Protein AF-A0A1G0EHW1-F1 (afdb_monomer_lite)

Secondary structure (DSSP, 8-state):
-HHHHHHHHHHHHHHHHHHHHHHHHHHHHTGGG----SSS-SHHHHHHHHHHHHHHHHHHHHHHH-SS-HHHHHHHHHHHHHHHHHHHHHHHHHHHHHS-HHHHHHHHHHHHHHHHHHHHHHHHHHT-HHHHHTHHHHHHHHHHHHHHHHHHHSSS--TTHHHHHHHHHHHHHHHHHHH-SGGG-TTHHHHHHHHHHHHHHHHHHHHHHHHHHHSTT-THHHHHHHHHHHHHHHHHHHHHHHTT-TTTT-TTS-IIIIIHHHHHHHHHHHHHHHHHH--STTSSS---TTTSHHHHHHHHHHHHHHHHHTSPPPTTS--TTHHHHHHHHHHHHHHHHHHHHHHHHHHHH---SSHHHHHH-HHHHHHHHHHHHHHHHHHHHHHHHTT-HHHHHHHHHHHHHHHHHHHHHHHTTS-HHHHHHHHHHHHHHHHHHHHHSPPPPPGGGTTT--

Structure (mmCIF, N/CA/C/O backbone):
data_AF-A0A1G0EHW1-F1
#
_entry.id   AF-A0A1G0EHW1-F1
#
loop_
_atom_site.group_PDB
_atom_site.id
_atom_site.type_symbol
_atom_site.label_atom_id
_atom_site.label_alt_id
_atom_site.label_comp_id
_atom_site.label_asym_id
_atom_site.label_entity_id
_atom_site.label_seq_id
_atom_site.pdbx_PDB_ins_code
_atom_site.Cartn_x
_atom_site.Cartn_y
_atom_site.Cartn_z
_atom_site.occupancy
_atom_site.B_iso_or_equiv
_atom_site.auth_seq_id
_atom_site.auth_comp_id
_atom_site.auth_asym_id
_atom_site.auth_atom_id
_atom_site.pdbx_PDB_model_num
ATOM 1 N N . MET A 1 1 ? -26.885 11.629 57.787 1.00 47.06 1 MET A N 1
ATOM 2 C CA . MET A 1 1 ? -27.349 10.299 57.324 1.00 47.06 1 MET A CA 1
ATOM 3 C C . MET A 1 1 ? -27.077 10.064 55.834 1.00 47.06 1 MET A C 1
ATOM 5 O O . MET A 1 1 ? -26.427 9.080 55.517 1.00 47.06 1 MET A O 1
ATOM 9 N N . LEU A 1 2 ? -27.464 10.979 54.929 1.00 36.19 2 LEU A N 1
ATOM 10 C CA . LEU A 1 2 ? -27.214 10.857 53.477 1.00 36.19 2 LEU A CA 1
ATOM 11 C C . LEU A 1 2 ? -25.715 10.752 53.107 1.00 36.19 2 LEU A C 1
ATOM 13 O O . LEU A 1 2 ? -25.329 9.887 52.329 1.00 36.19 2 LEU A O 1
ATOM 17 N N . ILE A 1 3 ? -24.864 11.580 53.727 1.00 45.72 3 ILE A N 1
ATOM 18 C CA . ILE A 1 3 ? -23.399 11.570 53.525 1.00 45.72 3 ILE A CA 1
ATOM 19 C C . ILE A 1 3 ? -22.784 10.235 53.970 1.00 45.72 3 ILE A C 1
ATOM 21 O O . ILE A 1 3 ? -21.956 9.665 53.268 1.00 45.72 3 ILE A O 1
ATOM 25 N N . LEU A 1 4 ? -23.251 9.698 55.098 1.00 39.09 4 LEU A N 1
ATOM 26 C CA . LEU A 1 4 ? -22.780 8.431 55.663 1.00 39.09 4 LEU A CA 1
ATOM 27 C C . LEU A 1 4 ? -23.199 7.234 54.790 1.00 39.09 4 LEU A C 1
ATOM 29 O O . LEU A 1 4 ? -22.422 6.309 54.577 1.00 39.09 4 LEU A O 1
ATOM 33 N N . PHE A 1 5 ? -24.400 7.289 54.207 1.00 43.50 5 PHE A N 1
ATOM 34 C CA . PHE A 1 5 ? -24.902 6.274 53.279 1.00 43.50 5 PHE A CA 1
ATOM 35 C C . PHE A 1 5 ? -24.165 6.298 51.927 1.00 43.50 5 PHE A C 1
ATOM 37 O O . PHE A 1 5 ? -23.870 5.248 51.355 1.00 43.50 5 PHE A O 1
ATOM 44 N N . LEU A 1 6 ? -23.806 7.489 51.434 1.00 51.69 6 LEU A N 1
ATOM 45 C CA . LEU A 1 6 ? -22.952 7.658 50.253 1.00 51.69 6 LEU A CA 1
ATOM 46 C C . LEU A 1 6 ? -21.514 7.169 50.514 1.00 51.69 6 LEU A C 1
ATOM 48 O O . LEU A 1 6 ? -20.944 6.494 49.655 1.00 51.69 6 LEU A O 1
ATOM 52 N N . GLN A 1 7 ? -20.961 7.435 51.704 1.00 53.88 7 GLN A N 1
ATOM 53 C CA . GLN A 1 7 ? -19.640 6.955 52.135 1.00 53.88 7 GLN A CA 1
ATOM 54 C C . GLN A 1 7 ? -19.579 5.429 52.296 1.00 53.88 7 GLN A C 1
ATOM 56 O O . GLN A 1 7 ? -18.644 4.808 51.796 1.00 53.88 7 GLN A O 1
ATOM 61 N N . LEU A 1 8 ? -20.586 4.800 52.910 1.00 56.12 8 LEU A N 1
ATOM 62 C CA . LEU A 1 8 ? -20.668 3.337 53.044 1.00 56.12 8 LEU A CA 1
ATOM 63 C C . LEU A 1 8 ? -20.716 2.643 51.677 1.00 56.12 8 LEU A C 1
ATOM 65 O O . LEU A 1 8 ? -20.016 1.660 51.442 1.00 56.12 8 LEU A O 1
ATOM 69 N N . ARG A 1 9 ? -21.480 3.202 50.731 1.00 70.38 9 ARG A N 1
ATOM 70 C CA . ARG A 1 9 ? -21.521 2.709 49.347 1.00 70.38 9 ARG A CA 1
ATOM 71 C C . ARG A 1 9 ? -20.205 2.931 48.604 1.00 70.38 9 ARG A C 1
ATOM 73 O O . ARG A 1 9 ? -19.918 2.190 47.673 1.00 70.38 9 ARG A O 1
ATOM 80 N N . TYR A 1 10 ? -19.425 3.957 48.944 1.00 74.50 10 TYR A N 1
ATOM 81 C CA . TYR A 1 10 ? -18.106 4.201 48.349 1.00 74.50 10 TYR A CA 1
ATOM 82 C C . TYR A 1 10 ? -17.062 3.186 48.838 1.00 74.50 10 TYR A C 1
ATOM 84 O O . TYR A 1 10 ? -16.386 2.572 48.015 1.00 74.50 10 TYR A O 1
ATOM 92 N N . LEU A 1 11 ? -17.005 2.928 50.148 1.00 75.06 11 LEU A N 1
ATOM 93 C CA . LEU A 1 11 ? -16.128 1.906 50.732 1.00 75.06 11 LEU A CA 1
ATOM 94 C C . LEU A 1 11 ? -16.422 0.508 50.180 1.00 75.06 11 LEU A C 1
ATOM 96 O O . LEU A 1 11 ? -15.496 -0.172 49.756 1.00 75.06 11 LEU A O 1
ATOM 100 N N . ALA A 1 12 ? -17.700 0.122 50.094 1.00 77.38 12 ALA A N 1
ATOM 101 C CA . ALA A 1 12 ? -18.103 -1.167 49.528 1.00 77.38 12 ALA A CA 1
ATOM 102 C C . ALA A 1 12 ? -17.685 -1.345 48.053 1.00 77.38 12 ALA A C 1
ATOM 104 O O . ALA A 1 12 ? -17.401 -2.453 47.606 1.00 77.38 12 ALA A O 1
ATOM 105 N N . ARG A 1 13 ? -17.629 -0.251 47.280 1.00 79.56 13 ARG A N 1
ATOM 106 C CA . ARG A 1 13 ? -17.165 -0.281 45.885 1.00 79.56 13 ARG A CA 1
ATOM 107 C C . ARG A 1 13 ? -15.655 -0.448 45.792 1.00 79.56 13 ARG A C 1
ATOM 109 O O . ARG A 1 13 ? -15.190 -1.258 44.999 1.00 79.56 13 ARG A O 1
ATOM 116 N N . LEU A 1 14 ? -14.900 0.285 46.611 1.00 82.31 14 LEU A N 1
ATOM 117 C CA . LEU A 1 14 ? -13.445 0.145 46.666 1.00 82.31 14 LEU A CA 1
ATOM 118 C C . LEU A 1 14 ? -13.030 -1.259 47.105 1.00 82.31 14 LEU A C 1
ATOM 120 O O . LEU A 1 14 ? -12.142 -1.841 46.489 1.00 82.31 14 LEU A O 1
ATOM 124 N N . THR A 1 15 ? -13.691 -1.828 48.116 1.00 83.12 15 THR A N 1
ATOM 125 C CA . THR A 1 15 ? -13.406 -3.198 48.558 1.00 83.12 15 THR A CA 1
ATOM 126 C C . THR A 1 15 ? -13.775 -4.229 47.496 1.00 83.12 15 THR A C 1
ATOM 128 O O . THR A 1 15 ? -13.007 -5.162 47.295 1.00 83.12 15 THR A O 1
ATOM 131 N N . GLY A 1 16 ? -14.879 -4.046 46.762 1.00 82.25 16 GLY A N 1
ATOM 132 C CA . GLY A 1 16 ? -15.244 -4.911 45.633 1.00 82.25 16 GLY A CA 1
ATOM 133 C C . GLY A 1 16 ? -14.214 -4.892 44.497 1.00 82.25 16 GLY A C 1
ATOM 134 O O . GLY A 1 16 ? -13.794 -5.948 44.030 1.00 82.25 16 GLY A O 1
ATOM 135 N N . ILE A 1 17 ? -13.744 -3.704 44.101 1.00 84.88 17 ILE A N 1
ATOM 136 C CA . ILE A 1 17 ? -12.690 -3.550 43.082 1.00 84.88 17 ILE A CA 1
ATOM 137 C C . ILE A 1 17 ? -11.369 -4.165 43.569 1.00 84.88 17 ILE A C 1
ATOM 139 O O . ILE A 1 17 ? -10.714 -4.891 42.823 1.00 84.88 17 ILE A O 1
ATOM 143 N N . ALA A 1 18 ? -10.989 -3.912 44.824 1.00 85.06 18 ALA A N 1
ATOM 144 C CA . ALA A 1 18 ? -9.776 -4.470 45.416 1.00 85.06 18 ALA A CA 1
ATOM 145 C C . ALA A 1 18 ? -9.829 -6.002 45.491 1.00 85.06 18 ALA A C 1
ATOM 147 O O . ALA A 1 18 ? -8.858 -6.663 45.133 1.00 85.06 18 ALA A O 1
ATOM 148 N N . LEU A 1 19 ? -10.971 -6.570 45.893 1.00 86.31 19 LEU A N 1
ATOM 149 C CA . LEU A 1 19 ? -11.185 -8.015 45.926 1.00 86.31 19 LEU A CA 1
ATOM 150 C C . LEU A 1 19 ? -11.047 -8.625 44.531 1.00 86.31 19 LEU A C 1
ATOM 152 O O . LEU A 1 19 ? -10.432 -9.675 44.385 1.00 86.31 19 LEU A O 1
ATOM 156 N N . GLN A 1 20 ? -11.570 -7.959 43.504 1.00 88.25 20 GLN A N 1
ATOM 157 C CA . GLN A 1 20 ? -11.459 -8.441 42.135 1.00 88.25 20 GLN A CA 1
ATOM 158 C C . GLN A 1 20 ? -10.014 -8.421 41.614 1.00 88.25 20 GLN A C 1
ATOM 160 O O . GLN A 1 20 ? -9.581 -9.374 40.964 1.00 88.25 20 GLN A O 1
ATOM 165 N N . ALA A 1 21 ? -9.262 -7.359 41.909 1.00 85.69 21 ALA A N 1
ATOM 166 C CA . ALA A 1 21 ? -7.844 -7.292 41.571 1.00 85.69 21 ALA A CA 1
ATOM 167 C C . ALA A 1 21 ? -7.058 -8.400 42.293 1.00 85.69 21 ALA A C 1
ATOM 169 O O . ALA A 1 21 ? -6.303 -9.134 41.658 1.00 85.69 21 ALA A O 1
ATOM 170 N N . LEU A 1 22 ? -7.294 -8.573 43.598 1.00 85.56 22 LEU A N 1
ATOM 171 C CA . LEU A 1 22 ? -6.683 -9.631 44.406 1.00 85.56 22 LEU A CA 1
ATOM 172 C C . LEU A 1 22 ? -7.030 -11.027 43.889 1.00 85.56 22 LEU A C 1
ATOM 174 O O . LEU A 1 22 ? -6.140 -11.865 43.805 1.00 85.56 22 LEU A O 1
ATOM 178 N N . ALA A 1 23 ? -8.283 -11.272 43.498 1.00 83.25 23 ALA A N 1
ATOM 179 C CA . ALA A 1 23 ? -8.703 -12.545 42.921 1.00 83.25 23 ALA A CA 1
ATOM 180 C C . ALA A 1 23 ? -7.932 -12.862 41.632 1.00 83.25 23 ALA A C 1
ATOM 182 O O . ALA A 1 23 ? -7.472 -13.987 41.462 1.00 83.25 23 ALA A O 1
ATOM 183 N N . GLY A 1 24 ? -7.720 -11.871 40.758 1.00 84.19 24 GLY A N 1
ATOM 184 C CA . GLY A 1 24 ? -6.902 -12.062 39.560 1.00 84.19 24 GLY A CA 1
ATOM 185 C C . GLY A 1 24 ? -5.431 -12.337 39.873 1.00 84.19 24 GLY A C 1
ATOM 186 O O . GLY A 1 24 ? -4.856 -13.268 39.316 1.00 84.19 24 GLY A O 1
ATOM 187 N N . PHE A 1 25 ? -4.816 -11.592 40.796 1.00 87.50 25 PHE A N 1
ATOM 188 C CA . PHE A 1 25 ? -3.431 -11.864 41.207 1.00 87.50 25 PHE A CA 1
ATOM 189 C C . PHE A 1 25 ? -3.276 -13.230 41.882 1.00 87.50 25 PHE A C 1
ATOM 191 O O . PHE A 1 25 ? -2.311 -13.939 41.611 1.00 87.50 25 PHE A O 1
ATOM 198 N N . TYR A 1 26 ? -4.235 -13.619 42.720 1.00 86.69 26 TYR A N 1
ATOM 199 C CA . TYR A 1 26 ? -4.262 -14.933 43.353 1.00 86.69 26 TYR A CA 1
ATOM 200 C C . TYR A 1 26 ? -4.373 -16.051 42.312 1.00 86.69 26 TYR A C 1
ATOM 202 O O . TYR A 1 26 ? -3.629 -17.028 42.380 1.00 86.69 26 TYR A O 1
ATOM 210 N N . PHE A 1 27 ? -5.241 -15.879 41.312 1.00 85.94 27 PHE A N 1
ATOM 211 C CA . PHE A 1 27 ? -5.394 -16.830 40.215 1.00 85.94 27 PHE A CA 1
ATOM 212 C C . PHE A 1 27 ? -4.115 -16.960 39.376 1.00 85.94 27 PHE A C 1
ATOM 214 O O . PHE A 1 27 ? -3.713 -18.075 39.055 1.00 85.94 27 PHE A O 1
ATOM 221 N N . LEU A 1 28 ? -3.424 -15.848 39.079 1.00 85.94 28 LEU A N 1
ATOM 222 C CA . LEU A 1 28 ? -2.110 -15.882 38.418 1.00 85.94 28 LEU A CA 1
ATOM 223 C C . LEU A 1 28 ? -1.065 -16.636 39.250 1.00 85.94 28 LEU A C 1
ATOM 225 O O . LEU A 1 28 ? -0.276 -17.394 38.693 1.00 85.94 28 LEU A O 1
ATOM 229 N N . ALA A 1 29 ? -1.057 -16.447 40.572 1.00 83.69 29 ALA A N 1
ATOM 230 C CA . ALA A 1 29 ? -0.092 -17.096 41.457 1.00 83.69 29 ALA A CA 1
ATOM 231 C C . ALA A 1 29 ? -0.266 -18.624 41.525 1.00 83.69 29 ALA A C 1
ATOM 233 O O . ALA A 1 29 ? 0.721 -19.333 41.683 1.00 83.69 29 ALA A O 1
ATOM 234 N N . HIS A 1 30 ? -1.492 -19.127 41.357 1.00 84.56 30 HIS A N 1
ATOM 235 C CA . HIS A 1 30 ? -1.806 -20.563 41.410 1.00 84.56 30 HIS A CA 1
ATOM 236 C C . HIS A 1 30 ? -2.050 -21.157 40.017 1.00 84.56 30 HIS A C 1
ATOM 238 O O . HIS A 1 30 ? -2.552 -22.269 39.878 1.00 84.56 30 HIS A O 1
ATOM 244 N N . PHE A 1 31 ? -1.672 -20.443 38.955 1.00 81.06 31 PHE A N 1
ATOM 245 C CA . PHE A 1 31 ? -1.984 -20.833 37.580 1.00 81.06 31 PHE A CA 1
ATOM 246 C C . PHE A 1 31 ? -1.406 -22.204 37.188 1.00 81.06 31 PHE A C 1
ATOM 248 O O . PHE A 1 31 ? -1.984 -22.907 36.364 1.00 81.06 31 PHE A O 1
ATOM 255 N N . HIS A 1 32 ? -0.290 -22.608 37.805 1.00 79.25 32 HIS A N 1
ATOM 256 C CA . HIS A 1 32 ? 0.351 -23.909 37.592 1.00 79.25 32 HIS A CA 1
ATOM 257 C C . HIS A 1 32 ? -0.395 -25.104 38.215 1.00 79.25 32 HIS A C 1
ATOM 259 O O . HIS A 1 32 ? -0.103 -26.242 37.867 1.00 79.25 32 HIS A O 1
ATOM 265 N N . GLU A 1 33 ? -1.329 -24.860 39.142 1.00 82.44 33 GLU A N 1
ATOM 266 C CA . GLU A 1 33 ? -2.091 -25.911 39.838 1.00 82.44 33 GLU A CA 1
ATOM 267 C C . GLU A 1 33 ? -3.362 -26.298 39.072 1.00 82.44 33 GLU A C 1
ATOM 269 O O . GLU A 1 33 ? -4.002 -27.298 39.385 1.00 82.44 33 GLU A O 1
ATOM 274 N N . LEU A 1 34 ? -3.740 -25.500 38.072 1.00 81.19 34 LEU A N 1
ATOM 275 C CA . LEU A 1 34 ? -5.001 -25.631 37.356 1.00 81.19 34 LEU A CA 1
ATOM 276 C C . LEU A 1 34 ? -4.907 -26.680 36.246 1.00 81.19 34 LEU A C 1
ATOM 278 O O . LEU A 1 34 ? -3.926 -26.733 35.498 1.00 81.19 34 LEU A O 1
ATOM 282 N N . SER A 1 35 ? -5.960 -27.488 36.091 1.00 78.75 35 SER A N 1
ATOM 283 C CA . SER A 1 35 ? -6.016 -28.504 35.043 1.00 78.75 35 SER A CA 1
ATOM 284 C C . SER A 1 35 ? -6.606 -27.946 33.746 1.00 78.75 35 SER A C 1
ATOM 286 O O . SER A 1 35 ? -7.524 -27.123 33.744 1.00 78.75 35 SER A O 1
ATOM 288 N N . ARG A 1 36 ? -6.081 -28.418 32.612 1.00 78.50 36 ARG A N 1
ATOM 289 C CA . ARG A 1 36 ? -6.542 -28.065 31.260 1.00 78.50 36 ARG A CA 1
ATOM 290 C C . ARG A 1 36 ? -7.105 -29.297 30.557 1.00 78.50 36 ARG A C 1
ATOM 292 O O . ARG A 1 36 ? -6.539 -29.795 29.591 1.00 78.50 36 ARG A O 1
ATOM 299 N N . SER A 1 37 ? -8.167 -29.846 31.136 1.00 79.81 37 SER A N 1
ATOM 300 C CA . SER A 1 37 ? -8.684 -31.182 30.820 1.00 79.81 37 SER A CA 1
ATOM 301 C C . SER A 1 37 ? -9.595 -31.231 29.591 1.00 79.81 37 SER A C 1
ATOM 303 O O . SER A 1 37 ? -9.533 -32.198 28.833 1.00 79.81 37 SER A O 1
ATOM 305 N N . ALA A 1 38 ? -10.420 -30.203 29.375 1.00 85.56 38 ALA A N 1
ATOM 306 C CA . ALA A 1 38 ? -11.373 -30.138 28.270 1.00 85.56 38 ALA A CA 1
ATOM 307 C C . ALA A 1 38 ? -11.415 -28.742 27.621 1.00 85.56 38 ALA A C 1
ATOM 309 O O . ALA A 1 38 ? -11.245 -27.741 28.329 1.00 85.56 38 ALA A O 1
ATOM 310 N N . PRO A 1 39 ? -11.701 -28.654 26.305 1.00 85.94 39 PRO A N 1
ATOM 311 C CA . PRO A 1 39 ? -11.919 -27.376 25.644 1.00 85.94 39 PRO A CA 1
ATOM 312 C C . PRO A 1 39 ? -13.066 -26.601 26.302 1.00 85.94 39 PRO A C 1
ATOM 314 O O . PRO A 1 39 ? -14.155 -27.146 26.497 1.00 85.94 39 PRO A O 1
ATOM 317 N N . VAL A 1 40 ? -12.830 -25.331 26.624 1.00 86.12 40 VAL A N 1
ATOM 318 C CA . VAL A 1 40 ? -13.732 -24.318 27.200 1.00 86.12 40 VAL A CA 1
ATOM 319 C C . VAL A 1 40 ? -14.229 -24.639 28.619 1.00 86.12 40 VAL A C 1
ATOM 321 O O . VAL A 1 40 ? -14.515 -23.731 29.397 1.00 86.12 40 VAL A O 1
ATOM 324 N N . PHE A 1 41 ? -14.272 -25.913 29.006 1.00 87.00 41 PHE A N 1
ATOM 325 C CA . PHE A 1 41 ? -14.695 -26.407 30.318 1.00 87.00 41 PHE A CA 1
ATOM 326 C C . PHE A 1 41 ? -13.509 -26.859 31.174 1.00 87.00 41 PHE A C 1
ATOM 328 O O . PHE A 1 41 ? -13.545 -27.920 31.794 1.00 87.00 41 PHE A O 1
ATOM 335 N N . ASN A 1 42 ? -12.446 -26.060 31.194 1.00 88.50 42 ASN A N 1
ATOM 336 C CA . ASN A 1 42 ? -11.299 -26.275 32.067 1.00 88.50 42 ASN A CA 1
ATOM 337 C C . ASN A 1 42 ? -11.177 -25.176 33.129 1.00 88.50 42 ASN A C 1
ATOM 339 O O . ASN A 1 42 ? -11.718 -24.076 32.980 1.00 88.50 42 ASN A O 1
ATOM 343 N N . ASP A 1 43 ? -10.441 -25.485 34.196 1.00 88.06 43 ASP A N 1
ATOM 344 C CA . ASP A 1 43 ? -10.328 -24.629 35.379 1.00 88.06 43 ASP A CA 1
ATOM 345 C C . ASP A 1 43 ? -9.729 -23.258 35.022 1.00 88.06 43 ASP A C 1
ATOM 347 O O . ASP A 1 43 ? -10.175 -22.219 35.519 1.00 88.06 43 ASP A O 1
ATOM 351 N N . VAL A 1 44 ? -8.756 -23.252 34.101 1.00 87.31 44 VAL A N 1
ATOM 352 C CA . VAL A 1 44 ? -8.073 -22.044 33.622 1.00 87.31 44 VAL A CA 1
ATOM 353 C C . VAL A 1 44 ? -9.039 -21.122 32.882 1.00 87.31 44 VAL A C 1
ATOM 355 O O . VAL A 1 44 ? -9.135 -19.935 33.214 1.00 87.31 44 VAL A O 1
ATOM 358 N N . TYR A 1 45 ? -9.760 -21.651 31.892 1.00 89.62 45 TYR A N 1
ATOM 359 C CA . TYR A 1 45 ? -10.673 -20.873 31.063 1.00 89.62 45 TYR A CA 1
ATOM 360 C C . TYR A 1 45 ? -11.850 -20.352 31.882 1.00 89.62 45 TYR A C 1
ATOM 362 O O . TYR A 1 45 ? -12.122 -19.153 31.863 1.00 89.62 45 TYR A O 1
ATOM 370 N N . VAL A 1 46 ? -12.512 -21.220 32.655 1.00 91.12 46 VAL A N 1
ATOM 371 C CA . VAL A 1 46 ? -13.684 -20.846 33.460 1.00 91.12 46 VAL A CA 1
ATOM 372 C C . VAL A 1 46 ? -13.311 -19.805 34.514 1.00 91.12 46 VAL A C 1
ATOM 374 O O . VAL A 1 46 ? -13.999 -18.789 34.634 1.00 91.12 46 VAL A O 1
ATOM 377 N N . GLY A 1 47 ? -12.204 -19.998 35.238 1.00 90.44 47 GLY A N 1
ATOM 378 C CA . GLY A 1 47 ? -11.734 -19.034 36.235 1.00 90.44 47 GLY A CA 1
ATOM 379 C C . GLY A 1 47 ? -11.410 -17.669 35.621 1.00 90.44 47 GLY A C 1
ATOM 380 O O . GLY A 1 47 ? -11.911 -16.639 36.081 1.00 90.44 47 GLY A O 1
ATOM 381 N N . SER A 1 48 ? -10.657 -17.660 34.519 1.00 92.25 48 SER A N 1
ATOM 382 C CA . SER A 1 48 ? -10.320 -16.431 33.789 1.00 92.25 48 SER A CA 1
ATOM 383 C C . SER A 1 48 ? -11.562 -15.736 33.222 1.00 92.25 48 SER A C 1
ATOM 385 O O . SER A 1 48 ? -11.680 -14.512 33.291 1.00 92.25 48 SER A O 1
ATOM 387 N N . PHE A 1 49 ? -12.522 -16.506 32.704 1.00 92.19 49 PHE A N 1
ATOM 388 C CA . PHE A 1 49 ? -13.779 -15.996 32.165 1.00 92.19 49 PHE A CA 1
ATOM 389 C C . PHE A 1 49 ? -14.650 -15.355 33.251 1.00 92.19 49 PHE A C 1
ATOM 391 O O . PHE A 1 49 ? -15.216 -14.285 33.028 1.00 92.19 49 PHE A O 1
ATOM 398 N N . ILE A 1 50 ? -14.716 -15.940 34.452 1.00 92.88 50 ILE A N 1
ATOM 399 C CA . ILE A 1 50 ? -15.430 -15.345 35.592 1.00 92.88 50 ILE A CA 1
ATOM 400 C C . ILE A 1 50 ? -14.800 -14.002 35.979 1.00 92.88 50 ILE A C 1
ATOM 402 O O . ILE A 1 50 ? -15.523 -13.016 36.136 1.00 92.88 50 ILE A O 1
ATOM 406 N N . ILE A 1 51 ? -13.466 -13.928 36.080 1.00 93.31 51 ILE A N 1
ATOM 407 C CA . ILE A 1 51 ? -12.752 -12.673 36.378 1.00 93.31 51 ILE A CA 1
ATOM 408 C C . ILE A 1 51 ? -13.033 -11.629 35.290 1.00 93.31 51 ILE A C 1
ATOM 410 O O . ILE A 1 51 ? -13.310 -10.464 35.602 1.00 93.31 51 ILE A O 1
ATOM 414 N N . ALA A 1 52 ? -13.012 -12.054 34.024 1.00 94.75 52 ALA A N 1
ATOM 415 C CA . ALA A 1 52 ? -13.294 -11.202 32.881 1.00 94.75 52 ALA A CA 1
ATOM 416 C C . ALA A 1 52 ? -14.708 -10.609 32.937 1.00 94.75 52 ALA A C 1
ATOM 418 O O . ALA A 1 52 ? -14.880 -9.386 32.901 1.00 94.75 52 ALA A O 1
ATOM 419 N N . MET A 1 53 ? -15.718 -11.466 33.101 1.00 94.44 53 MET A N 1
ATOM 420 C CA . MET A 1 53 ? -17.124 -11.072 33.169 1.00 94.44 53 MET A CA 1
ATOM 421 C C . MET A 1 53 ? -17.417 -10.200 34.386 1.00 94.44 53 MET A C 1
ATOM 423 O O . MET A 1 53 ? -18.155 -9.220 34.263 1.00 94.44 53 MET A O 1
ATOM 427 N N . ALA A 1 54 ? -16.808 -10.489 35.539 1.00 92.75 54 ALA A N 1
ATOM 428 C CA . ALA A 1 54 ? -16.919 -9.643 36.722 1.00 92.75 54 ALA A CA 1
ATOM 429 C C . ALA A 1 54 ? -16.385 -8.226 36.450 1.00 92.75 54 ALA A C 1
ATOM 431 O O . ALA A 1 54 ? -16.988 -7.246 36.888 1.00 92.75 54 ALA A O 1
ATOM 432 N N . GLY A 1 55 ? -15.293 -8.099 35.686 1.00 93.19 55 GLY A N 1
ATOM 433 C CA . GLY A 1 55 ? -14.651 -6.812 35.379 1.00 93.19 55 GLY A CA 1
ATOM 434 C C . GLY A 1 55 ? -15.481 -5.992 34.422 1.00 93.19 55 GLY A C 1
ATOM 435 O O . GLY A 1 55 ? -15.836 -4.854 34.723 1.00 93.19 55 GLY A O 1
ATOM 436 N N . MET A 1 56 ? -15.884 -6.612 33.316 1.00 94.06 56 MET A N 1
ATOM 437 C CA . MET A 1 56 ? -16.739 -5.966 32.327 1.00 94.06 56 MET A CA 1
ATOM 438 C C . MET A 1 56 ? -18.094 -5.568 32.923 1.00 94.06 56 MET A C 1
ATOM 440 O O . MET A 1 56 ? -18.554 -4.455 32.683 1.00 94.06 56 MET A O 1
ATOM 444 N N . SER A 1 57 ? -18.706 -6.425 33.749 1.00 93.69 57 SER A N 1
ATOM 445 C CA . SER A 1 57 ? -19.993 -6.127 34.394 1.00 93.69 57 SER A CA 1
ATOM 446 C C . SER A 1 57 ? -19.866 -4.998 35.415 1.00 93.69 57 SER A C 1
ATOM 448 O O . SER A 1 57 ? -20.661 -4.061 35.392 1.00 93.69 57 SER A O 1
ATOM 450 N N . SER A 1 58 ? -18.838 -5.031 36.270 1.00 93.19 58 SER A N 1
ATOM 451 C CA . SER A 1 58 ? -18.582 -3.962 37.247 1.00 93.19 58 SER A CA 1
ATOM 452 C C . SER A 1 58 ? -18.287 -2.629 36.557 1.00 93.19 58 SER A C 1
ATOM 454 O O . SER A 1 58 ? -18.827 -1.592 36.949 1.00 93.19 58 SER A O 1
ATOM 456 N N . GLY A 1 59 ? -17.490 -2.658 35.485 1.00 93.94 59 GLY A N 1
ATOM 457 C CA . GLY A 1 59 ? -17.226 -1.499 34.640 1.00 93.94 59 GLY A CA 1
ATOM 458 C C . GLY A 1 59 ? -18.502 -0.955 33.999 1.00 93.94 59 GLY A C 1
ATOM 459 O O . GLY A 1 59 ? -18.763 0.242 34.090 1.00 93.94 59 GLY A O 1
ATOM 460 N N . LEU A 1 60 ? -19.345 -1.825 33.433 1.00 94.62 60 LEU A N 1
ATOM 461 C CA . LEU A 1 60 ? -20.619 -1.436 32.828 1.00 94.62 60 LEU A CA 1
ATOM 462 C C . LEU A 1 60 ? -21.560 -0.793 33.851 1.00 94.62 60 LEU A C 1
ATOM 464 O O . LEU A 1 60 ? -22.143 0.255 33.578 1.00 94.62 60 LEU A O 1
ATOM 468 N N . MET A 1 61 ? -21.690 -1.378 35.044 1.00 93.25 61 MET A N 1
ATOM 469 C CA . MET A 1 61 ? -22.528 -0.818 36.106 1.00 93.25 61 MET A CA 1
ATOM 470 C C . MET A 1 61 ? -22.044 0.572 36.532 1.00 93.25 61 MET A C 1
ATOM 472 O O . MET A 1 61 ? -22.862 1.480 36.673 1.00 93.25 61 MET A O 1
ATOM 476 N N . LEU A 1 62 ? -20.730 0.771 36.687 1.00 92.25 62 LEU A N 1
ATOM 477 C CA . LEU A 1 62 ? -20.157 2.087 36.995 1.00 92.25 62 LEU A CA 1
ATOM 478 C C . LEU A 1 62 ? -20.352 3.084 35.849 1.00 92.25 62 LEU A C 1
ATOM 480 O O . LEU A 1 62 ? -20.717 4.233 36.104 1.00 92.25 62 LEU A O 1
ATOM 484 N N . HIS A 1 63 ? -20.171 2.641 34.602 1.00 93.56 63 HIS A N 1
ATOM 485 C CA . HIS A 1 63 ? -20.394 3.462 33.418 1.00 93.56 63 HIS A CA 1
ATOM 486 C C . HIS A 1 63 ? -21.842 3.964 33.351 1.00 93.56 63 HIS A C 1
ATOM 488 O O . HIS A 1 63 ? -22.069 5.154 33.132 1.00 93.56 63 HIS A O 1
ATOM 494 N N . LEU A 1 64 ? -22.816 3.072 33.562 1.00 92.69 64 LEU A N 1
ATOM 495 C CA . LEU A 1 64 ? -24.243 3.395 33.523 1.00 92.69 64 LEU A CA 1
ATOM 496 C C . LEU A 1 64 ? -24.695 4.238 34.720 1.00 92.69 64 LEU A C 1
ATOM 498 O O . LEU A 1 64 ? -25.615 5.040 34.572 1.00 92.69 64 LEU A O 1
ATOM 502 N N . TRP A 1 65 ? -24.057 4.075 35.882 1.00 90.81 65 TRP A N 1
ATOM 503 C CA . TRP A 1 65 ? -24.407 4.802 37.101 1.00 90.81 65 TRP A CA 1
ATOM 504 C C . TRP A 1 65 ? -24.042 6.290 37.038 1.00 90.81 65 TRP A C 1
ATOM 506 O O . TRP A 1 65 ? -24.864 7.126 37.409 1.00 90.81 65 TRP A O 1
ATOM 516 N N . ASP A 1 66 ? -22.839 6.634 36.566 1.00 89.06 66 ASP A N 1
ATOM 517 C CA . ASP A 1 66 ? -22.349 8.019 36.586 1.00 89.06 66 ASP A CA 1
ATOM 518 C C . ASP A 1 66 ? -21.582 8.384 35.305 1.00 89.06 66 ASP A C 1
ATOM 520 O O . ASP A 1 66 ? -20.350 8.449 35.263 1.00 89.06 66 ASP A O 1
ATOM 524 N N . LYS A 1 67 ? -22.343 8.635 34.231 1.00 88.31 67 LYS A N 1
ATOM 525 C CA . LYS A 1 67 ? -21.827 8.962 32.887 1.00 88.31 67 LYS A CA 1
ATOM 526 C C . LYS A 1 67 ? -21.032 10.266 32.803 1.00 88.31 67 LYS A C 1
ATOM 528 O O . LYS A 1 67 ? -20.239 10.423 31.881 1.00 88.31 67 LYS A O 1
ATOM 533 N N . LYS A 1 68 ? -21.268 11.214 33.716 1.00 89.00 68 LYS A N 1
ATOM 534 C CA . LYS A 1 68 ? -20.695 12.571 33.640 1.00 89.00 68 LYS A CA 1
ATOM 535 C C . LYS A 1 68 ? -19.386 12.713 34.411 1.00 89.00 68 LYS A C 1
ATOM 537 O O . LYS A 1 68 ? -18.597 13.599 34.103 1.00 89.00 68 LYS A O 1
ATOM 542 N N . ASN A 1 69 ? -19.160 11.872 35.414 1.00 92.56 69 ASN A N 1
ATOM 543 C CA . ASN A 1 69 ? -17.988 11.965 36.270 1.00 92.56 69 ASN A CA 1
ATOM 544 C C . ASN A 1 69 ? -16.779 11.258 35.657 1.00 92.56 69 ASN A C 1
ATOM 546 O O . ASN A 1 69 ? -16.729 10.029 35.577 1.00 92.56 69 ASN A O 1
ATOM 550 N N . THR A 1 70 ? -15.772 12.045 35.290 1.00 91.38 70 THR A N 1
ATOM 551 C CA . THR A 1 70 ? -14.540 11.560 34.665 1.00 91.38 70 THR A CA 1
ATOM 552 C C . THR A 1 70 ? -13.838 10.484 35.491 1.00 91.38 70 THR A C 1
ATOM 554 O O . THR A 1 70 ? -13.424 9.477 34.928 1.00 91.38 70 THR A O 1
ATOM 557 N N . ASN A 1 71 ? -13.749 10.627 36.818 1.00 91.44 71 ASN A N 1
ATOM 558 C CA . ASN A 1 71 ? -13.052 9.648 37.662 1.00 91.44 71 ASN A CA 1
ATOM 559 C C . ASN A 1 71 ? -13.771 8.295 37.664 1.00 91.44 71 ASN A C 1
ATOM 561 O O . ASN A 1 71 ? -13.134 7.249 37.535 1.00 91.44 71 ASN A O 1
ATOM 565 N N . THR A 1 72 ? -15.104 8.314 37.752 1.00 91.06 72 THR A N 1
ATOM 566 C CA . THR A 1 72 ? -15.920 7.096 37.678 1.00 91.06 72 THR A CA 1
ATOM 567 C C . THR A 1 72 ? -15.785 6.424 36.312 1.00 91.06 72 THR A C 1
ATOM 569 O O . THR A 1 72 ? -15.638 5.204 36.246 1.00 91.06 72 THR A O 1
ATOM 572 N N . GLN A 1 73 ? -15.767 7.205 35.227 1.00 92.88 73 GLN A N 1
ATOM 573 C CA . GLN A 1 73 ? -15.566 6.689 33.870 1.00 92.88 73 GLN A CA 1
ATOM 574 C C . GLN A 1 73 ? -14.168 6.095 33.672 1.00 92.88 73 GLN A C 1
ATOM 576 O O . GLN A 1 73 ? -14.040 5.041 33.057 1.00 92.88 73 GLN A O 1
ATOM 581 N N . THR A 1 74 ? -13.126 6.703 34.240 1.00 93.88 74 THR A N 1
ATOM 582 C CA . THR A 1 74 ? -11.769 6.142 34.209 1.00 93.88 74 THR A CA 1
ATOM 583 C C . THR A 1 74 ? -11.723 4.777 34.891 1.00 93.88 74 THR A C 1
ATOM 585 O O . THR A 1 74 ? -11.198 3.829 34.315 1.00 93.88 74 THR A O 1
ATOM 588 N N . ILE A 1 75 ? -12.329 4.638 36.074 1.00 93.44 75 ILE A N 1
ATOM 589 C CA . ILE A 1 75 ? -12.393 3.352 36.787 1.00 93.44 75 ILE A CA 1
ATOM 590 C C . ILE A 1 75 ? -13.211 2.326 35.991 1.00 93.44 75 ILE A C 1
ATOM 592 O O . ILE A 1 75 ? -12.787 1.180 35.857 1.00 93.44 75 ILE A O 1
ATOM 596 N N . ALA A 1 76 ? -14.347 2.733 35.418 1.00 94.25 76 ALA A N 1
ATOM 597 C CA . ALA A 1 76 ? -15.155 1.868 34.564 1.00 94.25 76 ALA A CA 1
ATOM 598 C C . ALA A 1 76 ? -14.352 1.342 33.362 1.00 94.25 76 ALA A C 1
ATOM 600 O O . ALA A 1 76 ? -14.387 0.147 33.070 1.00 94.25 76 ALA A O 1
ATOM 601 N N . ASN A 1 77 ? -13.586 2.216 32.701 1.00 94.94 77 ASN A N 1
ATOM 602 C CA . ASN A 1 77 ? -12.731 1.856 31.569 1.00 94.94 77 ASN A CA 1
ATOM 603 C C . ASN A 1 77 ? -11.593 0.915 31.988 1.00 94.94 77 ASN A C 1
ATOM 605 O O . ASN A 1 77 ? -11.312 -0.048 31.283 1.00 94.94 77 ASN A O 1
ATOM 609 N N . LEU A 1 78 ? -10.964 1.146 33.145 1.00 95.38 78 LEU A N 1
ATOM 610 C CA . LEU A 1 78 ? -9.928 0.253 33.674 1.00 95.38 78 LEU A CA 1
ATOM 611 C C . LEU A 1 78 ? -10.478 -1.149 33.960 1.00 95.38 78 LEU A C 1
ATOM 613 O O . LEU A 1 78 ? -9.827 -2.132 33.621 1.00 95.38 78 LEU A O 1
ATOM 617 N N . LEU A 1 79 ? -11.687 -1.256 34.517 1.00 94.38 79 LEU A N 1
ATOM 618 C CA . LEU A 1 79 ? -12.346 -2.543 34.761 1.00 94.38 79 LEU A CA 1
ATOM 619 C C . LEU A 1 79 ? -12.747 -3.257 33.465 1.00 94.38 79 LEU A C 1
ATOM 621 O O . LEU A 1 79 ? -12.629 -4.479 33.379 1.00 94.38 79 LEU A O 1
ATOM 625 N N . LEU A 1 80 ? -13.171 -2.504 32.446 1.00 95.62 80 LEU A N 1
ATOM 626 C CA . LEU A 1 80 ? -13.392 -3.035 31.102 1.00 95.62 80 LEU A CA 1
ATOM 627 C C . LEU A 1 80 ? -12.095 -3.622 30.530 1.00 95.62 80 LEU A C 1
ATOM 629 O O . LEU A 1 80 ? -12.091 -4.771 30.098 1.00 95.62 80 LEU A O 1
ATOM 633 N N . TYR A 1 81 ? -10.993 -2.867 30.551 1.00 95.06 81 TYR A N 1
ATOM 634 C CA . TYR A 1 81 ? -9.706 -3.326 30.020 1.00 95.06 81 TYR A CA 1
ATOM 635 C C . TYR A 1 81 ? -9.119 -4.486 30.823 1.00 95.06 81 TYR A C 1
ATOM 637 O O . TYR A 1 81 ? -8.573 -5.414 30.235 1.00 95.06 81 TYR A O 1
ATOM 645 N N . TRP A 1 82 ? -9.297 -4.487 32.144 1.00 94.00 82 TRP A N 1
ATOM 646 C CA . TRP A 1 82 ? -8.969 -5.625 32.998 1.00 94.00 82 TRP A CA 1
ATOM 647 C C . TRP A 1 82 ? -9.747 -6.873 32.585 1.00 94.00 82 TRP A C 1
ATOM 649 O O . TRP A 1 82 ? -9.162 -7.937 32.397 1.00 94.00 82 TRP A O 1
ATOM 659 N N . GLY A 1 83 ? -11.059 -6.738 32.380 1.00 94.94 83 GLY A N 1
ATOM 660 C CA . GLY A 1 83 ? -11.881 -7.853 31.936 1.00 94.94 83 GLY A CA 1
ATOM 661 C C . GLY A 1 83 ? -11.461 -8.375 30.559 1.00 94.94 83 GLY A C 1
ATOM 662 O O . GLY A 1 83 ? -11.353 -9.582 30.357 1.00 94.94 83 GLY A O 1
ATOM 663 N N . LEU A 1 84 ? -11.163 -7.469 29.625 1.00 94.56 84 LEU A N 1
ATOM 664 C CA . LEU A 1 84 ? -10.690 -7.809 28.281 1.00 94.56 84 LEU A CA 1
ATOM 665 C C . LEU A 1 84 ? -9.337 -8.515 28.299 1.00 94.56 84 LEU A C 1
ATOM 667 O O . LEU A 1 84 ? -9.151 -9.455 27.536 1.00 94.56 84 LEU A O 1
ATOM 671 N N . PHE A 1 85 ? -8.420 -8.094 29.171 1.00 94.31 85 PHE A N 1
ATOM 672 C CA . PHE A 1 85 ? -7.117 -8.731 29.342 1.00 94.31 85 PHE A CA 1
ATOM 673 C C . PHE A 1 85 ? -7.265 -10.205 29.736 1.00 94.31 85 PHE A C 1
ATOM 675 O O . PHE A 1 85 ? -6.696 -11.078 29.082 1.00 94.31 85 PHE A O 1
ATOM 682 N N . TRP A 1 86 ? -8.094 -10.489 30.744 1.00 94.19 86 TRP A N 1
ATOM 683 C CA . TRP A 1 86 ? -8.363 -11.858 31.187 1.00 94.19 86 TRP A CA 1
ATOM 684 C C . TRP A 1 86 ? -9.067 -12.699 30.124 1.00 94.19 86 TRP A C 1
ATOM 686 O O . TRP A 1 86 ? -8.673 -13.839 29.882 1.00 94.19 86 TRP A O 1
ATOM 696 N N . TRP A 1 87 ? -10.073 -12.135 29.451 1.00 94.94 87 TRP A N 1
ATOM 697 C CA . TRP A 1 87 ? -10.778 -12.834 28.377 1.00 94.94 87 TRP A CA 1
ATOM 698 C C . TRP A 1 87 ? -9.860 -13.142 27.185 1.00 94.94 87 TRP A C 1
ATOM 700 O O . TRP A 1 87 ? -9.892 -14.257 26.661 1.00 94.94 87 TRP A O 1
ATOM 710 N N . ALA A 1 88 ? -9.024 -12.185 26.773 1.00 93.56 88 ALA A N 1
ATOM 711 C CA . ALA A 1 88 ? -8.088 -12.361 25.668 1.00 93.56 88 ALA A CA 1
ATOM 712 C C . ALA A 1 88 ? -7.017 -13.404 26.006 1.00 93.56 88 ALA A C 1
ATOM 714 O O . ALA A 1 88 ? -6.800 -14.314 25.213 1.00 93.56 88 ALA A O 1
ATOM 715 N N . GLY A 1 89 ? -6.403 -13.323 27.192 1.00 91.50 89 GLY A N 1
ATOM 716 C CA . GLY A 1 89 ? -5.403 -14.296 27.639 1.00 91.50 89 GLY A CA 1
ATOM 717 C C . GLY A 1 89 ? -5.959 -15.720 27.712 1.00 91.50 89 GLY A C 1
ATOM 718 O O . GLY A 1 89 ? -5.334 -16.648 27.201 1.00 91.50 89 GLY A O 1
ATOM 719 N N . ALA A 1 90 ? -7.166 -15.883 28.263 1.00 91.75 90 ALA A N 1
ATOM 720 C CA . ALA A 1 90 ? -7.850 -17.173 28.297 1.00 91.75 90 ALA A CA 1
ATOM 721 C C . ALA A 1 90 ? -8.148 -17.699 26.889 1.00 91.75 90 ALA A C 1
ATOM 723 O O . ALA A 1 90 ? -7.852 -18.848 26.591 1.00 91.75 90 ALA A O 1
ATOM 724 N N . SER A 1 91 ? -8.688 -16.851 26.010 1.00 93.06 91 SER A N 1
ATOM 725 C CA . SER A 1 91 ? -9.058 -17.243 24.646 1.00 93.06 91 SER A CA 1
ATOM 726 C C . SER A 1 91 ? -7.847 -17.609 23.788 1.00 93.06 91 SER A C 1
ATOM 728 O O . SER A 1 91 ? -7.922 -18.561 23.020 1.00 93.06 91 SER A O 1
ATOM 730 N N . ILE A 1 92 ? -6.731 -16.885 23.928 1.00 92.50 92 ILE A N 1
ATOM 731 C CA . ILE A 1 92 ? -5.471 -17.217 23.251 1.00 92.50 92 ILE A CA 1
ATOM 732 C C . ILE A 1 92 ? -4.969 -18.567 23.762 1.00 92.50 92 ILE A C 1
ATOM 734 O O . ILE A 1 92 ? -4.844 -19.492 22.972 1.00 92.50 92 ILE A O 1
ATOM 738 N N . SER A 1 93 ? -4.810 -18.726 25.082 1.00 91.06 93 SER A N 1
ATOM 739 C CA . SER A 1 93 ? -4.341 -19.989 25.672 1.00 91.06 93 SER A CA 1
ATOM 740 C C . SER A 1 93 ? -5.216 -21.190 25.296 1.00 91.06 93 SER A C 1
ATOM 742 O O . SER A 1 93 ? -4.706 -22.304 25.199 1.00 91.06 93 SER A O 1
ATOM 744 N N . GLU A 1 94 ? -6.520 -20.984 25.124 1.00 93.00 94 GLU A N 1
ATOM 745 C CA . GLU A 1 94 ? -7.460 -22.025 24.715 1.00 93.00 94 GLU A CA 1
ATOM 746 C C . GLU A 1 94 ? -7.224 -22.464 23.263 1.00 93.00 94 GLU A C 1
ATOM 748 O O . GLU A 1 94 ? -7.174 -23.660 22.969 1.00 93.00 94 GLU A O 1
ATOM 753 N N . VAL A 1 95 ? -7.025 -21.503 22.354 1.00 94.44 95 VAL A N 1
ATOM 754 C CA . VAL A 1 95 ? -6.695 -21.787 20.950 1.00 94.44 95 VAL A CA 1
ATOM 755 C C . VAL A 1 95 ? -5.346 -22.494 20.851 1.00 94.44 95 VAL A C 1
ATOM 757 O O . VAL A 1 95 ? -5.251 -23.510 20.166 1.00 94.44 95 VAL A O 1
ATOM 760 N N . ASP A 1 96 ? -4.333 -22.016 21.569 1.00 92.56 96 ASP A N 1
ATOM 761 C CA . ASP A 1 96 ? -2.977 -22.572 21.531 1.00 92.56 96 ASP A CA 1
ATOM 762 C C . ASP A 1 96 ? -2.954 -24.045 21.955 1.00 92.56 96 ASP A C 1
ATOM 764 O O . ASP A 1 96 ? -2.172 -24.838 21.432 1.00 92.56 96 ASP A O 1
ATOM 768 N N . MET A 1 97 ? -3.819 -24.411 22.907 1.00 91.19 97 MET A N 1
ATOM 769 C CA . MET A 1 97 ? -3.847 -25.746 23.493 1.00 91.19 97 MET A CA 1
ATOM 770 C C . MET A 1 97 ? -4.726 -26.739 22.730 1.00 91.19 97 MET A C 1
ATOM 772 O O . MET A 1 97 ? -4.354 -27.906 22.613 1.00 91.19 97 MET A O 1
ATOM 776 N N . PHE A 1 98 ? -5.891 -26.311 22.237 1.00 93.12 98 PHE A N 1
ATOM 777 C CA . PHE A 1 98 ? -6.895 -27.234 21.693 1.00 93.12 98 PHE A CA 1
ATOM 778 C C . PHE A 1 98 ? -7.084 -27.141 20.177 1.00 93.12 98 PHE A C 1
ATOM 780 O O . PHE A 1 98 ? -7.625 -28.071 19.576 1.00 93.12 98 PHE A O 1
ATOM 787 N N . VAL A 1 99 ? -6.646 -26.057 19.532 1.00 94.12 99 VAL A N 1
ATOM 788 C CA . VAL A 1 99 ? -6.746 -25.902 18.077 1.00 94.12 99 VAL A CA 1
ATOM 789 C C . VAL A 1 99 ? -5.448 -26.361 17.420 1.00 94.12 99 VAL A C 1
ATOM 791 O O . VAL A 1 99 ? -4.354 -25.966 17.818 1.00 94.12 99 VAL A O 1
ATOM 794 N N . SER A 1 100 ? -5.577 -27.179 16.370 1.00 92.94 100 SER A N 1
ATOM 795 C CA . SER A 1 100 ? -4.437 -27.598 15.548 1.00 92.94 100 SER A CA 1
ATOM 796 C C . SER A 1 100 ? -3.686 -26.388 14.992 1.00 92.94 100 SER A C 1
ATOM 798 O O . SER A 1 100 ? -4.306 -25.435 14.517 1.00 92.94 100 SER A O 1
ATOM 800 N N . TYR A 1 101 ? -2.354 -26.469 14.992 1.00 88.94 101 TYR A N 1
ATOM 801 C CA . TYR A 1 101 ? -1.438 -25.404 14.578 1.00 88.94 101 TYR A CA 1
ATOM 802 C C . TYR A 1 101 ? -1.824 -24.733 13.248 1.00 88.94 101 TYR A C 1
ATOM 804 O O . TYR A 1 101 ? -1.843 -23.507 13.153 1.00 88.94 101 TYR A O 1
ATOM 812 N N . THR A 1 102 ? -2.262 -25.515 12.254 1.00 89.62 102 THR A N 1
ATOM 813 C CA . THR A 1 102 ? -2.712 -25.023 10.936 1.00 89.62 102 THR A CA 1
ATOM 814 C C . THR A 1 102 ? -3.857 -24.001 11.013 1.00 89.62 102 THR A C 1
ATOM 816 O O . THR A 1 102 ? -3.986 -23.150 10.136 1.00 89.62 102 THR A O 1
ATOM 819 N N . TYR A 1 103 ? -4.697 -24.062 12.051 1.00 93.75 103 TYR A N 1
ATOM 820 C CA . TYR A 1 103 ? -5.883 -23.214 12.211 1.00 93.75 103 TYR A CA 1
ATOM 821 C C . TYR A 1 103 ? -5.755 -22.173 13.331 1.00 93.75 103 TYR A C 1
ATOM 823 O O . TYR A 1 103 ? -6.693 -21.398 13.531 1.00 93.75 103 TYR A O 1
ATOM 831 N N . GLN A 1 104 ? -4.631 -22.114 14.052 1.00 94.31 104 GLN A N 1
ATOM 832 C CA . GLN A 1 104 ? -4.466 -21.217 15.205 1.00 94.31 104 GLN A CA 1
ATOM 833 C C . GLN A 1 104 ? -4.557 -19.738 14.806 1.00 94.31 104 GLN A C 1
ATOM 835 O O . GLN A 1 104 ? -5.410 -19.020 15.325 1.00 94.31 104 GLN A O 1
ATOM 840 N N . HIS A 1 105 ? -3.788 -19.308 13.799 1.00 95.00 105 HIS A N 1
ATOM 841 C CA . HIS A 1 105 ? -3.826 -17.932 13.279 1.00 95.00 105 HIS A CA 1
ATOM 842 C C . HIS A 1 105 ? -5.234 -17.502 12.843 1.00 95.00 105 HIS A C 1
ATOM 844 O O . HIS A 1 105 ? -5.710 -16.424 13.207 1.00 95.00 105 HIS A O 1
ATOM 850 N N . ALA A 1 106 ? -5.930 -18.365 12.098 1.00 96.56 106 ALA A N 1
ATOM 851 C CA . ALA A 1 106 ? -7.299 -18.108 11.664 1.00 96.56 106 ALA A CA 1
ATOM 852 C C . ALA A 1 106 ? -8.273 -18.042 12.853 1.00 96.56 106 ALA A C 1
ATOM 854 O O . ALA A 1 106 ? -9.170 -17.202 12.869 1.00 96.56 106 ALA A O 1
ATOM 855 N N . SER A 1 107 ? -8.076 -18.874 13.876 1.00 96.50 107 SER A N 1
ATOM 856 C CA . SER A 1 107 ? -8.921 -18.894 15.074 1.00 96.50 107 SER A CA 1
ATOM 857 C C . SER A 1 107 ? -8.733 -17.641 15.928 1.00 96.50 107 SER A C 1
ATOM 859 O O . SER A 1 107 ? -9.725 -17.010 16.294 1.00 96.50 107 SER A O 1
ATOM 861 N N . TRP A 1 108 ? -7.491 -17.207 16.178 1.00 96.50 108 TRP A N 1
ATOM 862 C CA . TRP A 1 108 ? -7.223 -15.948 16.885 1.00 96.50 108 TRP A CA 1
ATOM 863 C C . TRP A 1 108 ? -7.816 -14.749 16.135 1.00 96.50 108 TRP A C 1
ATOM 865 O O . TRP A 1 108 ? -8.468 -13.895 16.744 1.00 96.50 108 TRP A O 1
ATOM 875 N N . LEU A 1 109 ? -7.654 -14.694 14.806 1.00 97.94 109 LEU A N 1
ATOM 876 C CA . LEU A 1 109 ? -8.197 -13.601 14.000 1.00 97.94 109 LEU A CA 1
ATOM 877 C C . LEU A 1 109 ? -9.729 -13.603 14.014 1.00 97.94 109 LEU A C 1
ATOM 879 O O . LEU A 1 109 ? -10.337 -12.551 14.225 1.00 97.94 109 LEU A O 1
ATOM 883 N N . GLY A 1 110 ? -10.348 -14.774 13.850 1.00 97.81 110 GLY A N 1
ATOM 884 C CA . GLY A 1 110 ? -11.798 -14.952 13.890 1.00 97.81 110 GLY A CA 1
ATOM 885 C C . GLY A 1 110 ? -12.400 -14.547 15.236 1.00 97.81 110 GLY A C 1
ATOM 886 O O . GLY A 1 110 ? -13.378 -13.797 15.267 1.00 97.81 110 GLY A O 1
ATOM 887 N N . LEU A 1 111 ? -11.775 -14.949 16.347 1.00 96.56 111 LEU A N 1
ATOM 888 C CA . LEU A 1 111 ? -12.163 -14.518 17.693 1.00 96.56 111 LEU A CA 1
ATOM 889 C C . LEU A 1 111 ? -12.049 -13.001 17.853 1.00 96.56 111 LEU A C 1
ATOM 891 O O . LEU A 1 111 ? -12.972 -12.369 18.369 1.00 96.56 111 LEU A O 1
ATOM 895 N N . SER A 1 112 ? -10.961 -12.397 17.363 1.00 97.62 112 SER A N 1
ATOM 896 C CA . SER A 1 112 ? -10.795 -10.941 17.411 1.00 97.62 112 SER A CA 1
ATOM 897 C C . SER A 1 112 ? -11.882 -10.210 16.612 1.00 97.62 112 SER A C 1
ATOM 899 O O . SER A 1 112 ? -12.400 -9.199 17.079 1.00 97.62 112 SER A O 1
ATOM 901 N N . ALA A 1 113 ? -12.268 -10.734 15.442 1.00 98.12 113 ALA A N 1
ATOM 902 C CA . ALA A 1 113 ? -13.298 -10.151 14.587 1.00 98.12 113 ALA A CA 1
ATOM 903 C C . ALA A 1 113 ? -14.682 -10.244 15.244 1.00 98.12 113 ALA A C 1
ATOM 905 O O . ALA A 1 113 ? -15.407 -9.250 15.311 1.00 98.12 113 ALA A O 1
ATOM 906 N N . ALA A 1 114 ? -15.025 -11.412 15.794 1.00 97.81 114 ALA A N 1
ATOM 907 C CA . ALA A 1 114 ? -16.276 -11.623 16.518 1.00 97.81 114 ALA A CA 1
ATOM 908 C C . ALA A 1 114 ? -16.385 -10.703 17.745 1.00 97.81 114 ALA A C 1
ATOM 910 O O . ALA A 1 114 ? -17.413 -10.052 17.949 1.00 97.81 114 ALA A O 1
ATOM 911 N N . ALA A 1 115 ? -15.306 -10.586 18.522 1.00 97.00 115 ALA A N 1
ATOM 912 C CA . ALA A 1 115 ? -15.246 -9.690 19.669 1.00 97.00 115 ALA A CA 1
ATOM 913 C C . ALA A 1 115 ? -15.356 -8.217 19.262 1.00 97.00 115 ALA A C 1
ATOM 915 O O . ALA A 1 115 ? -16.087 -7.463 19.900 1.00 97.00 115 ALA A O 1
ATOM 916 N N . ALA A 1 116 ? -14.703 -7.808 18.171 1.00 97.19 116 ALA A N 1
ATOM 917 C CA . ALA A 1 116 ? -14.795 -6.445 17.658 1.00 97.19 116 ALA A CA 1
ATOM 918 C C . ALA A 1 116 ? -16.233 -6.073 17.273 1.00 97.19 116 ALA A C 1
ATOM 920 O O . ALA A 1 116 ? -16.702 -4.993 17.629 1.00 97.19 116 ALA A O 1
ATOM 921 N N . VAL A 1 117 ? -16.959 -6.977 16.604 1.00 98.06 117 VAL A N 1
ATOM 922 C CA . VAL A 1 117 ? -18.383 -6.780 16.288 1.00 98.06 117 VAL A CA 1
ATOM 923 C C . VAL A 1 117 ? -19.210 -6.673 17.567 1.00 98.06 117 VAL A C 1
ATOM 925 O O . VAL A 1 117 ? -20.000 -5.737 17.708 1.00 98.06 117 VAL A O 1
ATOM 928 N N . LEU A 1 118 ? -19.019 -7.597 18.511 1.00 97.12 118 LEU A N 1
ATOM 929 C CA . LEU A 1 118 ? -19.765 -7.624 19.768 1.00 97.12 118 LEU A CA 1
ATOM 930 C C . LEU A 1 118 ? -19.551 -6.339 20.576 1.00 97.12 118 LEU A C 1
ATOM 932 O O . LEU A 1 118 ? -20.524 -5.712 20.999 1.00 97.12 118 LEU A O 1
ATOM 936 N N . PHE A 1 119 ? -18.302 -5.910 20.749 1.00 95.62 119 PHE A N 1
ATOM 937 C CA . PHE A 1 119 ? -17.968 -4.709 21.509 1.00 95.62 119 PHE A CA 1
ATOM 938 C C . PHE A 1 119 ? -18.372 -3.421 20.795 1.00 95.62 119 PHE A C 1
ATOM 940 O O . PHE A 1 119 ? -18.803 -2.479 21.460 1.00 95.62 119 PHE A O 1
ATOM 947 N N . GLU A 1 120 ? -18.337 -3.380 19.463 1.00 95.75 120 GLU A N 1
ATOM 948 C CA . GLU A 1 120 ? -18.850 -2.236 18.708 1.00 95.75 120 GLU A CA 1
ATOM 949 C C . GLU A 1 120 ? -20.375 -2.103 18.846 1.00 95.75 120 GLU A C 1
ATOM 951 O O . GLU A 1 120 ? -20.893 -1.008 19.083 1.00 95.75 120 GLU A O 1
ATOM 956 N N . VAL A 1 121 ? -21.125 -3.206 18.740 1.00 96.50 121 VAL A N 1
ATOM 957 C CA . VAL A 1 121 ? -22.590 -3.193 18.902 1.00 96.50 121 VAL A CA 1
ATOM 958 C C . VAL A 1 121 ? -22.981 -2.846 20.338 1.00 96.50 121 VAL A C 1
ATOM 960 O O . VAL A 1 121 ? -23.800 -1.950 20.554 1.00 96.50 121 VAL A O 1
ATOM 963 N N . ALA A 1 122 ? -22.380 -3.510 21.324 1.00 95.81 122 ALA A N 1
ATOM 964 C CA . ALA A 1 122 ? -22.672 -3.281 22.734 1.00 95.81 122 ALA A CA 1
ATOM 965 C C . ALA A 1 122 ? -22.245 -1.875 23.189 1.00 95.81 122 ALA A C 1
ATOM 967 O O . ALA A 1 122 ? -23.027 -1.154 23.813 1.00 95.81 122 ALA A O 1
ATOM 968 N N . GLY A 1 123 ? -21.048 -1.433 22.795 1.00 94.06 123 GLY A N 1
ATOM 969 C CA . GLY A 1 123 ? -20.537 -0.098 23.093 1.00 94.06 123 GLY A CA 1
ATOM 970 C C . GLY A 1 123 ? -21.396 1.007 22.481 1.00 94.06 123 GLY A C 1
ATOM 971 O O . GLY A 1 123 ? -21.632 2.029 23.128 1.00 94.06 123 GLY A O 1
ATOM 972 N N . LYS A 1 124 ? -21.941 0.799 21.274 1.00 93.06 124 LYS A N 1
ATOM 973 C CA . LYS A 1 124 ? -22.935 1.709 20.688 1.00 93.06 124 LYS A CA 1
ATOM 974 C C . LYS A 1 124 ? -24.224 1.737 21.511 1.00 93.06 124 LYS A C 1
ATOM 976 O O . LYS A 1 124 ? -24.695 2.821 21.833 1.00 93.06 124 LYS A O 1
ATOM 981 N N . ASN A 1 125 ? -24.771 0.580 21.881 1.00 94.00 125 ASN A N 1
ATOM 982 C CA . ASN A 1 125 ? -26.033 0.499 22.626 1.00 94.00 125 ASN A CA 1
ATOM 983 C C . ASN A 1 125 ? -25.950 1.158 24.011 1.00 94.00 125 ASN A C 1
ATOM 985 O O . ASN A 1 125 ? -26.917 1.767 24.465 1.00 94.00 125 ASN A O 1
ATOM 989 N N . TRP A 1 126 ? -24.796 1.080 24.675 1.00 93.00 126 TRP A N 1
ATOM 990 C CA . TRP A 1 126 ? -24.593 1.697 25.988 1.00 93.00 126 TRP A CA 1
ATOM 991 C C . TRP A 1 126 ? -24.038 3.127 25.940 1.00 93.00 126 TRP A C 1
ATOM 993 O O . TRP A 1 126 ? -23.987 3.787 26.982 1.00 93.00 126 TRP A O 1
ATOM 1003 N N . ASN A 1 127 ? -23.715 3.649 24.750 1.00 91.44 127 ASN A N 1
ATOM 1004 C CA . ASN A 1 127 ? -22.987 4.907 24.543 1.00 91.44 127 ASN A CA 1
ATOM 1005 C C . ASN A 1 127 ? -21.631 4.932 25.274 1.00 91.44 127 ASN A C 1
ATOM 1007 O O . ASN A 1 127 ? -21.259 5.936 25.882 1.00 91.44 127 ASN A O 1
ATOM 1011 N N . TRP A 1 128 ? -20.894 3.821 25.216 1.00 92.69 128 TRP A N 1
ATOM 1012 C CA . TRP A 1 128 ? -19.611 3.652 25.891 1.00 92.69 128 TRP A CA 1
ATOM 1013 C C . TRP A 1 128 ? -18.452 3.671 24.888 1.00 92.69 128 TRP A C 1
ATOM 1015 O O . TRP A 1 128 ? -18.126 2.673 24.246 1.00 92.69 128 TRP A O 1
ATOM 1025 N N . THR A 1 129 ? -17.813 4.833 24.747 1.00 91.31 129 THR A N 1
ATOM 1026 C CA . THR A 1 129 ? -16.741 5.065 23.762 1.00 91.31 129 THR A CA 1
ATOM 1027 C C . THR A 1 129 ? -15.510 4.189 23.986 1.00 91.31 129 THR A C 1
ATOM 1029 O O . THR A 1 129 ? -14.941 3.706 23.013 1.00 91.31 129 THR A O 1
ATOM 1032 N N . ALA A 1 130 ? -15.128 3.922 25.239 1.00 92.38 130 ALA A N 1
ATOM 1033 C CA . ALA A 1 130 ? -13.997 3.046 25.559 1.00 92.38 130 ALA A CA 1
ATOM 1034 C C . ALA A 1 130 ? -14.208 1.608 25.056 1.00 92.38 130 ALA A C 1
ATOM 1036 O O . ALA A 1 130 ? -13.285 0.993 24.532 1.00 92.38 130 ALA A O 1
ATOM 1037 N N . MET A 1 131 ? -15.442 1.102 25.132 1.00 93.94 131 MET A N 1
ATOM 1038 C CA . MET A 1 131 ? -15.795 -0.216 24.603 1.00 93.94 131 MET A CA 1
ATOM 1039 C C . MET A 1 131 ? -15.686 -0.268 23.080 1.00 93.94 131 MET A C 1
ATOM 1041 O O . MET A 1 131 ? -15.149 -1.228 22.538 1.00 93.94 131 MET A O 1
ATOM 1045 N N . ARG A 1 132 ? -16.088 0.798 22.385 1.00 93.12 132 ARG A N 1
ATOM 1046 C CA . ARG A 1 132 ? -15.918 0.920 20.927 1.00 93.12 132 ARG A CA 1
ATOM 1047 C C . ARG A 1 132 ? -14.452 1.105 20.517 1.00 93.12 132 ARG A C 1
ATOM 1049 O O . ARG A 1 132 ? -14.026 0.613 19.476 1.00 93.12 132 ARG A O 1
ATOM 1056 N N . ALA A 1 133 ? -13.642 1.758 21.354 1.00 91.38 133 ALA A N 1
ATOM 1057 C CA . ALA A 1 133 ? -12.209 1.951 21.115 1.00 91.38 133 ALA A CA 1
ATOM 1058 C C . ALA A 1 133 ? -11.415 0.630 21.073 1.00 91.38 133 ALA A C 1
ATOM 1060 O O . ALA A 1 133 ? -10.339 0.584 20.473 1.00 91.38 133 ALA A O 1
ATOM 1061 N N . THR A 1 134 ? -11.965 -0.462 21.620 1.00 92.38 134 THR A N 1
ATOM 1062 C CA . THR A 1 134 ? -11.372 -1.810 21.535 1.00 92.38 134 THR A CA 1
ATOM 1063 C C . THR A 1 134 ? -11.201 -2.311 20.098 1.00 92.38 134 THR A C 1
ATOM 1065 O O . THR A 1 134 ? -10.373 -3.185 19.856 1.00 92.38 134 THR A O 1
ATOM 1068 N N . ALA A 1 135 ? -11.874 -1.703 19.115 1.00 92.25 135 ALA A N 1
ATOM 1069 C CA . ALA A 1 135 ? -11.652 -1.963 17.693 1.00 92.25 135 ALA A CA 1
ATOM 1070 C C . ALA A 1 135 ? -10.188 -1.774 17.239 1.00 92.25 135 ALA A C 1
ATOM 1072 O O . ALA A 1 135 ? -9.775 -2.356 16.234 1.00 92.25 135 ALA A O 1
ATOM 1073 N N . LEU A 1 136 ? -9.383 -0.993 17.973 1.00 93.19 136 LEU A N 1
ATOM 1074 C CA . LEU A 1 136 ? -7.939 -0.882 17.734 1.00 93.19 136 LEU A CA 1
ATOM 1075 C C . LEU A 1 136 ? -7.196 -2.202 17.963 1.00 93.19 136 LEU A C 1
ATOM 1077 O O . LEU A 1 136 ? -6.242 -2.494 17.247 1.00 93.19 136 LEU A O 1
ATOM 1081 N N . VAL A 1 137 ? -7.652 -3.019 18.914 1.00 94.50 137 VAL A N 1
ATOM 1082 C CA . VAL A 1 137 ? -7.078 -4.346 19.172 1.00 94.50 137 VAL A CA 1
ATOM 1083 C C . VAL A 1 137 ? -7.298 -5.250 17.964 1.00 94.50 137 VAL A C 1
ATOM 1085 O O . VAL A 1 137 ? -6.388 -5.957 17.555 1.00 94.50 137 VAL A O 1
ATOM 1088 N N . HIS A 1 138 ? -8.473 -5.175 17.335 1.00 96.38 138 HIS A N 1
ATOM 1089 C CA . HIS A 1 138 ? -8.754 -5.937 16.122 1.00 96.38 138 HIS A CA 1
ATOM 1090 C C . HIS A 1 138 ? -7.889 -5.493 14.937 1.00 96.38 138 HIS A C 1
ATOM 1092 O O . HIS A 1 138 ? -7.367 -6.331 14.209 1.00 96.38 138 HIS A O 1
ATOM 1098 N N . PHE A 1 139 ? -7.672 -4.184 14.774 1.00 95.69 139 PHE A N 1
ATOM 1099 C CA . PHE A 1 139 ? -6.716 -3.680 13.786 1.00 95.69 139 PHE A CA 1
ATOM 1100 C C . PHE A 1 139 ? -5.303 -4.242 14.013 1.00 95.69 139 PHE A C 1
ATOM 1102 O O . PHE A 1 139 ? -4.688 -4.745 13.075 1.00 95.69 139 PHE A O 1
ATOM 1109 N N . ALA A 1 140 ? -4.817 -4.212 15.259 1.00 96.38 140 ALA A N 1
ATOM 1110 C CA . ALA A 1 140 ? -3.523 -4.790 15.613 1.00 96.38 140 ALA A CA 1
ATOM 1111 C C . ALA A 1 140 ? -3.482 -6.308 15.366 1.00 96.38 140 ALA A C 1
ATOM 1113 O O . ALA A 1 140 ? -2.484 -6.809 14.858 1.00 96.38 140 ALA A O 1
ATOM 1114 N N . ALA A 1 141 ? -4.569 -7.030 15.654 1.00 97.19 141 ALA A N 1
ATOM 1115 C CA . ALA A 1 141 ? -4.672 -8.464 15.400 1.00 97.19 141 ALA A CA 1
ATOM 1116 C C . ALA A 1 141 ? -4.546 -8.800 13.906 1.00 97.19 141 ALA A C 1
ATOM 1118 O O . ALA A 1 141 ? -3.810 -9.720 13.568 1.00 97.19 141 ALA A O 1
ATOM 1119 N N . ILE A 1 142 ? -5.189 -8.033 13.011 1.00 98.19 142 ILE A N 1
ATOM 1120 C CA . ILE A 1 142 ? -5.024 -8.208 11.555 1.00 98.19 142 ILE A CA 1
ATOM 1121 C C . ILE A 1 142 ? -3.544 -8.072 11.174 1.00 98.19 142 ILE A C 1
ATOM 1123 O O . ILE A 1 142 ? -3.007 -8.950 10.505 1.00 98.19 142 ILE A O 1
ATOM 1127 N N . ALA A 1 143 ? -2.878 -7.004 11.625 1.00 97.25 143 ALA A N 1
ATOM 1128 C CA . ALA A 1 143 ? -1.483 -6.738 11.277 1.00 97.25 143 ALA A CA 1
ATOM 1129 C C . ALA A 1 143 ? -0.522 -7.812 11.813 1.00 97.25 143 ALA A C 1
ATOM 1131 O O . ALA A 1 143 ? 0.317 -8.317 11.070 1.00 97.25 143 ALA A O 1
ATOM 1132 N N . LEU A 1 144 ? -0.663 -8.188 13.088 1.00 97.25 144 LEU A N 1
ATOM 1133 C CA . LEU A 1 144 ? 0.194 -9.186 13.731 1.00 97.25 144 LEU A CA 1
ATOM 1134 C C . LEU A 1 144 ? 0.014 -10.574 13.116 1.00 97.25 144 LEU A C 1
ATOM 1136 O O . LEU A 1 144 ? 1.001 -11.262 12.878 1.00 97.25 144 LEU A O 1
ATOM 1140 N N . ILE A 1 145 ? -1.224 -10.976 12.824 1.00 97.19 145 ILE A N 1
ATOM 1141 C CA . ILE A 1 145 ? -1.508 -12.295 12.250 1.00 97.19 145 ILE A CA 1
ATOM 1142 C C . ILE A 1 145 ? -1.065 -12.360 10.787 1.00 97.19 145 ILE A C 1
ATOM 1144 O O . ILE A 1 145 ? -0.485 -13.363 10.378 1.00 97.19 145 ILE A O 1
ATOM 1148 N N . ALA A 1 146 ? -1.260 -11.287 10.015 1.00 96.69 146 ALA A N 1
ATOM 1149 C CA . ALA A 1 146 ? -0.741 -11.208 8.654 1.00 96.69 146 ALA A CA 1
ATOM 1150 C C . ALA A 1 146 ? 0.796 -11.291 8.630 1.00 96.69 146 ALA A C 1
ATOM 1152 O O . ALA A 1 146 ? 1.353 -12.063 7.853 1.00 96.69 146 ALA A O 1
ATOM 1153 N N . ALA A 1 147 ? 1.482 -10.565 9.520 1.00 96.38 147 ALA A N 1
ATOM 1154 C CA . ALA A 1 147 ? 2.937 -10.638 9.653 1.00 96.38 147 ALA A CA 1
ATOM 1155 C C . ALA A 1 147 ? 3.414 -12.032 10.091 1.00 96.38 147 ALA A C 1
ATOM 1157 O O . ALA A 1 147 ? 4.364 -12.562 9.520 1.00 96.38 147 ALA A O 1
ATOM 1158 N N . ALA A 1 148 ? 2.736 -12.654 11.060 1.00 95.06 148 ALA A N 1
ATOM 1159 C CA . ALA A 1 148 ? 3.054 -14.007 11.507 1.00 95.06 148 ALA A CA 1
ATOM 1160 C C . ALA A 1 148 ? 2.906 -15.035 10.374 1.00 95.06 148 ALA A C 1
ATOM 1162 O O . ALA A 1 148 ? 3.791 -15.873 10.212 1.00 95.06 148 ALA A O 1
ATOM 1163 N N . SER A 1 149 ? 1.847 -14.932 9.560 1.00 94.94 149 SER A N 1
ATOM 1164 C CA . SER A 1 149 ? 1.659 -15.795 8.386 1.00 94.94 149 SER A CA 1
ATOM 1165 C C . SER A 1 149 ? 2.782 -15.612 7.368 1.00 94.94 149 SER A C 1
ATOM 1167 O O . SER A 1 149 ? 3.374 -16.598 6.944 1.00 94.94 149 SER A O 1
ATOM 1169 N N . LEU A 1 150 ? 3.143 -14.365 7.042 1.00 94.56 150 LEU A N 1
ATOM 1170 C CA . LEU A 1 150 ? 4.252 -14.070 6.127 1.00 94.56 150 LEU A CA 1
ATOM 1171 C C . LEU A 1 150 ? 5.576 -14.670 6.602 1.00 94.56 150 LEU A C 1
ATOM 1173 O O . LEU A 1 150 ? 6.309 -15.252 5.811 1.00 94.56 150 LEU A O 1
ATOM 1177 N N . MET A 1 151 ? 5.886 -14.542 7.893 1.00 94.50 151 MET A N 1
ATOM 1178 C CA . MET A 1 151 ? 7.137 -15.056 8.457 1.00 94.50 151 MET A CA 1
ATOM 1179 C C . MET A 1 151 ? 7.201 -16.587 8.482 1.00 94.50 151 MET A C 1
ATOM 1181 O O . MET A 1 151 ? 8.295 -17.141 8.453 1.00 94.50 151 MET A O 1
ATOM 1185 N N . GLN A 1 152 ? 6.056 -17.266 8.576 1.00 93.88 152 GLN A N 1
ATOM 1186 C CA . GLN A 1 152 ? 5.992 -18.725 8.717 1.00 93.88 152 GLN A CA 1
ATOM 1187 C C . GLN A 1 152 ? 5.758 -19.456 7.394 1.00 93.88 152 GLN A C 1
ATOM 1189 O O . GLN A 1 152 ? 6.206 -20.590 7.238 1.00 93.88 152 GLN A O 1
ATOM 1194 N N . HIS A 1 153 ? 5.035 -18.834 6.465 1.00 92.12 153 HIS A N 1
ATOM 1195 C CA . HIS A 1 153 ? 4.550 -19.472 5.242 1.00 92.12 153 HIS A CA 1
ATOM 1196 C C . HIS A 1 153 ? 4.944 -18.718 3.967 1.00 92.12 153 HIS A C 1
ATOM 1198 O O . HIS A 1 153 ? 4.565 -19.157 2.891 1.00 92.12 153 HIS A O 1
ATOM 1204 N N . GLU A 1 154 ? 5.666 -17.595 4.067 1.00 91.00 154 GLU A N 1
ATOM 1205 C CA . GLU A 1 154 ? 6.073 -16.708 2.954 1.00 91.00 154 GLU A CA 1
ATOM 1206 C C . GLU A 1 154 ? 4.920 -15.951 2.260 1.00 91.00 154 GLU A C 1
ATOM 1208 O O . GLU A 1 154 ? 5.165 -14.965 1.557 1.00 91.00 154 GLU A O 1
ATOM 1213 N N . HIS A 1 155 ? 3.671 -16.349 2.523 1.00 93.88 155 HIS A N 1
ATOM 1214 C CA . HIS A 1 155 ? 2.444 -15.714 2.042 1.00 93.88 155 HIS A CA 1
ATOM 1215 C C . HIS A 1 155 ? 1.388 -15.561 3.156 1.00 93.88 155 HIS A C 1
ATOM 1217 O O . HIS A 1 155 ? 1.517 -16.087 4.270 1.00 93.88 155 HIS A O 1
ATOM 1223 N N . VAL A 1 156 ? 0.343 -14.777 2.890 1.00 93.50 156 VAL A N 1
ATOM 1224 C CA . VAL A 1 156 ? -0.604 -14.302 3.912 1.00 93.50 156 VAL A CA 1
ATOM 1225 C C . VAL A 1 156 ? -1.842 -15.190 3.992 1.00 93.50 156 VAL A C 1
ATOM 1227 O O . VAL A 1 156 ? -2.352 -15.459 5.081 1.00 93.50 156 VAL A O 1
ATOM 1230 N N . LEU A 1 157 ? -2.370 -15.629 2.848 1.00 94.75 157 LEU A N 1
ATOM 1231 C CA . LEU A 1 157 ? -3.620 -16.386 2.775 1.00 94.75 157 LEU A CA 1
ATOM 1232 C C . LEU A 1 157 ? -3.392 -17.891 2.960 1.00 94.75 157 LEU A C 1
ATOM 1234 O O . LEU A 1 157 ? -3.858 -18.711 2.173 1.00 94.75 157 LEU A O 1
ATOM 1238 N N . TYR A 1 158 ? -2.701 -18.278 4.031 1.00 93.25 158 TYR A N 1
ATOM 1239 C CA . TYR A 1 158 ? -2.466 -19.685 4.343 1.00 93.25 158 TYR A CA 1
ATOM 1240 C C . TYR A 1 158 ? -3.705 -20.360 4.961 1.00 93.25 158 TYR A C 1
ATOM 1242 O O . TYR A 1 158 ? -4.296 -19.883 5.937 1.00 93.25 158 TYR A O 1
ATOM 1250 N N . GLY A 1 159 ? -4.106 -21.508 4.408 1.00 92.94 159 GLY A N 1
ATOM 1251 C CA . GLY A 1 159 ? -5.186 -22.339 4.949 1.00 92.94 159 GLY A CA 1
ATOM 1252 C C . GLY A 1 159 ? -6.506 -21.578 5.124 1.00 92.94 159 GLY A C 1
ATOM 1253 O O . GLY A 1 159 ? -7.044 -21.003 4.178 1.00 92.94 159 GLY A O 1
ATOM 1254 N N . ALA A 1 160 ? -7.046 -21.564 6.346 1.00 95.44 160 ALA A N 1
ATOM 1255 C CA . ALA A 1 160 ? -8.316 -20.896 6.651 1.00 95.44 160 ALA A CA 1
ATOM 1256 C C . ALA A 1 160 ? -8.238 -19.353 6.633 1.00 95.44 160 ALA A C 1
ATOM 1258 O O . ALA A 1 160 ? -9.281 -18.692 6.591 1.00 95.44 160 ALA A O 1
ATOM 1259 N N . LEU A 1 161 ? -7.037 -18.755 6.621 1.00 96.31 161 LEU A N 1
ATOM 1260 C CA . LEU A 1 161 ? -6.883 -17.299 6.501 1.00 96.31 161 LEU A CA 1
ATOM 1261 C C . LEU A 1 161 ? -7.391 -16.766 5.156 1.00 96.31 161 LEU A C 1
ATOM 1263 O O . LEU A 1 161 ? -7.828 -15.619 5.110 1.00 96.31 161 LEU A O 1
ATOM 1267 N N . THR A 1 162 ? -7.446 -17.607 4.114 1.00 95.69 162 THR A N 1
ATOM 1268 C CA . THR A 1 162 ? -8.108 -17.308 2.827 1.00 95.69 162 THR A CA 1
ATOM 1269 C C . THR A 1 162 ? -9.514 -16.727 2.994 1.00 95.69 162 THR A C 1
ATOM 1271 O O . THR A 1 162 ? -9.902 -15.830 2.250 1.00 95.69 162 THR A O 1
ATOM 1274 N N . LEU A 1 163 ? -10.270 -17.204 3.988 1.00 96.62 163 LEU A N 1
ATOM 1275 C CA . LEU A 1 163 ? -11.629 -16.746 4.282 1.00 96.62 163 LEU A CA 1
ATOM 1276 C C . LEU A 1 163 ? -11.666 -15.774 5.462 1.00 96.62 163 LEU A C 1
ATOM 1278 O O . LEU A 1 163 ? -12.384 -14.772 5.426 1.00 96.62 163 LEU A O 1
ATOM 1282 N N . VAL A 1 164 ? -10.895 -16.055 6.516 1.00 97.69 164 VAL A N 1
ATOM 1283 C CA . VAL A 1 164 ? -10.967 -15.282 7.762 1.00 97.69 164 VAL A CA 1
ATOM 1284 C C . VAL A 1 164 ? -10.342 -13.895 7.617 1.00 97.69 164 VAL A C 1
ATOM 1286 O O . VAL A 1 164 ? -10.886 -12.938 8.167 1.00 97.69 164 VAL A O 1
ATOM 1289 N N . LEU A 1 165 ? -9.247 -13.743 6.866 1.00 97.75 165 LEU A N 1
ATOM 1290 C CA . LEU A 1 165 ? -8.593 -12.443 6.707 1.00 97.75 165 LEU A CA 1
ATOM 1291 C C . LEU A 1 165 ? -9.477 -11.440 5.944 1.00 97.75 165 LEU A C 1
ATOM 1293 O O . LEU A 1 165 ? -9.700 -10.354 6.485 1.00 97.75 165 LEU A O 1
ATOM 1297 N N . PRO A 1 166 ? -10.064 -11.766 4.770 1.00 97.88 166 PRO A N 1
ATOM 1298 C CA . PRO A 1 166 ? -11.009 -10.861 4.113 1.00 97.88 166 PRO A CA 1
ATOM 1299 C C . PRO A 1 166 ? -12.215 -10.513 4.993 1.00 97.88 166 PRO A C 1
ATOM 1301 O O . PRO A 1 166 ? -12.637 -9.357 5.028 1.00 97.88 166 PRO A O 1
ATOM 1304 N N . ALA A 1 167 ? -12.744 -11.481 5.751 1.00 98.25 167 ALA A N 1
ATOM 1305 C CA . ALA A 1 167 ? -13.844 -11.237 6.682 1.00 98.25 167 ALA A CA 1
ATOM 1306 C C . ALA A 1 167 ? -13.444 -10.272 7.814 1.00 98.25 167 ALA A C 1
ATOM 1308 O O . ALA A 1 167 ? -14.191 -9.344 8.123 1.00 98.25 167 ALA A O 1
ATOM 1309 N N . ALA A 1 168 ? -12.254 -10.435 8.396 1.00 98.38 168 ALA A N 1
ATOM 1310 C CA . ALA A 1 168 ? -11.716 -9.532 9.412 1.00 98.38 168 ALA A CA 1
ATOM 1311 C C . ALA A 1 168 ? -11.497 -8.114 8.861 1.00 98.38 168 ALA A C 1
ATOM 1313 O O . ALA A 1 168 ? -11.878 -7.129 9.490 1.00 98.38 168 ALA A O 1
ATOM 1314 N N . VAL A 1 169 ? -10.962 -7.990 7.647 1.00 98.25 169 VAL A N 1
ATOM 1315 C CA . VAL A 1 169 ? -10.811 -6.698 6.963 1.00 98.25 169 VAL A CA 1
ATOM 1316 C C . VAL A 1 169 ? -12.176 -6.042 6.718 1.00 98.25 169 VAL A C 1
ATOM 1318 O O . VAL A 1 169 ? -12.338 -4.847 6.973 1.00 98.25 169 VAL A O 1
ATOM 1321 N N . ALA A 1 170 ? -13.186 -6.812 6.303 1.00 98.25 170 ALA A N 1
ATOM 1322 C CA . ALA A 1 170 ? -14.551 -6.316 6.137 1.00 98.25 170 ALA A CA 1
ATOM 1323 C C . ALA A 1 170 ? -15.153 -5.826 7.465 1.00 98.25 170 ALA A C 1
ATOM 1325 O O . ALA A 1 170 ? -15.750 -4.748 7.505 1.00 98.25 170 ALA A O 1
ATOM 1326 N N . VAL A 1 171 ? -14.945 -6.561 8.565 1.00 98.31 171 VAL A N 1
ATOM 1327 C CA . VAL A 1 171 ? -15.326 -6.125 9.919 1.00 98.31 171 VAL A CA 1
ATOM 1328 C C . VAL A 1 171 ? -14.615 -4.824 10.282 1.00 98.31 171 VAL A C 1
ATOM 1330 O O . VAL A 1 171 ? -15.270 -3.882 10.728 1.00 98.31 171 VAL A O 1
ATOM 1333 N N . HIS A 1 172 ? -13.305 -4.721 10.046 1.00 97.31 172 HIS A N 1
ATOM 1334 C CA . HIS A 1 172 ? -12.555 -3.500 10.320 1.00 97.31 172 HIS A CA 1
ATOM 1335 C C . HIS A 1 172 ? -13.140 -2.292 9.583 1.00 97.31 172 HIS A C 1
ATOM 1337 O O . HIS A 1 172 ? -13.378 -1.262 10.215 1.00 97.31 172 HIS A O 1
ATOM 1343 N N . TYR A 1 173 ? -13.407 -2.409 8.280 1.00 96.75 173 TYR A N 1
ATOM 1344 C CA . TYR A 1 173 ? -14.003 -1.329 7.492 1.00 96.75 173 TYR A CA 1
ATOM 1345 C C . TYR A 1 173 ? -15.444 -1.016 7.921 1.00 96.75 173 TYR A C 1
ATOM 1347 O O . TYR A 1 173 ? -15.811 0.153 8.022 1.00 96.75 173 TYR A O 1
ATOM 1355 N N . TRP A 1 174 ? -16.250 -2.018 8.274 1.00 96.38 174 TRP A N 1
ATOM 1356 C CA . TRP A 1 174 ? -17.586 -1.787 8.829 1.00 96.38 174 TRP A CA 1
ATOM 1357 C C . TRP A 1 174 ? -17.543 -0.970 10.131 1.00 96.38 174 TRP A C 1
ATOM 1359 O O . TRP A 1 174 ? -18.331 -0.036 10.306 1.00 96.38 174 TRP A O 1
ATOM 1369 N N . ILE A 1 175 ? -16.596 -1.266 11.029 1.00 95.00 175 ILE A N 1
ATOM 1370 C CA . ILE A 1 175 ? -16.371 -0.465 12.241 1.00 95.00 175 ILE A CA 1
ATOM 1371 C C . ILE A 1 175 ? -15.855 0.929 11.871 1.00 95.00 175 ILE A C 1
ATOM 1373 O O . ILE A 1 175 ? -16.300 1.925 12.437 1.00 95.00 175 ILE A O 1
ATOM 1377 N N . LEU A 1 176 ? -14.925 1.016 10.920 1.00 94.56 176 LEU A N 1
ATOM 1378 C CA . LEU A 1 176 ? -14.315 2.272 10.494 1.00 94.56 176 LEU A CA 1
ATOM 1379 C C . LEU A 1 176 ? -15.371 3.261 9.979 1.00 94.56 176 LEU A C 1
ATOM 1381 O O . LEU A 1 176 ? -15.428 4.384 10.472 1.00 94.56 176 LEU A O 1
ATOM 1385 N N . ALA A 1 177 ? -16.291 2.808 9.122 1.00 93.31 177 ALA A N 1
ATOM 1386 C CA . ALA A 1 177 ? -17.419 3.606 8.634 1.00 93.31 177 ALA A CA 1
ATOM 1387 C C . ALA A 1 177 ? -18.315 4.134 9.773 1.00 93.31 177 ALA A C 1
ATOM 1389 O O . ALA A 1 177 ? -18.848 5.238 9.712 1.00 93.31 177 ALA A O 1
ATOM 1390 N N . ARG A 1 178 ? -18.473 3.364 10.857 1.00 91.56 178 ARG A N 1
ATOM 1391 C CA . ARG A 1 178 ? -19.241 3.775 12.047 1.00 91.56 178 ARG A CA 1
ATOM 1392 C C . ARG A 1 178 ? -18.490 4.743 12.961 1.00 91.56 178 ARG A C 1
ATOM 1394 O O . ARG A 1 178 ? -19.120 5.383 13.809 1.00 91.56 178 ARG A O 1
ATOM 1401 N N . HIS A 1 179 ? -17.168 4.806 12.841 1.00 91.69 179 HIS A N 1
ATOM 1402 C CA . HIS A 1 179 ? -16.288 5.646 13.651 1.00 91.69 179 HIS A CA 1
ATOM 1403 C C . HIS A 1 179 ? -16.024 7.018 13.023 1.00 91.69 179 HIS A C 1
ATOM 1405 O O . HIS A 1 179 ? -15.529 7.895 13.720 1.00 91.69 179 HIS A O 1
ATOM 1411 N N . GLU A 1 180 ? -16.443 7.259 11.777 1.00 88.81 180 GLU A N 1
ATOM 1412 C CA . GLU A 1 180 ? -16.401 8.589 11.141 1.00 88.81 180 GLU A CA 1
ATOM 1413 C C . GLU A 1 180 ? -17.339 9.630 11.792 1.00 88.81 180 GLU A C 1
ATOM 1415 O O . GLU A 1 180 ? -17.460 10.763 11.334 1.00 88.81 180 GLU A O 1
ATOM 1420 N N . GLN A 1 181 ? -17.995 9.280 12.901 1.00 79.31 181 GLN A N 1
ATOM 1421 C CA . GLN A 1 181 ? -18.763 10.214 13.718 1.00 79.31 181 GLN A CA 1
ATOM 1422 C C . GLN A 1 181 ? -17.825 11.059 14.602 1.00 79.31 181 GLN A C 1
ATOM 1424 O O . GLN A 1 181 ? -16.881 10.506 15.172 1.00 79.31 181 GLN A O 1
ATOM 1429 N N . PRO A 1 182 ? -18.115 12.357 14.840 1.00 66.06 182 PRO A N 1
ATOM 1430 C CA . PRO A 1 182 ? -17.213 13.278 15.551 1.00 66.06 182 PRO A CA 1
ATOM 1431 C C . PRO A 1 182 ? -16.721 12.792 16.924 1.00 66.06 182 PRO A C 1
ATOM 1433 O O . PRO A 1 182 ? -15.641 13.163 17.371 1.00 66.06 182 PRO A O 1
ATOM 1436 N N . ALA A 1 183 ? -17.502 11.946 17.600 1.00 65.19 183 ALA A N 1
ATOM 1437 C CA . ALA A 1 183 ? -17.192 11.437 18.932 1.00 65.19 183 ALA A CA 1
ATOM 1438 C C . ALA A 1 183 ? -16.184 10.263 18.966 1.00 65.19 183 ALA A C 1
ATOM 1440 O O . ALA A 1 183 ? -15.762 9.881 20.056 1.00 65.19 183 ALA A O 1
ATOM 1441 N N . LEU A 1 184 ? -15.823 9.653 17.824 1.00 70.81 184 LEU A N 1
ATOM 1442 C CA . LEU A 1 184 ? -15.072 8.379 17.761 1.00 70.81 184 LEU A CA 1
ATOM 1443 C C . LEU A 1 184 ? -13.834 8.422 16.852 1.00 70.81 184 LEU A C 1
ATOM 1445 O O . LEU A 1 184 ? -13.469 7.430 16.222 1.00 70.81 184 LEU A O 1
ATOM 1449 N N . GLY A 1 185 ? -13.140 9.559 16.846 1.00 71.25 185 GLY A N 1
ATOM 1450 C CA . GLY A 1 185 ? -12.003 9.825 15.961 1.00 71.25 185 GLY A CA 1
ATOM 1451 C C . GLY A 1 185 ? -10.642 9.245 16.372 1.00 71.25 185 GLY A C 1
ATOM 1452 O O . GLY A 1 185 ? -9.633 9.687 15.826 1.00 71.25 185 GLY A O 1
ATOM 1453 N N . LEU A 1 186 ? -10.554 8.308 17.330 1.00 83.56 186 LEU A N 1
ATOM 1454 C CA . LEU A 1 186 ? -9.249 7.824 17.810 1.00 83.56 186 LEU A CA 1
ATOM 1455 C C . LEU A 1 186 ? -8.460 7.154 16.674 1.00 83.56 186 LEU A C 1
ATOM 1457 O O . LEU A 1 186 ? -8.825 6.074 16.205 1.00 83.56 186 LEU A O 1
ATOM 1461 N N . LEU A 1 187 ? -7.374 7.816 16.264 1.00 89.00 187 LEU A N 1
ATOM 1462 C CA . LEU A 1 187 ? -6.491 7.411 15.168 1.00 89.00 187 LEU A CA 1
ATOM 1463 C C . LEU A 1 187 ? -7.237 7.109 13.854 1.00 89.00 187 LEU A C 1
ATOM 1465 O O . LEU A 1 187 ? -6.838 6.225 13.098 1.00 89.00 187 LEU A O 1
ATOM 1469 N N . LEU A 1 188 ? -8.355 7.796 13.595 1.00 90.88 188 LEU A N 1
ATOM 1470 C CA . LEU A 1 188 ? -9.251 7.466 12.484 1.00 90.88 188 LEU A CA 1
ATOM 1471 C C . LEU A 1 188 ? -8.530 7.542 11.130 1.00 90.88 188 LEU A C 1
ATOM 1473 O O . LEU A 1 188 ? -8.489 6.546 10.408 1.00 90.88 188 LEU A O 1
ATOM 1477 N N . ALA A 1 189 ? -7.884 8.675 10.836 1.00 92.31 189 ALA A N 1
ATOM 1478 C CA . ALA A 1 189 ? -7.111 8.864 9.610 1.00 92.31 189 ALA A CA 1
ATOM 1479 C C . ALA A 1 189 ? -6.004 7.806 9.462 1.00 92.31 189 ALA A C 1
ATOM 1481 O O . ALA A 1 189 ? -5.839 7.200 8.407 1.00 92.31 189 ALA A O 1
ATOM 1482 N N . GLN A 1 190 ? -5.277 7.526 10.547 1.00 94.38 190 GLN A N 1
ATOM 1483 C CA . GLN A 1 190 ? -4.195 6.546 10.559 1.00 94.38 190 GLN A CA 1
ATOM 1484 C C . GLN A 1 190 ? -4.714 5.140 10.258 1.00 94.38 190 GLN A C 1
ATOM 1486 O O . GLN A 1 190 ? -4.083 4.420 9.498 1.00 94.38 190 GLN A O 1
ATOM 1491 N N . ARG A 1 191 ? -5.874 4.745 10.792 1.00 93.81 191 ARG A N 1
ATOM 1492 C CA . ARG A 1 191 ? -6.475 3.433 10.503 1.00 93.81 191 ARG A CA 1
ATOM 1493 C C . ARG A 1 191 ? -6.855 3.286 9.031 1.00 93.81 191 ARG A C 1
ATOM 1495 O O . ARG A 1 191 ? -6.581 2.242 8.451 1.00 93.81 191 ARG A O 1
ATOM 1502 N N . HIS A 1 192 ? -7.427 4.328 8.421 1.00 95.19 192 HIS A N 1
ATOM 1503 C CA . HIS A 1 192 ? -7.730 4.353 6.985 1.00 95.19 192 HIS A CA 1
ATOM 1504 C C . HIS A 1 192 ? -6.477 4.118 6.130 1.00 95.19 192 HIS A C 1
ATOM 1506 O O . HIS A 1 192 ? -6.480 3.266 5.238 1.00 95.19 192 HIS A O 1
ATOM 1512 N N . LEU A 1 193 ? -5.411 4.869 6.420 1.00 96.50 193 LEU A N 1
ATOM 1513 C CA . LEU A 1 193 ? -4.185 4.877 5.624 1.00 96.50 193 LEU A CA 1
ATOM 1514 C C . LEU A 1 193 ? -3.314 3.642 5.878 1.00 96.50 193 LEU A C 1
ATOM 1516 O O . LEU A 1 193 ? -2.861 3.009 4.929 1.00 96.50 193 LEU A O 1
ATOM 1520 N N . LEU A 1 194 ? -3.142 3.236 7.138 1.00 97.12 194 LEU A N 1
ATOM 1521 C CA . LEU A 1 194 ? -2.393 2.026 7.477 1.00 97.12 194 LEU A CA 1
ATOM 1522 C C . LEU A 1 194 ? -3.069 0.777 6.906 1.00 97.12 194 LEU A C 1
ATOM 1524 O O . LEU A 1 194 ? -2.373 -0.109 6.422 1.00 97.12 194 LEU A O 1
ATOM 1528 N N . MET A 1 195 ? -4.407 0.711 6.910 1.00 97.19 195 MET A N 1
ATOM 1529 C CA . MET A 1 195 ? -5.123 -0.400 6.279 1.00 97.19 195 MET A CA 1
ATOM 1530 C C . MET A 1 195 ? -4.921 -0.404 4.758 1.00 97.19 195 MET A C 1
ATOM 1532 O O . MET A 1 195 ? -4.664 -1.463 4.195 1.00 97.19 195 MET A O 1
ATOM 1536 N N . LEU A 1 196 ? -4.957 0.758 4.090 1.00 97.81 196 LEU A N 1
ATOM 1537 C CA . LEU A 1 196 ? -4.653 0.858 2.655 1.00 97.81 196 LEU A CA 1
ATOM 1538 C C . LEU A 1 196 ? -3.253 0.318 2.331 1.00 97.81 196 LEU A C 1
ATOM 1540 O O . LEU A 1 196 ? -3.104 -0.517 1.437 1.00 97.81 196 LEU A O 1
ATOM 1544 N N . TRP A 1 197 ? -2.229 0.791 3.044 1.00 98.25 197 TRP A N 1
ATOM 1545 C CA . TRP A 1 197 ? -0.846 0.387 2.787 1.00 98.25 197 TRP A CA 1
ATOM 1546 C C . TRP A 1 197 ? -0.621 -1.088 3.105 1.00 98.25 197 TRP A C 1
ATOM 1548 O O . TRP A 1 197 ? -0.010 -1.795 2.307 1.00 98.25 197 TRP A O 1
ATOM 1558 N N . MET A 1 198 ? -1.168 -1.567 4.226 1.00 97.69 198 MET A N 1
ATOM 1559 C CA . MET A 1 198 ? -1.092 -2.974 4.604 1.00 97.69 198 MET A CA 1
ATOM 1560 C C . MET A 1 198 ? -1.743 -3.853 3.537 1.00 97.69 198 MET A C 1
ATOM 1562 O O . MET A 1 198 ? -1.087 -4.748 3.025 1.00 97.69 198 MET A O 1
ATOM 1566 N N . LEU A 1 199 ? -2.984 -3.574 3.127 1.00 98.06 199 LEU A N 1
ATOM 1567 C CA . LEU A 1 199 ? -3.664 -4.377 2.106 1.00 98.06 199 LEU A CA 1
ATOM 1568 C C . LEU A 1 199 ? -2.947 -4.348 0.757 1.00 98.06 199 LEU A C 1
ATOM 1570 O O . LEU A 1 199 ? -2.886 -5.378 0.095 1.00 98.06 199 LEU A O 1
ATOM 1574 N N . THR A 1 200 ? -2.366 -3.210 0.373 1.00 98.50 200 THR A N 1
ATOM 1575 C CA . THR A 1 200 ? -1.563 -3.112 -0.855 1.00 98.50 200 THR A CA 1
A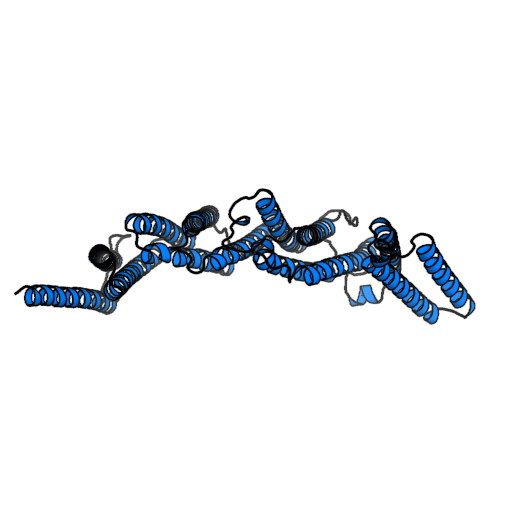TOM 1576 C C . THR A 1 200 ? -0.336 -4.025 -0.781 1.00 98.50 200 THR A C 1
ATOM 1578 O O . THR A 1 200 ? -0.077 -4.776 -1.717 1.00 98.50 200 THR A O 1
ATOM 1581 N N . GLY A 1 201 ? 0.392 -4.008 0.342 1.00 97.88 201 GLY A N 1
ATOM 1582 C CA . GLY A 1 201 ? 1.561 -4.865 0.552 1.00 97.88 201 GLY A CA 1
ATOM 1583 C C . GLY A 1 201 ? 1.214 -6.353 0.646 1.00 97.88 201 GLY A C 1
ATOM 1584 O O . GLY A 1 201 ? 1.878 -7.171 0.016 1.00 97.88 201 GLY A O 1
ATOM 1585 N N . LEU A 1 202 ? 0.152 -6.702 1.382 1.00 97.44 202 LEU A N 1
ATOM 1586 C CA . LEU A 1 202 ? -0.323 -8.083 1.512 1.00 97.44 202 LEU A CA 1
ATOM 1587 C C . LEU A 1 202 ? -0.798 -8.635 0.164 1.00 97.44 202 LEU A C 1
ATOM 1589 O O . LEU A 1 202 ? -0.430 -9.747 -0.195 1.00 97.44 202 LEU A O 1
ATOM 1593 N N . ALA A 1 203 ? -1.560 -7.852 -0.607 1.00 98.19 203 ALA A N 1
ATOM 1594 C CA . ALA A 1 203 ? -1.990 -8.252 -1.943 1.00 98.19 203 ALA A CA 1
ATOM 1595 C C . ALA A 1 203 ? -0.796 -8.439 -2.887 1.00 98.19 203 ALA A C 1
ATOM 1597 O O . ALA A 1 203 ? -0.757 -9.412 -3.632 1.00 98.19 203 ALA A O 1
ATOM 1598 N N . ALA A 1 204 ? 0.191 -7.542 -2.840 1.00 97.88 204 ALA A N 1
ATOM 1599 C CA . ALA A 1 204 ? 1.355 -7.633 -3.710 1.00 97.88 204 ALA A CA 1
ATOM 1600 C C . ALA A 1 204 ? 2.221 -8.859 -3.385 1.00 97.88 204 ALA A C 1
ATOM 1602 O O . ALA A 1 204 ? 2.634 -9.562 -4.305 1.00 97.88 204 ALA A O 1
ATOM 1603 N N . ASN A 1 205 ? 2.436 -9.159 -2.098 1.00 97.31 205 ASN A N 1
ATOM 1604 C CA . ASN A 1 205 ? 3.111 -10.385 -1.675 1.00 97.31 205 ASN A CA 1
ATOM 1605 C C . ASN A 1 205 ? 2.329 -11.637 -2.097 1.00 97.31 205 ASN A C 1
ATOM 1607 O O . ASN A 1 205 ? 2.921 -12.530 -2.693 1.00 97.31 205 ASN A O 1
ATOM 1611 N N . GLU A 1 206 ? 1.017 -11.687 -1.856 1.00 97.75 206 GLU A N 1
ATOM 1612 C CA . GLU A 1 206 ? 0.211 -12.865 -2.183 1.00 97.75 206 GLU A CA 1
ATOM 1613 C C . GLU A 1 206 ? 0.186 -13.126 -3.696 1.00 97.75 206 GLU A C 1
ATOM 1615 O O . GLU A 1 206 ? 0.399 -14.250 -4.138 1.00 97.75 206 GLU A O 1
ATOM 1620 N N . ILE A 1 207 ? -0.011 -12.087 -4.516 1.00 97.94 207 ILE A N 1
ATOM 1621 C CA . ILE A 1 207 ? -0.005 -12.226 -5.980 1.00 97.94 207 ILE A CA 1
ATOM 1622 C C . ILE A 1 207 ? 1.395 -12.621 -6.470 1.00 97.94 207 ILE A C 1
ATOM 1624 O O . ILE A 1 207 ? 1.506 -13.431 -7.388 1.00 97.94 207 ILE A O 1
ATOM 1628 N N . ALA A 1 208 ? 2.464 -12.102 -5.857 1.00 97.56 208 ALA A N 1
ATOM 1629 C CA . ALA A 1 208 ? 3.832 -12.499 -6.185 1.00 97.56 208 ALA A CA 1
ATOM 1630 C C . ALA A 1 208 ? 4.120 -13.963 -5.817 1.00 97.56 208 ALA A C 1
ATOM 1632 O O . ALA A 1 208 ? 4.751 -14.666 -6.603 1.00 97.56 208 ALA A O 1
ATOM 1633 N N . TRP A 1 209 ? 3.615 -14.440 -4.680 1.00 97.06 209 TRP A N 1
ATOM 1634 C CA . TRP A 1 209 ? 3.711 -15.843 -4.279 1.00 97.06 209 TRP A CA 1
ATOM 1635 C C . TRP A 1 209 ? 2.917 -16.764 -5.216 1.00 97.06 209 TRP A C 1
ATOM 1637 O O . TRP A 1 209 ? 3.427 -17.796 -5.655 1.00 97.06 209 TRP A O 1
ATOM 1647 N N . VAL A 1 210 ? 1.697 -16.370 -5.605 1.00 97.19 210 VAL A N 1
ATOM 1648 C CA . VAL A 1 210 ? 0.911 -17.098 -6.616 1.00 97.19 210 VAL A CA 1
ATOM 1649 C C . VAL A 1 210 ? 1.673 -17.153 -7.940 1.00 97.19 210 VAL A C 1
ATOM 1651 O O . VAL A 1 210 ? 1.737 -18.204 -8.574 1.00 97.19 210 VAL A O 1
ATOM 1654 N N . ALA A 1 211 ? 2.275 -16.038 -8.354 1.00 96.69 211 ALA A N 1
ATOM 1655 C CA . ALA A 1 211 ? 3.064 -15.959 -9.574 1.00 96.69 211 ALA A CA 1
ATOM 1656 C C . ALA A 1 211 ? 4.286 -16.895 -9.544 1.00 96.69 211 ALA A C 1
ATOM 1658 O O . ALA A 1 211 ? 4.540 -17.582 -10.534 1.00 96.69 211 ALA A O 1
ATOM 1659 N N . ASP A 1 212 ? 4.995 -16.968 -8.415 1.00 95.88 212 ASP A N 1
ATOM 1660 C CA . ASP A 1 212 ? 6.122 -17.889 -8.225 1.00 95.88 212 ASP A CA 1
ATOM 1661 C C . ASP A 1 212 ? 5.665 -19.356 -8.231 1.00 95.88 212 ASP A C 1
ATOM 1663 O O . ASP A 1 212 ? 6.259 -20.202 -8.892 1.00 95.88 212 ASP A O 1
ATOM 1667 N N . THR A 1 213 ? 4.532 -19.649 -7.589 1.00 95.94 213 THR A N 1
ATOM 1668 C CA . THR A 1 213 ? 3.954 -21.002 -7.546 1.00 95.94 213 THR A CA 1
ATOM 1669 C C . THR A 1 213 ? 3.539 -21.496 -8.935 1.00 95.94 213 THR A C 1
ATOM 1671 O O . THR A 1 213 ? 3.710 -22.671 -9.260 1.00 95.94 213 THR A O 1
ATOM 1674 N N . LEU A 1 214 ? 2.988 -20.610 -9.771 1.00 96.19 214 LEU A N 1
ATOM 1675 C CA . LEU A 1 214 ? 2.564 -20.940 -11.136 1.00 96.19 214 LEU A CA 1
ATOM 1676 C C . LEU A 1 214 ? 3.737 -21.057 -12.118 1.00 96.19 214 LEU A C 1
ATOM 1678 O O . LEU A 1 214 ? 3.631 -21.793 -13.100 1.00 96.19 214 LEU A O 1
ATOM 1682 N N . ALA A 1 215 ? 4.843 -20.354 -11.869 1.00 95.06 215 ALA A N 1
ATOM 1683 C CA . ALA A 1 215 ? 6.047 -20.402 -12.693 1.00 95.06 215 ALA A CA 1
ATOM 1684 C C . ALA A 1 215 ? 7.319 -20.534 -11.828 1.00 95.06 215 ALA A C 1
ATOM 1686 O O . ALA A 1 215 ? 8.105 -19.584 -11.751 1.00 95.06 215 ALA A O 1
ATOM 1687 N N . PRO A 1 216 ? 7.560 -21.713 -11.218 1.00 94.88 216 PRO A N 1
ATOM 1688 C CA . PRO A 1 216 ? 8.658 -21.889 -10.272 1.00 94.88 216 PRO A CA 1
ATOM 1689 C C . PRO A 1 216 ? 10.027 -21.610 -10.895 1.00 94.88 216 PRO A C 1
ATOM 1691 O O . PRO A 1 216 ? 10.337 -22.083 -11.991 1.00 94.88 216 PRO A O 1
ATOM 1694 N N . GLY A 1 217 ? 10.865 -20.857 -10.179 1.00 92.12 217 GLY A N 1
ATOM 1695 C CA . GLY A 1 217 ? 12.222 -20.509 -10.616 1.00 92.12 217 GLY A CA 1
ATOM 1696 C C . GLY A 1 217 ? 12.286 -19.387 -11.657 1.00 92.12 217 GLY A C 1
ATOM 1697 O O . GLY A 1 217 ? 13.364 -19.102 -12.180 1.00 92.12 217 GLY A O 1
ATOM 1698 N N . ASN A 1 218 ? 11.160 -18.736 -11.957 1.00 95.25 218 ASN A N 1
ATOM 1699 C CA . ASN A 1 218 ? 11.093 -17.621 -12.887 1.00 95.25 218 ASN A CA 1
ATOM 1700 C C . ASN A 1 218 ? 10.853 -16.294 -12.147 1.00 95.25 218 ASN A C 1
ATOM 1702 O O . ASN A 1 218 ? 9.704 -15.940 -11.870 1.00 95.25 218 ASN A O 1
ATOM 1706 N N . PRO A 1 219 ? 11.910 -15.506 -11.882 1.00 94.50 219 PRO A N 1
ATOM 1707 C CA . PRO A 1 219 ? 11.802 -14.317 -11.043 1.00 94.50 219 PRO A CA 1
ATOM 1708 C C . PRO A 1 219 ? 11.044 -13.165 -11.718 1.00 94.50 219 PRO A C 1
ATOM 1710 O O . PRO A 1 219 ? 10.716 -12.188 -11.047 1.00 94.50 219 PRO A O 1
ATOM 1713 N N . LEU A 1 220 ? 10.743 -13.256 -13.024 1.00 96.31 220 LEU A N 1
ATOM 1714 C CA . LEU A 1 220 ? 9.994 -12.227 -13.745 1.00 96.31 220 LEU A CA 1
ATOM 1715 C C . LEU A 1 220 ? 8.578 -12.070 -13.177 1.00 96.31 220 LEU A C 1
ATOM 1717 O O . LEU A 1 220 ? 8.146 -10.959 -12.890 1.00 96.31 220 LEU A O 1
ATOM 1721 N N . TRP A 1 221 ? 7.829 -13.158 -13.014 1.00 96.94 221 TRP A N 1
ATOM 1722 C CA . TRP A 1 221 ? 6.410 -13.049 -12.669 1.00 96.94 221 TRP A CA 1
ATOM 1723 C C . TRP A 1 221 ? 6.163 -12.463 -11.271 1.00 96.94 221 TRP A C 1
ATOM 1725 O O . TRP A 1 221 ? 5.323 -11.563 -11.169 1.00 96.94 221 TRP A O 1
ATOM 1735 N N . PRO A 1 222 ? 6.919 -12.847 -10.223 1.00 97.31 222 PRO A N 1
ATOM 1736 C CA . PRO A 1 222 ? 6.808 -12.212 -8.913 1.00 97.31 222 PRO A CA 1
ATOM 1737 C C . PRO A 1 222 ? 7.124 -10.712 -8.943 1.00 97.31 222 PRO A C 1
ATOM 1739 O O . PRO A 1 222 ? 6.375 -9.922 -8.367 1.00 97.31 222 PRO A O 1
ATOM 1742 N N . ILE A 1 223 ? 8.177 -10.272 -9.651 1.00 97.88 223 ILE A N 1
ATOM 1743 C CA . ILE A 1 223 ? 8.480 -8.832 -9.728 1.00 97.88 223 ILE A CA 1
ATOM 1744 C C . ILE A 1 223 ? 7.383 -8.071 -10.483 1.00 97.88 223 ILE A C 1
ATOM 1746 O O . ILE A 1 223 ? 7.010 -6.973 -10.070 1.00 97.88 223 ILE A O 1
ATOM 1750 N N . LEU A 1 224 ? 6.809 -8.650 -11.542 1.00 98.19 224 LEU A N 1
ATOM 1751 C CA . LEU A 1 224 ? 5.694 -8.038 -12.270 1.00 98.19 224 LEU A CA 1
ATOM 1752 C C . LEU A 1 224 ? 4.428 -7.948 -11.412 1.00 98.19 224 LEU A C 1
ATOM 1754 O O . LEU A 1 224 ? 3.738 -6.931 -11.470 1.00 98.19 224 LEU A O 1
ATOM 1758 N N . ALA A 1 225 ? 4.154 -8.954 -10.578 1.00 98.19 225 ALA A N 1
ATOM 1759 C CA . ALA A 1 225 ? 3.043 -8.936 -9.630 1.00 98.19 225 ALA A CA 1
ATOM 1760 C C . ALA A 1 225 ? 3.134 -7.753 -8.654 1.00 98.19 225 ALA A C 1
ATOM 1762 O O . ALA A 1 225 ? 2.135 -7.060 -8.440 1.00 98.19 225 ALA A O 1
ATOM 1763 N N . TRP A 1 226 ? 4.329 -7.459 -8.126 1.00 98.50 226 TRP A N 1
ATOM 1764 C CA . TRP A 1 226 ? 4.552 -6.281 -7.281 1.00 98.50 226 TRP A CA 1
ATOM 1765 C C . TRP A 1 226 ? 4.213 -4.978 -8.013 1.00 98.50 226 TRP A C 1
ATOM 1767 O O . TRP A 1 226 ? 3.405 -4.190 -7.520 1.00 98.50 226 TRP A O 1
ATOM 1777 N N . GLY A 1 227 ? 4.775 -4.768 -9.207 1.00 98.50 227 GLY A N 1
ATOM 1778 C CA . GLY A 1 227 ? 4.539 -3.550 -9.989 1.00 98.50 227 GLY A CA 1
ATOM 1779 C C . GLY A 1 227 ? 3.068 -3.370 -10.358 1.00 98.50 227 GLY A C 1
ATOM 1780 O O . GLY A 1 227 ? 2.490 -2.303 -10.140 1.00 98.50 227 GLY A O 1
ATOM 1781 N N . ALA A 1 228 ? 2.432 -4.437 -10.846 1.00 98.69 228 ALA A N 1
ATOM 1782 C CA . ALA A 1 228 ? 1.025 -4.427 -11.227 1.00 98.69 228 ALA A CA 1
ATOM 1783 C C . ALA A 1 228 ? 0.108 -4.120 -10.036 1.00 98.69 228 ALA A C 1
ATOM 1785 O O . ALA A 1 228 ? -0.833 -3.340 -10.175 1.00 98.69 228 ALA A O 1
ATOM 1786 N N . THR A 1 229 ? 0.397 -4.676 -8.857 1.00 98.75 229 THR A N 1
ATOM 1787 C CA . THR A 1 229 ? -0.432 -4.464 -7.663 1.00 98.75 229 THR A CA 1
ATOM 1788 C C . THR A 1 229 ? -0.320 -3.037 -7.134 1.00 98.75 229 THR A C 1
ATOM 1790 O O . THR A 1 229 ? -1.338 -2.422 -6.818 1.00 98.75 229 THR A O 1
ATOM 1793 N N . LEU A 1 230 ? 0.892 -2.473 -7.088 1.00 98.81 230 LEU A N 1
ATOM 1794 C CA . LEU A 1 230 ? 1.104 -1.082 -6.671 1.00 98.81 230 LEU A CA 1
ATOM 1795 C C . LEU A 1 230 ? 0.378 -0.101 -7.607 1.00 98.81 230 LEU A C 1
ATOM 1797 O O . LEU A 1 230 ? -0.337 0.792 -7.147 1.00 98.81 230 LEU A O 1
ATOM 1801 N N . ALA A 1 231 ? 0.497 -0.309 -8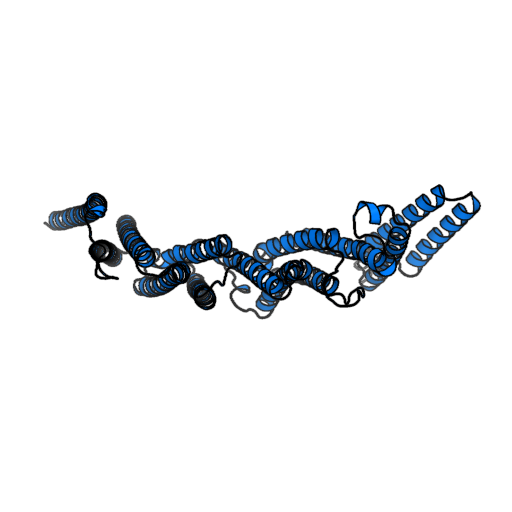.92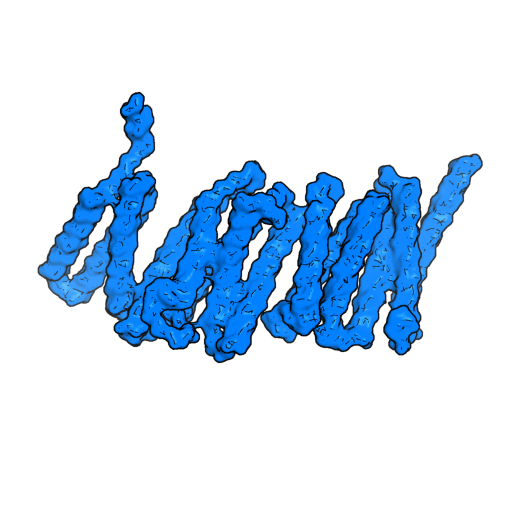1 1.00 98.62 231 ALA A N 1
ATOM 1802 C CA . ALA A 1 231 ? -0.207 0.484 -9.926 1.00 98.62 231 ALA A CA 1
ATOM 1803 C C . ALA A 1 231 ? -1.735 0.345 -9.807 1.00 98.62 231 ALA A C 1
ATOM 1805 O O . ALA A 1 231 ? -2.462 1.343 -9.829 1.00 98.62 231 ALA A O 1
ATOM 1806 N N . ALA A 1 232 ? -2.228 -0.883 -9.622 1.00 98.69 232 ALA A N 1
ATOM 1807 C CA . ALA A 1 232 ? -3.646 -1.155 -9.430 1.00 98.69 232 ALA A CA 1
ATOM 1808 C C . ALA A 1 232 ? -4.194 -0.460 -8.178 1.00 98.69 232 ALA A C 1
ATOM 1810 O O . ALA A 1 232 ? -5.279 0.110 -8.242 1.00 98.69 232 ALA A O 1
ATOM 1811 N N . ALA A 1 233 ? -3.450 -0.436 -7.068 1.00 98.56 233 ALA A N 1
ATOM 1812 C CA . ALA A 1 233 ? -3.873 0.243 -5.845 1.00 98.56 233 ALA A CA 1
ATOM 1813 C C . ALA A 1 233 ? -4.105 1.747 -6.072 1.00 98.56 233 ALA A C 1
ATOM 1815 O O . ALA A 1 233 ? -5.154 2.266 -5.686 1.00 98.56 233 ALA A O 1
ATOM 1816 N N . ILE A 1 234 ? -3.187 2.430 -6.767 1.00 98.19 234 ILE A N 1
ATOM 1817 C CA . ILE A 1 234 ? -3.349 3.849 -7.129 1.00 98.19 234 ILE A CA 1
ATOM 1818 C C . ILE A 1 234 ? -4.591 4.026 -8.011 1.00 98.19 234 ILE A C 1
ATOM 1820 O O . ILE A 1 234 ? -5.442 4.863 -7.716 1.00 98.19 234 ILE A O 1
ATOM 1824 N N . HIS A 1 235 ? -4.753 3.203 -9.051 1.00 97.88 235 HIS A N 1
ATOM 1825 C CA . HIS A 1 235 ? -5.915 3.278 -9.939 1.00 97.88 235 HIS A CA 1
ATOM 1826 C C . HIS A 1 235 ? -7.243 3.026 -9.224 1.00 97.88 235 HIS A C 1
ATOM 1828 O O . HIS A 1 235 ? -8.208 3.748 -9.477 1.00 97.88 235 HIS A O 1
ATOM 1834 N N . ILE A 1 236 ? -7.302 2.038 -8.331 1.00 97.62 236 ILE A N 1
ATOM 1835 C CA . ILE A 1 236 ? -8.491 1.717 -7.539 1.00 97.62 236 ILE A CA 1
ATOM 1836 C C . ILE A 1 236 ? -8.845 2.899 -6.640 1.00 97.62 236 ILE A C 1
ATOM 1838 O O . ILE A 1 236 ? -10.005 3.305 -6.618 1.00 97.62 236 ILE A O 1
ATOM 1842 N N . VAL A 1 237 ? -7.868 3.501 -5.954 1.00 96.62 237 VAL A N 1
ATOM 1843 C CA . VAL A 1 237 ? -8.101 4.689 -5.120 1.00 96.62 237 VAL A CA 1
ATOM 1844 C C . VAL A 1 237 ? -8.576 5.868 -5.972 1.00 96.62 237 VAL A C 1
ATOM 1846 O O . VAL A 1 237 ? -9.589 6.487 -5.646 1.00 96.62 237 VAL A O 1
ATOM 1849 N N . SER A 1 238 ? -7.913 6.158 -7.093 1.00 94.62 238 SER A N 1
ATOM 1850 C CA . SER A 1 238 ? -8.313 7.230 -8.013 1.00 94.62 238 SER A CA 1
ATOM 1851 C C . SER A 1 238 ? -9.720 7.017 -8.580 1.00 94.62 238 SER A C 1
ATOM 1853 O O . SER A 1 238 ? -10.511 7.960 -8.636 1.00 94.62 238 SER A O 1
ATOM 1855 N N . ALA A 1 239 ? -10.065 5.788 -8.972 1.00 95.44 239 ALA A N 1
ATOM 1856 C CA . ALA A 1 239 ? -11.388 5.439 -9.478 1.00 95.44 239 ALA A CA 1
ATOM 1857 C C . ALA A 1 239 ? -12.453 5.541 -8.378 1.00 95.44 239 ALA A C 1
ATOM 1859 O O . ALA A 1 239 ? -13.484 6.179 -8.584 1.00 95.44 239 ALA A O 1
ATOM 1860 N N . ALA A 1 240 ? -12.191 4.985 -7.194 1.00 95.19 240 ALA A N 1
ATOM 1861 C CA . ALA A 1 240 ? -13.093 5.066 -6.052 1.00 95.19 240 ALA A CA 1
ATOM 1862 C C . ALA A 1 240 ? -13.368 6.524 -5.660 1.00 95.19 240 ALA A C 1
ATOM 1864 O O . ALA A 1 240 ? -14.525 6.890 -5.469 1.00 95.19 240 ALA A O 1
ATOM 1865 N N . ARG A 1 241 ? -12.347 7.392 -5.656 1.00 92.38 241 ARG A N 1
ATOM 1866 C CA . ARG A 1 241 ? -12.517 8.842 -5.452 1.00 92.38 241 ARG A CA 1
ATOM 1867 C C . ARG A 1 241 ? -13.389 9.477 -6.531 1.00 92.38 241 ARG A C 1
ATOM 1869 O O . ARG A 1 241 ? -14.344 10.178 -6.202 1.00 92.38 241 ARG A O 1
ATOM 1876 N N . ARG A 1 242 ? -13.120 9.192 -7.811 1.00 91.69 242 ARG A N 1
ATOM 1877 C CA . ARG A 1 242 ? -13.911 9.710 -8.943 1.00 91.69 242 ARG A CA 1
ATOM 1878 C C . ARG A 1 242 ? -15.393 9.345 -8.827 1.00 91.69 242 ARG A C 1
ATOM 1880 O O . ARG A 1 242 ? -16.249 10.179 -9.104 1.00 91.69 242 ARG A O 1
ATOM 1887 N N . PHE A 1 243 ? -15.691 8.120 -8.400 1.00 94.38 243 PHE A N 1
ATOM 1888 C CA . PHE A 1 243 ? -17.058 7.632 -8.198 1.00 94.38 243 PHE A CA 1
ATOM 1889 C C . PHE A 1 243 ? -17.617 7.914 -6.795 1.00 94.38 243 PHE A C 1
ATOM 1891 O O . PHE A 1 243 ? -18.712 7.455 -6.477 1.00 94.38 243 PHE A O 1
ATOM 1898 N N . LYS A 1 244 ? -16.900 8.683 -5.962 1.00 92.62 244 LYS A N 1
ATOM 1899 C CA . LYS A 1 244 ? -17.277 9.023 -4.579 1.00 92.62 244 LYS A CA 1
ATOM 1900 C C . LYS A 1 244 ? -17.581 7.792 -3.711 1.00 92.62 244 LYS A C 1
ATOM 1902 O O . LYS A 1 244 ? -18.446 7.828 -2.839 1.00 92.62 244 LYS A O 1
ATOM 1907 N N . LEU A 1 245 ? -16.869 6.695 -3.956 1.00 95.38 245 LEU A N 1
ATOM 1908 C CA . LEU A 1 245 ? -17.007 5.446 -3.223 1.00 95.38 245 LEU A CA 1
ATOM 1909 C C . LEU A 1 245 ? -16.200 5.502 -1.924 1.00 95.38 245 LEU A C 1
ATOM 1911 O O . LEU A 1 245 ? -15.010 5.829 -1.904 1.00 95.38 245 LEU A O 1
ATOM 1915 N N . TRP A 1 246 ? -16.860 5.145 -0.827 1.00 94.06 246 TRP A N 1
ATOM 1916 C CA . TRP A 1 246 ? -16.205 4.902 0.452 1.00 94.06 246 TRP A CA 1
ATOM 1917 C C . TRP A 1 246 ? -15.328 3.632 0.354 1.00 94.06 246 TRP A C 1
ATOM 1919 O O . TRP A 1 246 ? -15.744 2.681 -0.312 1.00 94.06 246 TRP A O 1
ATOM 1929 N N . PRO A 1 247 ? -14.133 3.566 0.978 1.00 94.19 247 PRO A N 1
ATOM 1930 C CA . PRO A 1 247 ? -13.545 4.526 1.921 1.00 94.19 247 PRO A CA 1
ATOM 1931 C C . PRO A 1 247 ? -12.732 5.652 1.278 1.00 94.19 247 PRO A C 1
ATOM 1933 O O . PRO A 1 247 ? -12.420 6.624 1.957 1.00 94.19 247 PRO A O 1
ATOM 1936 N N . ALA A 1 248 ? -12.400 5.557 -0.012 1.00 92.50 248 ALA A N 1
ATOM 1937 C CA . ALA A 1 248 ? -11.475 6.487 -0.662 1.00 92.50 248 ALA A CA 1
ATOM 1938 C C . ALA A 1 248 ? -12.011 7.928 -0.757 1.00 92.50 248 ALA A C 1
ATOM 1940 O O . ALA A 1 248 ? -11.229 8.870 -0.818 1.00 92.50 248 ALA A O 1
ATOM 1941 N N . ALA A 1 249 ? -13.335 8.097 -0.768 1.00 89.31 249 ALA A N 1
ATOM 1942 C CA . ALA A 1 249 ? -14.003 9.399 -0.757 1.00 89.31 249 ALA A CA 1
ATOM 1943 C C . ALA A 1 249 ? -14.241 9.976 0.655 1.00 89.31 249 ALA A C 1
ATOM 1945 O O . ALA A 1 249 ? -14.902 11.007 0.784 1.00 89.31 249 ALA A O 1
ATOM 1946 N N . SER A 1 250 ? -13.765 9.308 1.711 1.00 88.25 250 SER A N 1
ATOM 1947 C CA . SER A 1 250 ? -13.927 9.785 3.084 1.00 88.25 250 SER A CA 1
ATOM 1948 C C . SER A 1 250 ? -13.142 11.073 3.327 1.00 88.25 250 SER A C 1
ATOM 1950 O O . SER A 1 250 ? -11.988 11.192 2.933 1.00 88.25 250 SER A O 1
ATOM 1952 N N . ILE A 1 251 ? -13.751 12.020 4.045 1.00 86.44 251 ILE A N 1
ATOM 1953 C CA . ILE A 1 251 ? -13.081 13.250 4.503 1.00 86.44 251 ILE A CA 1
ATOM 1954 C C . ILE A 1 251 ? -12.158 12.948 5.699 1.00 86.44 251 ILE A C 1
ATOM 1956 O O . ILE A 1 251 ? -11.276 13.736 6.029 1.00 86.44 251 ILE A O 1
ATOM 1960 N N . ALA A 1 252 ? -12.332 11.793 6.353 1.00 87.69 252 ALA A N 1
ATOM 1961 C CA . ALA A 1 252 ? -11.557 11.418 7.530 1.00 87.69 252 ALA A CA 1
ATOM 1962 C C . ALA A 1 252 ? -10.074 11.150 7.228 1.00 87.69 252 ALA A C 1
ATOM 1964 O O . ALA A 1 252 ? -9.257 11.193 8.148 1.00 87.69 252 ALA A O 1
ATOM 1965 N N . ALA A 1 253 ? -9.721 10.854 5.975 1.00 90.94 253 ALA A N 1
ATOM 1966 C CA . ALA A 1 253 ? -8.354 10.572 5.566 1.00 90.94 253 ALA A CA 1
ATOM 1967 C C . ALA A 1 253 ? -8.083 11.048 4.137 1.00 90.94 253 ALA A C 1
ATOM 1969 O O . ALA A 1 253 ? -8.881 10.832 3.230 1.00 90.94 253 ALA A O 1
ATOM 1970 N N . ASP A 1 254 ? -6.907 11.627 3.924 1.00 92.75 254 ASP A N 1
ATOM 1971 C CA . ASP A 1 254 ? -6.432 12.023 2.602 1.00 92.75 254 ASP A CA 1
ATOM 1972 C C . ASP A 1 254 ? -5.869 10.809 1.841 1.00 92.75 254 ASP A C 1
ATOM 1974 O O . ASP A 1 254 ? -4.686 10.468 1.931 1.00 92.75 254 ASP A O 1
ATOM 1978 N N . TYR A 1 255 ? -6.747 10.129 1.100 1.00 94.19 255 TYR A N 1
ATOM 1979 C CA . TYR A 1 255 ? -6.393 8.976 0.268 1.00 94.19 255 TYR A CA 1
ATOM 1980 C C . TYR A 1 255 ? -5.591 9.356 -0.982 1.00 94.19 255 TYR A C 1
ATOM 1982 O O . TYR A 1 255 ? -4.842 8.518 -1.490 1.00 94.19 255 TYR A O 1
ATOM 1990 N N . ARG A 1 256 ? -5.722 10.591 -1.489 1.00 93.31 256 ARG A N 1
ATOM 1991 C CA . ARG A 1 256 ? -4.988 11.038 -2.679 1.00 93.31 256 ARG A CA 1
ATOM 1992 C C . ARG A 1 256 ? -3.523 11.226 -2.352 1.00 93.31 256 ARG A C 1
ATOM 1994 O O . ARG A 1 256 ? -2.694 10.547 -2.946 1.00 93.31 256 ARG A O 1
ATOM 2001 N N . SER A 1 257 ? -3.196 12.144 -1.453 1.00 92.94 257 SER A N 1
ATOM 2002 C CA . SER A 1 257 ? -1.805 12.523 -1.240 1.00 92.94 257 SER A CA 1
ATOM 2003 C C . SER A 1 257 ? -1.194 11.610 -0.193 1.00 92.94 257 SER A C 1
ATOM 2005 O O . SER A 1 257 ? -0.409 10.732 -0.541 1.00 92.94 257 SER A O 1
ATOM 2007 N N . THR A 1 258 ? -1.613 11.719 1.065 1.00 94.06 258 THR A N 1
ATOM 2008 C CA . THR A 1 258 ? -1.037 10.904 2.148 1.00 94.06 258 THR A CA 1
ATOM 2009 C C . THR A 1 258 ? -1.188 9.400 1.878 1.00 94.06 258 THR A C 1
ATOM 2011 O O . THR A 1 258 ? -0.257 8.642 2.126 1.00 94.06 258 THR A O 1
ATOM 2014 N N . GLY A 1 259 ? -2.313 8.964 1.301 1.00 95.38 259 GLY A N 1
ATOM 2015 C CA . GLY A 1 259 ? -2.553 7.573 0.910 1.00 95.38 259 GLY A CA 1
ATOM 2016 C C . GLY A 1 259 ? -1.693 7.078 -0.256 1.00 95.38 259 GLY A C 1
ATOM 2017 O O . GLY A 1 259 ? -0.967 6.097 -0.086 1.00 95.38 259 GLY A O 1
ATOM 2018 N N . CYS A 1 260 ? -1.762 7.719 -1.431 1.00 96.50 260 CYS A N 1
ATOM 2019 C CA . CYS A 1 260 ? -1.089 7.202 -2.631 1.00 96.50 260 CYS A CA 1
ATOM 2020 C C . CYS A 1 260 ? 0.402 7.550 -2.714 1.00 96.50 260 CYS A C 1
ATOM 2022 O O . CYS A 1 260 ? 1.136 6.789 -3.335 1.00 96.50 260 CYS A O 1
ATOM 2024 N N . VAL A 1 261 ? 0.889 8.644 -2.113 1.00 96.19 261 VAL A N 1
ATOM 2025 C CA . VAL A 1 261 ? 2.303 9.057 -2.252 1.00 96.19 261 VAL A CA 1
ATOM 2026 C C . VAL A 1 261 ? 3.285 7.970 -1.787 1.00 96.19 261 VAL A C 1
ATOM 2028 O O . VAL A 1 261 ? 4.206 7.668 -2.544 1.00 96.19 261 VAL A O 1
ATOM 2031 N N . PRO A 1 262 ? 3.104 7.298 -0.633 1.00 97.94 262 PRO A N 1
ATOM 2032 C CA . PRO A 1 262 ? 3.950 6.161 -0.259 1.00 97.94 262 PRO A CA 1
ATOM 2033 C C . PRO A 1 262 ? 3.926 5.011 -1.278 1.00 97.94 262 PRO A C 1
ATOM 2035 O O . PRO A 1 262 ? 4.962 4.405 -1.547 1.00 97.94 262 PRO A O 1
ATOM 2038 N N . ILE A 1 263 ? 2.769 4.741 -1.893 1.00 98.56 263 ILE A N 1
ATOM 2039 C CA . ILE A 1 263 ? 2.624 3.717 -2.941 1.00 98.56 263 ILE A CA 1
ATOM 2040 C C . ILE A 1 263 ? 3.360 4.155 -4.216 1.00 98.56 263 ILE A C 1
ATOM 2042 O O . ILE A 1 263 ? 4.039 3.350 -4.839 1.00 98.56 263 ILE A O 1
ATOM 2046 N N . ILE A 1 264 ? 3.308 5.441 -4.569 1.00 98.25 264 ILE A N 1
ATOM 2047 C CA . ILE A 1 264 ? 4.055 6.026 -5.693 1.00 98.25 264 ILE A CA 1
ATOM 2048 C C . ILE A 1 264 ? 5.567 5.948 -5.451 1.00 98.25 264 ILE A C 1
ATOM 2050 O O . ILE A 1 264 ? 6.321 5.633 -6.370 1.00 98.25 264 ILE A O 1
ATOM 2054 N N . ILE A 1 265 ? 6.025 6.181 -4.220 1.00 98.38 265 ILE A N 1
ATOM 2055 C CA . ILE A 1 265 ? 7.435 5.998 -3.848 1.00 98.38 265 ILE A CA 1
ATOM 2056 C C . ILE A 1 265 ? 7.836 4.526 -4.020 1.00 98.38 265 ILE A C 1
ATOM 2058 O O . ILE A 1 265 ? 8.891 4.245 -4.589 1.00 98.38 265 ILE A O 1
ATOM 2062 N N . ALA A 1 266 ? 6.980 3.585 -3.609 1.00 98.56 266 ALA A N 1
ATOM 2063 C CA . ALA A 1 266 ? 7.202 2.162 -3.852 1.00 98.56 266 ALA A CA 1
ATOM 2064 C C . ALA A 1 266 ? 7.222 1.825 -5.356 1.00 98.56 266 ALA A C 1
ATOM 2066 O O . ALA A 1 266 ? 8.098 1.082 -5.788 1.00 98.56 266 ALA A O 1
ATOM 2067 N N . CYS A 1 267 ? 6.343 2.421 -6.173 1.00 98.69 267 CYS A N 1
ATOM 2068 C CA . CYS A 1 267 ? 6.377 2.315 -7.637 1.00 98.69 267 CYS A CA 1
ATOM 2069 C C . CYS A 1 267 ? 7.696 2.829 -8.227 1.00 98.69 267 CYS A C 1
ATOM 2071 O O . CYS A 1 267 ? 8.244 2.208 -9.134 1.00 98.69 267 CYS A O 1
ATOM 2073 N N . ALA A 1 268 ? 8.223 3.948 -7.724 1.00 98.38 268 ALA A N 1
ATOM 2074 C CA . ALA A 1 268 ? 9.502 4.492 -8.170 1.00 98.38 268 ALA A CA 1
ATOM 2075 C C . ALA A 1 268 ? 10.666 3.555 -7.809 1.00 98.38 268 ALA A C 1
ATOM 2077 O O . ALA A 1 268 ? 11.501 3.257 -8.663 1.00 98.38 268 ALA A O 1
ATOM 2078 N N . GLY A 1 269 ? 10.687 3.033 -6.578 1.00 98.38 269 GLY A N 1
ATOM 2079 C CA . GLY A 1 269 ? 11.658 2.019 -6.157 1.00 98.38 269 GLY A CA 1
ATOM 2080 C C . GLY A 1 269 ? 11.566 0.748 -7.002 1.00 98.38 269 GLY A C 1
ATOM 2081 O O . GLY A 1 269 ? 12.583 0.245 -7.479 1.00 98.38 269 GLY A O 1
ATOM 2082 N N . TRP A 1 270 ? 10.344 0.283 -7.268 1.00 98.50 270 TRP A N 1
ATOM 2083 C CA . TRP A 1 270 ? 10.082 -0.846 -8.152 1.00 98.50 270 TRP A CA 1
ATOM 2084 C C . TRP A 1 270 ? 10.603 -0.587 -9.566 1.00 98.50 270 TRP A C 1
ATOM 2086 O O . TRP A 1 270 ? 11.325 -1.426 -10.089 1.00 98.50 270 TRP A O 1
ATOM 2096 N N . LEU A 1 271 ? 10.320 0.577 -10.165 1.00 98.25 271 LEU A N 1
ATOM 2097 C CA . LEU A 1 271 ? 10.803 0.934 -11.504 1.00 98.25 271 LEU A CA 1
ATOM 2098 C C . LEU A 1 271 ? 12.329 0.900 -11.573 1.00 98.25 271 LEU A C 1
ATOM 2100 O O . LEU A 1 271 ? 12.872 0.364 -12.536 1.00 98.25 271 LEU A O 1
ATOM 2104 N N . VAL A 1 272 ? 13.018 1.432 -10.560 1.00 98.19 272 VAL A N 1
ATOM 2105 C CA . VAL A 1 272 ? 14.485 1.408 -10.494 1.00 98.19 272 VAL A CA 1
ATOM 2106 C C . VAL A 1 272 ? 15.005 -0.025 -10.462 1.00 98.19 272 VAL A C 1
ATOM 2108 O O . VAL A 1 272 ? 15.845 -0.383 -11.287 1.00 98.19 272 VAL A O 1
ATOM 2111 N N . ILE A 1 273 ? 14.488 -0.860 -9.560 1.00 98.00 273 ILE A N 1
ATOM 2112 C CA . ILE A 1 273 ? 14.914 -2.260 -9.419 1.00 98.00 273 ILE A CA 1
ATOM 2113 C C . ILE A 1 273 ? 14.599 -3.045 -10.698 1.00 98.00 273 ILE A C 1
ATOM 2115 O O . ILE A 1 273 ? 15.488 -3.647 -11.297 1.00 98.00 273 ILE A O 1
ATOM 2119 N N . ALA A 1 274 ? 13.348 -2.990 -11.153 1.00 97.25 274 ALA A N 1
ATOM 2120 C CA . ALA A 1 274 ? 12.857 -3.719 -12.312 1.00 97.25 274 ALA A CA 1
ATOM 2121 C C . ALA A 1 274 ? 13.643 -3.345 -13.577 1.00 97.25 274 ALA A C 1
ATOM 2123 O O . ALA A 1 274 ? 14.156 -4.222 -14.267 1.00 97.25 274 ALA A O 1
ATOM 2124 N N . CYS A 1 275 ? 13.801 -2.049 -13.865 1.00 96.44 275 CYS A N 1
ATOM 2125 C CA . CYS A 1 275 ? 14.452 -1.589 -15.094 1.00 96.44 275 CYS A CA 1
ATOM 2126 C C . CYS A 1 275 ? 15.955 -1.888 -15.138 1.00 96.44 275 CYS A C 1
ATOM 2128 O O . CYS A 1 275 ? 16.505 -2.029 -16.228 1.00 96.44 275 CYS A O 1
ATOM 2130 N N . THR A 1 276 ? 16.624 -1.960 -13.984 1.00 95.12 276 THR A N 1
ATOM 2131 C CA . THR A 1 276 ? 18.082 -2.154 -13.922 1.00 95.12 276 THR A CA 1
ATOM 2132 C C . THR A 1 276 ? 18.496 -3.615 -13.796 1.00 95.12 276 THR A C 1
ATOM 2134 O O . THR A 1 276 ? 19.576 -3.968 -14.259 1.00 95.12 276 THR A O 1
ATOM 2137 N N . GLN A 1 277 ? 17.657 -4.467 -13.201 1.00 95.56 277 GLN A N 1
ATOM 2138 C CA . GLN A 1 277 ? 18.017 -5.856 -12.895 1.00 95.56 277 GLN A CA 1
ATOM 2139 C C . GLN A 1 277 ? 17.350 -6.880 -13.815 1.00 95.56 277 GLN A C 1
ATOM 2141 O O . GLN A 1 277 ? 17.859 -7.989 -13.953 1.00 95.56 277 GLN A O 1
ATOM 2146 N N . TYR A 1 278 ? 16.233 -6.531 -14.461 1.00 95.75 278 TYR A N 1
ATOM 2147 C CA . TYR A 1 278 ? 15.458 -7.481 -15.252 1.00 95.75 278 TYR A CA 1
ATOM 2148 C C . TYR A 1 278 ? 15.529 -7.143 -16.738 1.00 95.75 278 TYR A C 1
ATOM 2150 O O . TYR A 1 278 ? 15.127 -6.068 -17.187 1.00 95.75 278 TYR A O 1
ATOM 2158 N N . SER A 1 279 ? 15.972 -8.120 -17.528 1.00 94.50 279 SER A N 1
ATOM 2159 C CA . SER A 1 279 ? 15.990 -8.021 -18.987 1.00 94.50 279 SER A CA 1
ATOM 2160 C C . SER A 1 279 ? 14.597 -8.151 -19.614 1.00 94.50 279 SER A C 1
ATOM 2162 O O . SER A 1 279 ? 14.448 -7.941 -20.810 1.00 94.50 279 SER A O 1
ATOM 2164 N N . GLY A 1 280 ? 13.566 -8.513 -18.840 1.00 91.88 280 GLY A N 1
ATOM 2165 C CA . GLY A 1 280 ? 12.249 -8.903 -19.363 1.00 91.88 280 GLY A CA 1
ATOM 2166 C C . GLY A 1 280 ? 12.205 -10.338 -19.908 1.00 91.88 280 GLY A C 1
ATOM 2167 O O . GLY A 1 280 ? 11.256 -10.703 -20.606 1.00 91.88 280 GLY A O 1
ATOM 2168 N N . ALA A 1 281 ? 13.242 -11.138 -19.625 1.00 91.44 281 ALA A N 1
ATOM 2169 C CA . ALA A 1 281 ? 13.294 -12.570 -19.925 1.00 91.44 281 ALA A CA 1
ATOM 2170 C C . ALA A 1 281 ? 12.420 -13.387 -18.976 1.00 91.44 281 ALA A C 1
ATOM 2172 O O . ALA A 1 281 ? 12.145 -12.965 -17.858 1.00 91.44 281 ALA A O 1
ATOM 2173 N N . GLY A 1 282 ? 12.017 -14.575 -19.429 1.00 89.81 282 GLY A N 1
ATOM 2174 C CA . GLY A 1 282 ? 11.214 -15.515 -18.644 1.00 89.81 282 GLY A CA 1
ATOM 2175 C C . GLY A 1 282 ? 9.731 -15.549 -19.019 1.00 89.81 282 GLY A C 1
ATOM 2176 O O . GLY A 1 282 ? 9.016 -16.429 -18.563 1.00 89.81 282 GLY A O 1
ATOM 2177 N N . SER A 1 283 ? 9.234 -14.676 -19.896 1.00 90.62 283 SER A N 1
ATOM 2178 C CA . SER A 1 283 ? 7.809 -14.692 -20.277 1.00 90.62 283 SER A CA 1
ATOM 2179 C C . SER A 1 283 ? 7.391 -15.895 -21.139 1.00 90.62 283 SER A C 1
ATOM 2181 O O . SER A 1 283 ? 6.199 -16.133 -21.306 1.00 90.62 283 SER A O 1
ATOM 2183 N N . GLY A 1 284 ? 8.347 -16.624 -21.729 1.00 89.31 284 GLY A N 1
ATOM 2184 C CA . GLY A 1 284 ? 8.084 -17.668 -22.730 1.00 89.31 284 GLY A CA 1
ATOM 2185 C C . GLY A 1 284 ? 7.669 -17.130 -24.108 1.00 89.31 284 GLY A C 1
ATOM 2186 O O . GLY A 1 284 ? 7.457 -17.912 -25.030 1.00 89.31 284 GLY A O 1
ATOM 2187 N N . LEU A 1 285 ? 7.577 -15.805 -24.264 1.00 90.44 285 LEU A N 1
ATOM 2188 C CA . LEU A 1 285 ? 7.225 -15.125 -25.510 1.00 90.44 285 LEU A CA 1
ATOM 2189 C C . LEU A 1 285 ? 8.457 -14.441 -26.124 1.00 90.44 285 LEU A C 1
ATOM 2191 O O . LEU A 1 285 ? 9.344 -14.011 -25.380 1.00 90.44 285 LEU A O 1
ATOM 2195 N N . PRO A 1 286 ? 8.506 -14.269 -27.459 1.00 90.69 286 PRO A N 1
ATOM 2196 C CA . PRO A 1 286 ? 9.518 -13.434 -28.096 1.00 90.69 286 PRO A CA 1
ATOM 2197 C C . PRO A 1 286 ? 9.515 -12.019 -27.513 1.00 90.69 286 PRO A C 1
ATOM 2199 O O . PRO A 1 286 ? 8.455 -11.430 -27.285 1.00 90.69 286 PRO A O 1
ATOM 2202 N N . TYR A 1 287 ? 10.702 -11.454 -27.292 1.00 93.19 287 TYR A N 1
ATOM 2203 C CA . TYR A 1 287 ? 10.800 -10.078 -26.825 1.00 93.19 287 TYR A CA 1
ATOM 2204 C C . TYR A 1 287 ? 10.429 -9.109 -27.949 1.00 93.19 287 TYR A C 1
ATOM 2206 O O . TYR A 1 287 ? 11.148 -8.966 -28.938 1.00 93.19 287 TYR A O 1
ATOM 2214 N N . ILE A 1 288 ? 9.298 -8.432 -27.773 1.00 95.19 288 ILE A N 1
ATOM 2215 C CA . ILE A 1 288 ? 8.862 -7.315 -28.605 1.00 95.19 288 ILE A CA 1
ATOM 2216 C C . ILE A 1 288 ? 8.718 -6.108 -27.668 1.00 95.19 288 ILE A C 1
ATOM 2218 O O . ILE A 1 288 ? 7.905 -6.179 -26.741 1.00 95.19 288 ILE A O 1
ATOM 2222 N N . PRO A 1 289 ? 9.483 -5.015 -27.864 1.00 93.00 289 PRO A N 1
ATOM 2223 C CA . PRO A 1 289 ? 9.358 -3.798 -27.071 1.00 93.00 289 PRO A CA 1
ATOM 2224 C C . PRO A 1 289 ? 7.914 -3.337 -26.970 1.00 93.00 289 PRO A C 1
ATOM 2226 O O . PRO A 1 289 ? 7.155 -3.456 -27.932 1.00 93.00 289 PRO A O 1
ATOM 2229 N N . LEU A 1 290 ? 7.548 -2.779 -25.817 1.00 93.94 290 LEU A N 1
ATOM 2230 C CA . LEU A 1 290 ? 6.198 -2.284 -25.500 1.00 93.94 290 LEU A CA 1
ATOM 2231 C C . LEU A 1 290 ? 5.127 -3.376 -25.343 1.00 93.94 290 LEU A C 1
ATOM 2233 O O . LEU A 1 290 ? 4.155 -3.150 -24.632 1.00 93.94 290 LEU A O 1
ATOM 2237 N N . LEU A 1 291 ? 5.290 -4.543 -25.975 1.00 95.81 291 LEU A N 1
ATOM 2238 C CA . LEU A 1 291 ? 4.357 -5.674 -25.888 1.00 95.81 291 LEU A CA 1
ATOM 2239 C C . LEU A 1 291 ? 4.829 -6.770 -24.931 1.00 95.81 291 LEU A C 1
ATOM 2241 O O . LEU A 1 291 ? 4.044 -7.635 -24.546 1.00 95.81 291 LEU A O 1
ATOM 2245 N N . ASN A 1 292 ? 6.103 -6.753 -24.538 1.00 96.12 292 ASN A N 1
ATOM 2246 C CA . ASN A 1 292 ? 6.604 -7.663 -23.522 1.00 96.12 292 ASN A CA 1
ATOM 2247 C C . ASN A 1 292 ? 5.876 -7.409 -22.182 1.00 96.12 292 ASN A C 1
ATOM 2249 O O . ASN A 1 292 ? 5.681 -6.246 -21.818 1.00 96.12 292 ASN A O 1
ATOM 2253 N N . PRO A 1 293 ? 5.519 -8.460 -21.413 1.00 96.62 293 PRO A N 1
ATOM 2254 C CA . PRO A 1 293 ? 4.856 -8.307 -20.116 1.00 96.62 293 PRO A CA 1
ATOM 2255 C C . PRO A 1 293 ? 5.561 -7.334 -19.166 1.00 96.62 293 PRO A C 1
ATOM 2257 O O . PRO A 1 293 ? 4.898 -6.586 -18.451 1.00 96.62 293 PRO A O 1
ATOM 2260 N N . PHE A 1 294 ? 6.896 -7.291 -19.199 1.00 97.06 294 PHE A N 1
ATOM 2261 C CA . PHE A 1 294 ? 7.679 -6.329 -18.435 1.00 97.06 294 PHE A CA 1
ATOM 2262 C C . PHE A 1 294 ? 7.345 -4.885 -18.808 1.00 97.06 294 PHE A C 1
ATOM 2264 O O . PHE A 1 294 ? 7.035 -4.071 -17.938 1.00 97.06 294 PHE A O 1
ATOM 2271 N N . ASP A 1 295 ? 7.392 -4.568 -20.103 1.00 97.25 295 ASP A N 1
ATOM 2272 C CA . ASP A 1 295 ? 7.151 -3.212 -20.584 1.00 97.25 295 ASP A CA 1
ATOM 2273 C C . ASP A 1 295 ? 5.690 -2.804 -20.348 1.00 97.25 295 ASP A C 1
ATOM 2275 O O . ASP A 1 295 ? 5.438 -1.670 -19.953 1.00 97.25 295 ASP A O 1
ATOM 2279 N N . LEU A 1 296 ? 4.737 -3.733 -20.480 1.00 98.19 296 LEU A N 1
ATOM 2280 C CA . LEU A 1 296 ? 3.325 -3.484 -20.175 1.00 98.19 296 LEU A CA 1
ATOM 2281 C C . LEU A 1 296 ? 3.100 -3.111 -18.705 1.00 98.19 296 LEU A C 1
ATOM 2283 O O . LEU A 1 296 ? 2.391 -2.147 -18.420 1.00 98.19 296 LEU A O 1
ATOM 2287 N N . VAL A 1 297 ? 3.720 -3.831 -17.766 1.00 98.44 297 VAL A N 1
ATOM 2288 C CA . VAL A 1 297 ? 3.601 -3.511 -16.334 1.00 98.44 297 VAL A CA 1
ATOM 2289 C C . VAL A 1 297 ? 4.330 -2.212 -16.000 1.00 98.44 297 VAL A C 1
ATOM 2291 O O . VAL A 1 297 ? 3.789 -1.395 -15.260 1.00 98.44 297 VAL A O 1
ATOM 2294 N N . ALA A 1 298 ? 5.510 -1.961 -16.575 1.00 98.38 298 ALA A N 1
ATOM 2295 C CA . ALA A 1 298 ? 6.216 -0.694 -16.381 1.00 98.38 298 ALA A CA 1
ATOM 2296 C C . ALA A 1 298 ? 5.394 0.502 -16.890 1.00 98.38 298 ALA A C 1
ATOM 2298 O O . ALA A 1 298 ? 5.270 1.510 -16.193 1.00 98.38 298 ALA A O 1
ATOM 2299 N N . LEU A 1 299 ? 4.768 0.373 -18.062 1.00 98.38 299 LEU A N 1
ATOM 2300 C CA . LEU A 1 299 ? 3.847 1.372 -18.603 1.00 98.38 299 LEU A CA 1
ATOM 2301 C C . LEU A 1 299 ? 2.601 1.533 -17.729 1.00 98.38 299 LEU A C 1
ATOM 2303 O O . LEU A 1 299 ? 2.157 2.659 -17.525 1.00 98.38 299 LEU A O 1
ATOM 2307 N N . PHE A 1 300 ? 2.062 0.448 -17.170 1.00 98.69 300 PHE A N 1
ATOM 2308 C CA . PHE A 1 300 ? 0.932 0.507 -16.243 1.00 98.69 300 PHE A CA 1
ATOM 2309 C C . PHE A 1 300 ? 1.286 1.255 -14.948 1.00 98.69 300 PHE A C 1
ATOM 2311 O O . PHE A 1 300 ? 0.521 2.108 -14.504 1.00 98.69 300 PHE A O 1
ATOM 2318 N N . VAL A 1 301 ? 2.479 1.023 -14.392 1.00 98.69 301 VAL A N 1
ATOM 2319 C CA . VAL A 1 301 ? 3.009 1.765 -13.236 1.00 98.69 301 VAL A CA 1
ATOM 2320 C C . VAL A 1 301 ? 3.174 3.250 -13.556 1.00 98.69 301 VAL A C 1
ATOM 2322 O O . VAL A 1 301 ? 2.691 4.101 -12.808 1.00 98.69 301 VAL A O 1
ATOM 2325 N N . LEU A 1 302 ? 3.812 3.581 -14.681 1.00 98.31 302 LEU A N 1
ATOM 2326 C CA . LEU A 1 302 ? 3.989 4.971 -15.112 1.00 98.31 302 LEU A CA 1
ATOM 2327 C C . LEU A 1 302 ? 2.644 5.663 -15.353 1.00 98.31 302 LEU A C 1
ATOM 2329 O O . LEU A 1 302 ? 2.464 6.812 -14.954 1.00 98.31 302 LEU A O 1
ATOM 2333 N N . HIS A 1 303 ? 1.687 4.956 -15.955 1.00 98.00 303 HIS A N 1
ATOM 2334 C CA . HIS A 1 303 ? 0.341 5.462 -16.182 1.00 98.00 303 HIS A CA 1
ATOM 2335 C C . HIS A 1 303 ? -0.397 5.724 -14.868 1.00 98.00 303 HIS A C 1
ATOM 2337 O O . HIS A 1 303 ? -1.031 6.767 -14.737 1.00 98.00 303 HIS A O 1
ATOM 2343 N N . ALA A 1 304 ? -0.284 4.841 -13.874 1.00 98.00 304 ALA A N 1
ATOM 2344 C CA . ALA A 1 304 ? -0.882 5.048 -12.558 1.00 98.00 304 ALA A CA 1
ATOM 2345 C C . ALA A 1 304 ? -0.353 6.324 -11.888 1.00 98.00 304 ALA A C 1
ATOM 2347 O O . ALA A 1 304 ? -1.136 7.157 -11.423 1.00 98.00 304 ALA A O 1
ATOM 2348 N N . CYS A 1 305 ? 0.968 6.521 -11.906 1.00 97.06 305 CYS A N 1
ATOM 2349 C CA . CYS A 1 305 ? 1.600 7.717 -11.352 1.00 97.06 305 CYS A CA 1
ATOM 2350 C C . CYS A 1 305 ? 1.214 8.986 -12.135 1.00 97.06 305 CYS A C 1
ATOM 2352 O O . CYS A 1 305 ? 0.894 10.004 -11.528 1.00 97.06 305 CYS A O 1
ATOM 2354 N N . TRP A 1 306 ? 1.146 8.920 -13.469 1.00 95.12 306 TRP A N 1
ATOM 2355 C CA . TRP A 1 306 ? 0.661 10.022 -14.308 1.00 95.12 306 TRP A CA 1
ATOM 2356 C C . TRP A 1 306 ? -0.811 10.362 -14.036 1.00 95.12 306 TRP A C 1
ATOM 2358 O O . TRP A 1 306 ? -1.184 11.517 -13.870 1.00 95.12 306 TRP A O 1
ATOM 2368 N N . LYS A 1 307 ? -1.689 9.360 -13.944 1.00 94.88 307 LYS A N 1
ATOM 2369 C CA . LYS A 1 307 ? -3.108 9.587 -13.628 1.00 94.88 307 LYS A CA 1
ATOM 2370 C C . LYS A 1 307 ? -3.292 10.236 -12.262 1.00 94.88 307 LYS A C 1
ATOM 2372 O O . LYS A 1 307 ? -4.260 10.972 -12.078 1.00 94.88 307 LYS A O 1
ATOM 2377 N N . TRP A 1 308 ? -2.390 9.977 -11.318 1.00 95.19 308 TRP A N 1
ATOM 2378 C CA . TRP A 1 308 ? -2.385 10.664 -10.034 1.00 95.19 308 TRP A CA 1
ATOM 2379 C C . TRP A 1 308 ? -2.048 12.157 -10.186 1.00 95.19 308 TRP A C 1
ATOM 2381 O O . TRP A 1 308 ? -2.737 12.975 -9.576 1.00 95.19 308 TRP A O 1
ATOM 2391 N N . THR A 1 309 ? -1.086 12.539 -11.037 1.00 92.44 309 THR A N 1
ATOM 2392 C CA . THR A 1 309 ? -0.724 13.959 -11.249 1.00 92.44 309 THR A CA 1
ATOM 2393 C C . THR A 1 309 ? -1.808 14.747 -11.985 1.00 92.44 309 THR A C 1
ATOM 2395 O O . THR A 1 309 ? -1.955 15.944 -11.758 1.00 92.44 309 THR A O 1
ATOM 2398 N N . GLU A 1 310 ? -2.614 14.087 -12.818 1.00 89.94 310 GLU A N 1
ATOM 2399 C CA . GLU A 1 310 ? -3.803 14.691 -13.436 1.00 89.94 310 GLU A CA 1
ATOM 2400 C C . GLU A 1 310 ? -4.983 14.842 -12.468 1.00 89.94 310 GLU A C 1
ATOM 2402 O O . GLU A 1 310 ? -5.949 15.540 -12.772 1.00 89.94 310 GLU A O 1
ATOM 2407 N N . SER A 1 311 ? -4.963 14.146 -11.329 1.00 86.69 311 SER A N 1
ATOM 2408 C CA . SER A 1 311 ? -6.084 14.182 -10.397 1.00 86.69 311 SER A CA 1
ATOM 2409 C C . SER A 1 311 ? -6.079 15.474 -9.585 1.00 86.69 311 SER A C 1
ATOM 2411 O O . SER A 1 311 ? -5.076 15.813 -8.957 1.00 86.69 311 SER A O 1
ATOM 2413 N N . GLU A 1 312 ? -7.210 16.174 -9.551 1.00 84.12 312 GLU A N 1
ATOM 2414 C CA . GLU A 1 312 ? -7.336 17.400 -8.762 1.00 84.12 312 GLU A CA 1
ATOM 2415 C C . GLU A 1 312 ? -7.345 17.093 -7.249 1.00 84.12 312 GLU A C 1
ATOM 2417 O O . GLU A 1 312 ? -7.967 16.105 -6.815 1.00 84.12 312 GLU A O 1
ATOM 2422 N N . PRO A 1 313 ? -6.643 17.905 -6.434 1.00 83.31 313 PRO A N 1
ATOM 2423 C CA . PRO A 1 313 ? -6.704 17.801 -4.983 1.00 83.31 313 PRO A CA 1
ATOM 2424 C C . PRO A 1 313 ? -8.092 18.204 -4.467 1.00 83.31 313 PRO A C 1
ATOM 2426 O O . PRO A 1 313 ? -8.702 19.170 -4.926 1.00 83.31 313 PRO A O 1
ATOM 2429 N N . GLY A 1 314 ? -8.601 17.456 -3.491 1.00 78.81 314 GLY A N 1
ATOM 2430 C CA . GLY A 1 314 ? -9.792 17.828 -2.729 1.00 78.81 314 GLY A CA 1
ATOM 2431 C C . GLY A 1 314 ? -9.516 18.967 -1.741 1.00 78.81 314 GLY A C 1
ATOM 2432 O O . GLY A 1 314 ? -8.373 19.251 -1.400 1.00 78.81 314 GLY A O 1
ATOM 2433 N N . ALA A 1 315 ? -10.578 19.587 -1.215 1.00 74.25 315 ALA A N 1
ATOM 2434 C CA . ALA A 1 315 ? -10.476 20.756 -0.329 1.00 74.25 315 ALA A CA 1
ATOM 2435 C C . ALA A 1 315 ? -9.649 20.534 0.958 1.00 74.25 315 ALA A C 1
ATOM 2437 O O . ALA A 1 315 ? -9.151 21.496 1.535 1.00 74.25 315 ALA A O 1
ATOM 2438 N N . SER A 1 316 ? -9.519 19.288 1.423 1.00 71.75 316 SER A N 1
ATOM 2439 C CA . SER A 1 316 ? -8.750 18.912 2.619 1.00 71.75 316 SER A CA 1
ATOM 2440 C C . SER A 1 316 ? -7.404 18.246 2.307 1.00 71.75 316 SER A C 1
ATOM 2442 O O . SER A 1 316 ? -6.740 17.769 3.224 1.00 71.75 316 SER A O 1
ATOM 2444 N N . GLU A 1 317 ? -7.020 18.146 1.034 1.00 79.88 317 GLU A N 1
ATOM 2445 C CA . GLU A 1 317 ? -5.848 17.391 0.587 1.00 79.88 317 GLU A CA 1
ATOM 2446 C C . GLU A 1 317 ? -4.667 18.327 0.295 1.00 79.88 317 GLU A C 1
ATOM 2448 O O . GLU A 1 317 ? -4.841 19.449 -0.180 1.00 79.88 317 GLU A O 1
ATOM 2453 N N . SER A 1 318 ? -3.444 17.864 0.567 1.00 77.81 318 SER A N 1
ATOM 2454 C CA . SER A 1 318 ? -2.237 18.639 0.255 1.00 77.81 318 SER A CA 1
ATOM 2455 C C . SER A 1 318 ? -1.831 18.461 -1.203 1.00 77.81 318 SER A C 1
ATOM 2457 O O . SER A 1 318 ? -1.717 17.328 -1.677 1.00 77.81 318 SER A O 1
ATOM 2459 N N . ASP A 1 319 ? -1.497 19.558 -1.882 1.00 85.44 319 ASP A N 1
ATOM 2460 C CA . ASP A 1 319 ? -0.914 19.525 -3.229 1.00 85.44 319 ASP A CA 1
ATOM 2461 C C . ASP A 1 319 ? 0.624 19.627 -3.236 1.00 85.44 319 ASP A C 1
ATOM 2463 O O . ASP A 1 319 ? 1.258 19.643 -4.286 1.00 85.44 319 ASP A O 1
ATOM 2467 N N . SER A 1 320 ? 1.261 19.608 -2.056 1.00 90.19 320 SER A N 1
ATOM 2468 C CA . SER A 1 320 ? 2.723 19.728 -1.899 1.00 90.19 320 SER A CA 1
ATOM 2469 C C . SER A 1 320 ? 3.535 18.658 -2.640 1.00 90.19 320 SER A C 1
ATOM 2471 O O . SER A 1 320 ? 4.720 18.841 -2.900 1.00 90.19 320 SER A O 1
ATOM 2473 N N . TRP A 1 321 ? 2.914 17.518 -2.942 1.00 91.25 321 TRP A N 1
ATOM 2474 C CA . TRP A 1 321 ? 3.553 16.386 -3.611 1.00 91.25 321 TRP A CA 1
ATOM 2475 C C . TRP A 1 321 ? 3.400 16.412 -5.132 1.00 91.25 321 TRP A C 1
ATOM 2477 O O . TRP A 1 321 ? 4.031 15.595 -5.801 1.00 91.25 321 TRP A O 1
ATOM 2487 N N . HIS A 1 322 ? 2.607 17.335 -5.689 1.00 91.62 322 HIS A N 1
ATOM 2488 C CA . HIS A 1 322 ? 2.318 17.377 -7.123 1.00 91.62 322 HIS A CA 1
ATOM 2489 C C . HIS A 1 322 ? 3.585 17.541 -7.964 1.00 91.62 322 HIS A C 1
ATOM 2491 O O . HIS A 1 322 ? 3.872 16.690 -8.809 1.00 91.62 322 HIS A O 1
ATOM 2497 N N . GLU A 1 323 ? 4.394 18.568 -7.687 1.00 91.44 323 GLU A N 1
ATOM 2498 C CA . GLU A 1 323 ? 5.628 18.823 -8.439 1.00 91.44 323 GLU A CA 1
ATOM 2499 C C . GLU A 1 323 ? 6.672 17.697 -8.280 1.00 91.44 323 GLU A C 1
ATOM 2501 O O . GLU A 1 323 ? 7.138 17.194 -9.309 1.00 91.44 323 GLU A O 1
ATOM 2506 N N . PRO A 1 324 ? 7.026 17.230 -7.057 1.00 94.19 324 PRO A N 1
ATOM 2507 C CA . PRO A 1 324 ? 7.973 16.126 -6.889 1.00 94.19 324 PRO A CA 1
ATOM 2508 C C . PRO A 1 324 ? 7.536 14.828 -7.570 1.00 94.19 324 PRO A C 1
ATOM 2510 O O . PRO A 1 324 ? 8.353 14.168 -8.210 1.00 94.19 324 PRO A O 1
ATOM 2513 N N . VAL A 1 325 ? 6.256 14.456 -7.462 1.00 94.12 325 VAL A N 1
ATOM 2514 C CA . VAL A 1 325 ? 5.740 13.235 -8.097 1.00 94.12 325 VAL A CA 1
ATOM 2515 C C . VAL A 1 325 ? 5.715 13.387 -9.612 1.00 94.12 325 VAL A C 1
ATOM 2517 O O . VAL A 1 325 ? 6.112 12.460 -10.311 1.00 94.12 325 VAL A O 1
ATOM 2520 N N . THR A 1 326 ? 5.319 14.550 -10.133 1.00 93.50 326 THR A N 1
ATOM 2521 C CA . THR A 1 326 ? 5.351 14.832 -11.575 1.00 93.50 326 THR A CA 1
ATOM 2522 C C . THR A 1 326 ? 6.770 14.709 -12.127 1.00 93.50 326 THR A C 1
ATOM 2524 O O . THR A 1 326 ? 6.989 14.025 -13.128 1.00 93.50 326 THR A O 1
ATOM 2527 N N . LEU A 1 327 ? 7.761 15.283 -11.437 1.00 93.31 327 LEU A N 1
ATOM 2528 C CA . LEU A 1 327 ? 9.170 15.108 -11.784 1.00 93.31 327 LEU A CA 1
ATOM 2529 C C . LEU A 1 327 ? 9.592 13.632 -11.709 1.00 93.31 327 LEU A C 1
ATOM 2531 O O . LEU A 1 327 ? 10.228 13.131 -12.634 1.00 93.31 327 LEU A O 1
ATOM 2535 N N . GLY A 1 328 ? 9.203 12.923 -10.647 1.00 95.06 328 GLY A N 1
ATOM 2536 C CA . GLY A 1 328 ? 9.460 11.493 -10.480 1.00 95.06 328 GLY A CA 1
ATOM 2537 C C . GLY A 1 328 ? 8.876 10.639 -11.611 1.00 95.06 328 GLY A C 1
ATOM 2538 O O . GLY A 1 328 ? 9.551 9.732 -12.091 1.00 95.06 328 GLY A O 1
ATOM 2539 N N . CYS A 1 329 ? 7.676 10.964 -12.100 1.00 94.81 329 CYS A N 1
ATOM 2540 C CA . CYS A 1 329 ? 7.060 10.307 -13.256 1.00 94.81 329 CYS A CA 1
ATOM 2541 C C . CYS A 1 329 ? 7.900 10.499 -14.521 1.00 94.81 329 CYS A C 1
ATOM 2543 O O . CYS A 1 329 ? 8.168 9.529 -15.229 1.00 94.81 329 CYS A O 1
ATOM 2545 N N . TYR A 1 330 ? 8.358 11.728 -14.791 1.00 93.75 330 TYR A N 1
ATOM 2546 C CA . TYR A 1 330 ? 9.220 12.011 -15.942 1.00 93.75 330 TYR A CA 1
ATOM 2547 C C . TYR A 1 330 ? 10.557 11.272 -15.854 1.00 93.75 330 TYR A C 1
ATOM 2549 O O . TYR A 1 330 ? 10.993 10.675 -16.837 1.00 93.75 330 TYR A O 1
ATOM 2557 N N . LEU A 1 331 ? 11.188 11.265 -14.677 1.00 95.69 331 LEU A N 1
ATOM 2558 C CA . LEU A 1 331 ? 12.440 10.542 -14.447 1.00 95.69 331 LEU A CA 1
ATOM 2559 C C . LEU A 1 331 ? 12.255 9.026 -14.587 1.00 95.69 331 LEU A C 1
ATOM 2561 O O . LEU A 1 331 ? 13.079 8.370 -15.218 1.00 95.69 331 LEU A O 1
ATOM 2565 N N . GLY A 1 332 ? 11.160 8.474 -14.060 1.00 97.12 332 GLY A N 1
ATOM 2566 C CA . GLY A 1 332 ? 10.813 7.061 -14.203 1.00 97.12 332 GLY A CA 1
ATOM 2567 C C . GLY A 1 332 ? 10.571 6.664 -15.660 1.00 97.12 332 GLY A C 1
ATOM 2568 O O . GLY A 1 332 ? 11.096 5.650 -16.115 1.00 97.12 332 GLY A O 1
ATOM 2569 N N . ALA A 1 333 ? 9.843 7.487 -16.420 1.00 96.62 333 ALA A N 1
ATOM 2570 C CA . ALA A 1 333 ? 9.616 7.263 -17.847 1.00 96.62 333 ALA A CA 1
ATOM 2571 C C . ALA A 1 333 ? 10.926 7.328 -18.644 1.00 96.62 333 ALA A C 1
ATOM 2573 O O . ALA A 1 333 ? 11.178 6.482 -19.501 1.00 96.62 333 ALA A O 1
ATOM 2574 N N . PHE A 1 334 ? 11.794 8.290 -18.326 1.00 96.00 334 PHE A N 1
ATOM 2575 C CA . PHE A 1 334 ? 13.111 8.415 -18.945 1.00 96.00 334 PHE A CA 1
ATOM 2576 C C . PHE A 1 334 ? 14.033 7.228 -18.619 1.00 96.00 334 PHE A C 1
ATOM 2578 O O . PHE A 1 334 ? 14.732 6.725 -19.504 1.00 96.00 334 PHE A O 1
ATOM 2585 N N . LEU A 1 335 ? 14.007 6.735 -17.376 1.00 97.25 335 LEU A N 1
ATOM 2586 C CA . LEU A 1 335 ? 14.722 5.525 -16.964 1.00 97.25 335 LEU A CA 1
ATOM 2587 C C . LEU A 1 335 ? 14.215 4.296 -17.726 1.00 97.25 335 LEU A C 1
ATOM 2589 O O . LEU A 1 335 ? 15.014 3.519 -18.255 1.00 97.25 335 LEU A O 1
ATOM 2593 N N . TRP A 1 336 ? 12.897 4.127 -17.818 1.00 97.62 336 TRP A N 1
ATOM 2594 C CA . TRP A 1 336 ? 12.308 3.029 -18.575 1.00 97.62 336 TRP A CA 1
ATOM 2595 C C . TRP A 1 336 ? 12.686 3.105 -20.062 1.00 97.62 336 TRP A C 1
ATOM 2597 O O . TRP A 1 336 ? 13.148 2.104 -20.597 1.00 97.62 336 TRP A O 1
ATOM 2607 N N . LEU A 1 337 ? 12.616 4.278 -20.706 1.00 96.31 337 LEU A N 1
ATOM 2608 C CA . LEU A 1 337 ? 13.057 4.470 -22.100 1.00 96.31 337 LEU A CA 1
ATOM 2609 C C . LEU A 1 337 ? 14.545 4.151 -22.297 1.00 96.31 337 LEU A C 1
ATOM 2611 O O . LEU A 1 337 ? 14.937 3.534 -23.287 1.00 96.31 337 LEU A O 1
ATOM 2615 N N . THR A 1 338 ? 15.388 4.545 -21.346 1.00 95.69 338 THR A N 1
ATOM 2616 C CA . THR A 1 338 ? 16.830 4.262 -21.386 1.00 95.69 338 THR A CA 1
ATOM 2617 C C . THR A 1 338 ? 17.108 2.765 -21.264 1.00 95.69 338 THR A C 1
ATOM 2619 O O . THR A 1 338 ? 17.932 2.218 -21.994 1.00 95.69 338 THR A O 1
ATOM 2622 N N . THR A 1 339 ? 16.396 2.069 -20.380 1.00 96.31 339 THR A N 1
ATOM 2623 C CA . THR A 1 339 ? 16.550 0.615 -20.204 1.00 96.31 339 THR A CA 1
ATOM 2624 C C . THR A 1 339 ? 15.811 -0.195 -21.267 1.00 96.31 339 THR A C 1
ATOM 2626 O O . THR A 1 339 ? 16.185 -1.336 -21.525 1.00 96.31 339 THR A O 1
ATOM 2629 N N . LEU A 1 340 ? 14.840 0.397 -21.967 1.00 96.75 340 LEU A N 1
ATOM 2630 C CA . LEU A 1 340 ? 14.263 -0.168 -23.183 1.00 96.75 340 LEU A CA 1
ATOM 2631 C C . LEU A 1 340 ? 15.352 -0.340 -24.247 1.00 96.75 340 LEU A C 1
ATOM 2633 O O . LEU A 1 340 ? 15.467 -1.420 -24.817 1.00 96.75 340 LEU A O 1
ATOM 2637 N N . ALA A 1 341 ? 16.223 0.662 -24.433 1.00 95.94 341 ALA A N 1
ATOM 2638 C CA . ALA A 1 341 ? 17.397 0.541 -25.303 1.00 95.94 341 ALA A CA 1
ATOM 2639 C C . ALA A 1 341 ? 18.290 -0.645 -24.899 1.00 95.94 341 ALA A C 1
ATOM 2641 O O . ALA A 1 341 ? 18.738 -1.404 -25.758 1.00 95.94 341 ALA A O 1
ATOM 2642 N N . ALA A 1 342 ? 18.496 -0.838 -23.589 1.00 96.44 342 ALA A N 1
ATOM 2643 C CA . ALA A 1 342 ? 19.286 -1.948 -23.055 1.00 96.44 342 ALA A CA 1
ATOM 2644 C C . ALA A 1 342 ? 18.659 -3.306 -23.374 1.00 96.44 342 ALA A C 1
ATOM 2646 O O . ALA A 1 342 ? 19.359 -4.216 -23.815 1.00 96.44 342 ALA A O 1
ATOM 2647 N N . ARG A 1 343 ? 17.339 -3.443 -23.207 1.00 96.31 343 ARG A N 1
ATOM 2648 C CA . ARG A 1 343 ? 16.617 -4.675 -23.553 1.00 96.31 343 ARG A CA 1
ATOM 2649 C C . ARG A 1 343 ? 16.653 -4.940 -25.057 1.00 96.31 343 ARG A C 1
ATOM 2651 O O . ARG A 1 343 ? 16.904 -6.067 -25.467 1.00 96.31 343 ARG A O 1
ATOM 2658 N N . MET A 1 344 ? 16.503 -3.907 -25.885 1.00 95.62 344 MET A N 1
ATOM 2659 C CA . MET A 1 344 ? 16.641 -4.025 -27.341 1.00 95.62 344 MET A CA 1
ATOM 2660 C C . MET A 1 344 ? 18.046 -4.499 -27.746 1.00 95.62 344 MET A C 1
ATOM 2662 O O . MET A 1 344 ? 18.172 -5.418 -28.553 1.00 95.62 344 MET A O 1
ATOM 2666 N N . ALA A 1 345 ? 19.099 -3.919 -27.161 1.00 96.00 345 ALA A N 1
ATOM 2667 C CA . ALA A 1 345 ? 20.479 -4.343 -27.397 1.00 96.00 345 ALA A CA 1
ATOM 2668 C C . ALA A 1 345 ? 20.735 -5.780 -26.916 1.00 96.00 345 ALA A C 1
ATOM 2670 O O . ALA A 1 345 ? 21.472 -6.519 -27.561 1.00 96.00 345 ALA A O 1
ATOM 2671 N N . HIS A 1 346 ? 20.102 -6.189 -25.816 1.00 96.25 346 HIS A N 1
ATOM 2672 C CA . HIS A 1 346 ? 20.200 -7.551 -25.308 1.00 96.25 346 HIS A CA 1
ATOM 2673 C C . HIS A 1 346 ? 19.569 -8.574 -26.256 1.00 96.25 346 HIS A C 1
ATOM 2675 O O . HIS A 1 346 ? 20.236 -9.519 -26.661 1.00 96.25 346 HIS A O 1
ATOM 2681 N N . TYR A 1 347 ? 18.315 -8.367 -26.663 1.00 94.94 347 TYR A N 1
ATOM 2682 C CA . TYR A 1 347 ? 17.582 -9.364 -27.449 1.00 94.94 347 TYR A CA 1
ATOM 2683 C C . TYR A 1 347 ? 17.921 -9.390 -28.933 1.00 94.94 347 TYR A C 1
ATOM 2685 O O . TYR A 1 347 ? 17.868 -10.452 -29.547 1.00 94.94 347 TYR A O 1
ATOM 2693 N N . TRP A 1 348 ? 18.236 -8.241 -29.529 1.00 93.25 348 TRP A N 1
ATOM 2694 C CA . TRP A 1 348 ? 18.540 -8.165 -30.962 1.00 93.25 348 TRP A CA 1
ATOM 2695 C C . TRP A 1 348 ? 20.022 -8.010 -31.264 1.00 93.25 348 TRP A C 1
ATOM 2697 O O . TRP A 1 348 ? 20.429 -8.146 -32.414 1.00 93.25 348 TRP A O 1
ATOM 2707 N N . GLY A 1 349 ? 20.819 -7.722 -30.240 1.00 92.50 349 GLY A N 1
ATOM 2708 C CA . GLY A 1 349 ? 22.260 -7.556 -30.341 1.00 92.50 349 GLY A CA 1
ATOM 2709 C C . GLY A 1 349 ? 23.084 -8.610 -29.625 1.00 92.50 349 GLY A C 1
ATOM 2710 O O . GLY A 1 349 ? 24.306 -8.502 -29.655 1.00 92.50 349 GLY A O 1
ATOM 2711 N N . ASP A 1 350 ? 22.431 -9.561 -28.950 1.00 93.00 350 ASP A N 1
ATOM 2712 C CA . ASP A 1 350 ? 23.063 -10.604 -28.133 1.00 93.00 350 ASP A CA 1
ATOM 2713 C C . ASP A 1 350 ? 24.052 -10.046 -27.087 1.00 93.00 350 ASP A C 1
ATOM 2715 O O . ASP A 1 350 ? 25.057 -10.654 -26.724 1.00 93.00 350 ASP A O 1
ATOM 2719 N N . VAL A 1 351 ? 23.787 -8.827 -26.602 1.00 95.50 351 VAL A N 1
ATOM 2720 C CA . VAL A 1 351 ? 24.597 -8.183 -25.563 1.00 95.50 351 VAL A CA 1
ATOM 2721 C C . VAL A 1 351 ? 24.124 -8.699 -24.205 1.00 95.50 351 VAL A C 1
ATOM 2723 O O . VAL A 1 351 ? 22.951 -8.517 -23.883 1.00 95.50 351 VAL A O 1
ATOM 2726 N N . PRO A 1 352 ? 24.974 -9.294 -23.353 1.00 95.38 352 PRO A N 1
ATOM 2727 C CA . PRO A 1 352 ? 24.543 -9.726 -22.026 1.00 95.38 352 PRO A CA 1
ATOM 2728 C C . PRO A 1 352 ? 23.919 -8.570 -21.234 1.00 95.38 352 PRO A C 1
ATOM 2730 O O . PRO A 1 352 ? 24.480 -7.473 -21.193 1.00 95.38 352 PRO A O 1
ATOM 2733 N N . PHE A 1 353 ? 22.771 -8.812 -20.590 1.00 94.75 353 PHE A N 1
ATOM 2734 C CA . PHE A 1 353 ? 22.079 -7.813 -19.768 1.00 94.75 353 PHE A CA 1
ATOM 2735 C C . PHE A 1 353 ? 22.780 -7.653 -18.409 1.00 94.75 353 PHE A C 1
ATOM 2737 O O . PHE A 1 353 ? 22.263 -8.009 -17.356 1.00 94.75 353 PHE A O 1
ATOM 2744 N N . ALA A 1 354 ? 24.011 -7.158 -18.455 1.00 94.38 354 ALA A N 1
ATOM 2745 C CA . ALA A 1 354 ? 24.837 -6.816 -17.312 1.00 94.38 354 ALA A CA 1
ATOM 2746 C C . ALA A 1 354 ? 25.346 -5.390 -17.510 1.00 94.38 354 ALA A C 1
ATOM 2748 O O . ALA A 1 354 ? 25.710 -5.017 -18.627 1.00 94.38 354 ALA A O 1
ATOM 2749 N N . PHE A 1 355 ? 25.372 -4.599 -16.437 1.00 92.25 355 PHE A N 1
ATOM 2750 C CA . PHE A 1 355 ? 25.690 -3.172 -16.510 1.00 92.25 355 PHE A CA 1
ATOM 2751 C C . PHE A 1 355 ? 27.001 -2.902 -17.262 1.00 92.25 355 PHE A C 1
ATOM 2753 O O . PHE A 1 355 ? 27.004 -2.139 -18.227 1.00 92.25 355 PHE A O 1
ATOM 2760 N N . ASP A 1 356 ? 28.084 -3.591 -16.894 1.00 92.94 356 ASP A N 1
ATOM 2761 C CA . ASP A 1 356 ? 29.392 -3.402 -17.525 1.00 92.94 356 ASP A CA 1
ATOM 2762 C C . ASP A 1 356 ? 29.366 -3.747 -19.019 1.00 92.94 356 ASP A C 1
ATOM 2764 O O . ASP A 1 356 ? 29.884 -2.995 -19.843 1.00 92.94 356 ASP A O 1
ATOM 2768 N N . MET A 1 357 ? 28.702 -4.840 -19.398 1.00 94.69 357 MET A N 1
ATOM 2769 C CA . MET A 1 357 ? 28.621 -5.282 -20.795 1.00 94.69 357 MET A CA 1
ATOM 2770 C C . MET A 1 357 ? 27.786 -4.323 -21.650 1.00 94.69 357 MET A C 1
ATOM 2772 O O . MET A 1 357 ? 28.181 -3.966 -22.761 1.00 94.69 357 MET A O 1
ATOM 2776 N N . LEU A 1 358 ? 26.656 -3.854 -21.116 1.00 93.75 358 LEU A N 1
ATOM 2777 C CA . LEU A 1 358 ? 25.795 -2.868 -21.768 1.00 93.75 358 LEU A CA 1
ATOM 2778 C C . LEU A 1 358 ? 26.525 -1.537 -21.970 1.00 93.75 358 LEU A C 1
ATOM 2780 O O . LEU A 1 358 ? 26.430 -0.943 -23.044 1.00 93.75 358 LEU A O 1
ATOM 2784 N N . MET A 1 359 ? 27.289 -1.090 -20.972 1.00 91.69 359 MET A N 1
ATOM 2785 C CA . MET A 1 359 ? 28.018 0.176 -21.033 1.00 91.69 359 MET A CA 1
ATOM 2786 C C . MET A 1 359 ? 29.180 0.168 -22.031 1.00 91.69 359 MET A C 1
ATOM 2788 O O . MET A 1 359 ? 29.499 1.224 -22.575 1.00 91.69 359 MET A O 1
ATOM 2792 N N . HIS A 1 360 ? 29.774 -0.990 -22.323 1.00 91.69 360 HIS A N 1
ATOM 2793 C CA . HIS A 1 360 ? 30.823 -1.124 -23.343 1.00 91.69 360 HIS A CA 1
ATOM 2794 C C . HIS A 1 360 ? 30.273 -1.422 -24.751 1.00 91.69 360 HIS A C 1
ATOM 2796 O O . HIS A 1 360 ? 31.025 -1.401 -25.726 1.00 91.69 360 HIS A O 1
ATOM 2802 N N . SER A 1 361 ? 28.970 -1.682 -24.892 1.00 91.94 361 SER A N 1
ATOM 2803 C CA . SER A 1 361 ? 28.372 -2.066 -26.170 1.00 91.94 361 SER A CA 1
ATOM 2804 C C . SER A 1 361 ? 28.106 -0.868 -27.082 1.00 91.94 361 SER A C 1
ATOM 2806 O O . SER A 1 361 ? 27.285 0.002 -26.785 1.00 91.94 361 SER A O 1
ATOM 2808 N N . TYR A 1 362 ? 28.735 -0.866 -28.261 1.00 89.94 362 TYR A N 1
ATOM 2809 C CA . TYR A 1 362 ? 28.467 0.130 -29.303 1.00 89.94 362 TYR A CA 1
ATOM 2810 C C . TYR A 1 362 ? 26.991 0.138 -29.731 1.00 89.94 362 TYR A C 1
ATOM 2812 O O . TYR A 1 362 ? 26.391 1.204 -29.875 1.00 89.94 362 TYR A O 1
ATOM 2820 N N . LEU A 1 363 ? 26.386 -1.045 -29.884 1.00 91.19 363 LEU A N 1
ATOM 2821 C CA . LEU A 1 363 ? 24.989 -1.180 -30.293 1.00 91.19 363 LEU A CA 1
ATOM 2822 C C . LEU A 1 363 ? 24.032 -0.566 -29.264 1.00 91.19 363 LEU A C 1
ATOM 2824 O O . LEU A 1 363 ? 23.112 0.154 -29.646 1.00 91.19 363 LEU A O 1
ATOM 2828 N N . MET A 1 364 ? 24.276 -0.794 -27.969 1.00 93.38 364 MET A N 1
ATOM 2829 C CA . MET A 1 364 ? 23.500 -0.172 -26.892 1.00 93.38 364 MET A CA 1
ATOM 2830 C C . MET A 1 364 ? 23.547 1.355 -26.993 1.00 93.38 364 MET A C 1
ATOM 2832 O O . MET A 1 364 ? 22.509 2.018 -26.990 1.00 93.38 364 MET A O 1
ATOM 2836 N N . HIS A 1 365 ? 24.742 1.930 -27.159 1.00 91.44 365 HIS A N 1
ATOM 2837 C CA . HIS A 1 365 ? 24.894 3.380 -27.293 1.00 91.44 365 HIS A CA 1
ATOM 2838 C C . HIS A 1 365 ? 24.217 3.947 -28.538 1.00 91.44 365 HIS A C 1
ATOM 2840 O O . HIS A 1 365 ? 23.666 5.046 -28.451 1.00 91.44 365 HIS A O 1
ATOM 2846 N N . ALA A 1 366 ? 24.236 3.215 -29.654 1.00 90.25 366 ALA A N 1
ATOM 2847 C CA . ALA A 1 366 ? 23.576 3.605 -30.896 1.00 90.25 366 ALA A CA 1
ATOM 2848 C C . ALA A 1 366 ? 22.044 3.611 -30.756 1.00 90.25 366 ALA A C 1
ATOM 2850 O O . ALA A 1 366 ? 21.408 4.619 -31.072 1.00 90.25 366 ALA A O 1
ATOM 2851 N N . ILE A 1 367 ? 21.454 2.534 -30.219 1.00 93.12 367 ILE A N 1
ATOM 2852 C CA . ILE A 1 367 ? 20.005 2.444 -29.962 1.00 93.12 367 ILE A CA 1
ATOM 2853 C C . ILE A 1 367 ? 19.578 3.526 -28.968 1.00 93.12 367 ILE A C 1
ATOM 2855 O O . ILE A 1 367 ? 18.576 4.205 -29.186 1.00 93.12 367 ILE A O 1
ATOM 2859 N N . LEU A 1 368 ? 20.356 3.735 -27.904 1.00 93.56 368 LEU A N 1
ATOM 2860 C CA . LEU A 1 368 ? 20.070 4.753 -26.900 1.00 93.56 368 LEU A CA 1
ATOM 2861 C C . LEU A 1 368 ? 20.040 6.161 -27.509 1.00 93.56 368 LEU A C 1
ATOM 2863 O O . LEU A 1 368 ? 19.110 6.918 -27.244 1.00 93.56 368 LEU A O 1
ATOM 2867 N N . SER A 1 369 ? 21.025 6.504 -28.346 1.00 91.56 369 SER A N 1
ATOM 2868 C CA . SER A 1 369 ? 21.055 7.795 -29.042 1.00 91.56 369 SER A CA 1
ATOM 2869 C C . SER A 1 369 ? 19.840 7.966 -29.955 1.00 91.56 369 SER A C 1
ATOM 2871 O O . SER A 1 369 ? 19.210 9.020 -29.924 1.00 91.56 369 SER A O 1
ATOM 2873 N N . LEU A 1 370 ? 19.457 6.923 -30.702 1.00 90.94 370 LEU A N 1
ATOM 2874 C CA . LEU A 1 370 ? 18.264 6.949 -31.552 1.00 90.94 370 LEU A CA 1
ATOM 2875 C C . LEU A 1 370 ? 16.990 7.200 -30.731 1.00 90.94 370 LEU A C 1
ATOM 2877 O O . LEU A 1 370 ? 16.212 8.096 -31.059 1.00 90.94 370 LEU A O 1
ATOM 2881 N N . ILE A 1 371 ? 16.792 6.450 -29.642 1.00 93.25 371 ILE A N 1
ATOM 2882 C CA . ILE A 1 371 ? 15.623 6.595 -28.765 1.00 93.25 371 ILE A CA 1
ATOM 2883 C C . ILE A 1 371 ? 15.585 7.990 -28.140 1.00 93.25 371 ILE A C 1
ATOM 2885 O O . ILE A 1 371 ? 14.527 8.619 -28.130 1.00 93.25 371 ILE A O 1
ATOM 2889 N N . TRP A 1 372 ? 16.711 8.510 -27.649 1.00 94.81 372 TRP A N 1
ATOM 2890 C CA . TRP A 1 372 ? 16.763 9.850 -27.062 1.00 94.81 372 TRP A CA 1
ATOM 2891 C C . TRP A 1 372 ? 16.487 10.950 -28.089 1.00 94.81 372 TRP A C 1
ATOM 2893 O O . TRP A 1 372 ? 15.762 11.888 -27.764 1.00 94.81 372 TRP A O 1
ATOM 2903 N N . THR A 1 373 ? 16.978 10.833 -29.327 1.00 91.12 373 THR A N 1
ATOM 2904 C CA . THR A 1 373 ? 16.648 11.777 -30.407 1.00 91.12 373 THR A CA 1
ATOM 2905 C C . THR A 1 373 ? 15.157 11.753 -30.730 1.00 91.12 373 THR A C 1
ATOM 2907 O O . THR A 1 373 ? 14.527 12.809 -30.763 1.00 91.12 373 THR A O 1
ATOM 2910 N N . VAL A 1 374 ? 14.564 10.568 -30.914 1.00 92.12 374 VAL A N 1
ATOM 2911 C CA . VAL A 1 374 ? 13.122 10.437 -31.190 1.00 92.12 374 VAL A CA 1
ATOM 2912 C C . VAL A 1 374 ? 12.293 10.985 -30.028 1.00 92.12 374 VAL A C 1
ATOM 2914 O O . VAL A 1 374 ? 11.341 11.731 -30.251 1.00 92.12 374 VAL A O 1
ATOM 2917 N N . THR A 1 375 ? 12.680 10.674 -28.790 1.00 93.12 375 THR A N 1
ATOM 2918 C CA . THR A 1 375 ? 12.014 11.168 -27.575 1.00 93.12 375 THR A CA 1
ATOM 2919 C C . THR A 1 375 ? 12.096 12.688 -27.490 1.00 93.12 375 THR A C 1
ATOM 2921 O O . THR A 1 375 ? 11.087 13.348 -27.272 1.00 93.12 375 THR A O 1
ATOM 2924 N N . SER A 1 376 ? 13.281 13.255 -27.712 1.00 91.69 376 SER A N 1
ATOM 2925 C CA . SER A 1 376 ? 13.515 14.697 -27.713 1.00 91.69 376 SER A CA 1
ATOM 2926 C C . SER A 1 376 ? 12.630 15.423 -28.731 1.00 91.69 376 SER A C 1
ATOM 2928 O O . SER A 1 376 ? 11.908 16.349 -28.359 1.00 91.69 376 SER A O 1
ATOM 2930 N N . ILE A 1 377 ? 12.626 14.963 -29.987 1.00 90.06 377 ILE A N 1
ATOM 2931 C CA . ILE A 1 377 ? 11.803 15.545 -31.053 1.00 90.06 377 ILE A CA 1
ATOM 2932 C C . ILE A 1 377 ? 10.315 15.422 -30.700 1.00 90.06 377 ILE A C 1
ATOM 2934 O O . ILE A 1 377 ? 9.574 16.395 -30.820 1.00 90.06 377 ILE A O 1
ATOM 2938 N N . SER A 1 378 ? 9.882 14.262 -30.200 1.00 91.12 378 SER A N 1
ATOM 2939 C CA . SER A 1 378 ? 8.489 14.031 -29.794 1.00 91.12 378 SER A CA 1
ATOM 2940 C C . SER A 1 378 ? 8.057 14.962 -28.657 1.00 91.12 378 SER A C 1
ATOM 2942 O O . SER A 1 378 ? 6.964 15.523 -28.708 1.00 91.12 378 SER A O 1
ATOM 2944 N N . LEU A 1 379 ? 8.923 15.180 -27.658 1.00 91.31 379 LEU A N 1
ATOM 2945 C CA . LEU A 1 379 ? 8.680 16.118 -26.559 1.00 91.31 379 LEU A CA 1
ATOM 2946 C C . LEU A 1 379 ? 8.575 17.559 -27.056 1.00 91.31 379 LEU A C 1
ATOM 2948 O O . LEU A 1 379 ? 7.687 18.281 -26.611 1.00 91.31 379 LEU A O 1
ATOM 2952 N N . MET A 1 380 ? 9.451 17.978 -27.973 1.00 90.94 380 MET A N 1
ATOM 2953 C CA . MET A 1 380 ? 9.394 19.318 -28.560 1.00 90.94 380 MET A CA 1
ATOM 2954 C C . MET A 1 380 ? 8.082 19.519 -29.330 1.00 90.94 380 MET A C 1
ATOM 2956 O O . MET A 1 380 ? 7.376 20.488 -29.048 1.00 90.94 380 MET A O 1
ATOM 2960 N N . ILE A 1 381 ? 7.702 18.570 -30.200 1.00 88.81 381 ILE A N 1
ATOM 2961 C CA . ILE A 1 381 ? 6.450 18.619 -30.979 1.00 88.81 381 ILE A CA 1
ATOM 2962 C C . ILE A 1 381 ? 5.237 18.696 -30.049 1.00 88.81 381 ILE A C 1
ATOM 2964 O O . ILE A 1 381 ? 4.394 19.583 -30.201 1.00 88.81 381 ILE A O 1
ATOM 2968 N N . TYR A 1 382 ? 5.162 17.802 -29.059 1.00 88.94 382 TYR A N 1
ATOM 2969 C CA . TYR A 1 382 ? 4.092 17.801 -28.063 1.00 88.94 382 TYR A CA 1
ATOM 2970 C C . TYR A 1 382 ? 4.034 19.139 -27.315 1.00 88.94 382 TYR A C 1
ATOM 2972 O O . TYR A 1 382 ? 2.976 19.750 -27.180 1.00 88.94 382 TYR A O 1
ATOM 2980 N N . ALA A 1 383 ? 5.180 19.651 -26.875 1.00 88.25 383 ALA A N 1
ATOM 2981 C CA . ALA A 1 383 ? 5.247 20.905 -26.146 1.00 88.25 383 ALA A CA 1
ATOM 2982 C C . ALA A 1 383 ? 4.803 22.114 -26.981 1.00 88.25 383 ALA A C 1
ATOM 2984 O O . ALA A 1 383 ? 4.178 23.020 -26.430 1.00 88.25 383 ALA A O 1
ATOM 2985 N N . THR A 1 384 ? 5.085 22.131 -28.286 1.00 87.25 384 THR A N 1
ATOM 2986 C CA . THR A 1 384 ? 4.579 23.158 -29.208 1.00 87.25 384 THR A CA 1
ATOM 2987 C C . THR A 1 384 ? 3.058 23.057 -29.367 1.00 87.25 384 THR A C 1
ATOM 2989 O O . THR A 1 384 ? 2.385 24.083 -29.319 1.00 87.25 384 THR A O 1
ATOM 2992 N N . GLN A 1 385 ? 2.496 21.847 -29.479 1.00 87.38 385 GLN A N 1
ATOM 2993 C CA . GLN A 1 385 ? 1.045 21.640 -29.616 1.00 87.38 385 GLN A CA 1
ATOM 2994 C C . GLN A 1 385 ? 0.254 22.034 -28.358 1.00 87.38 385 GLN A C 1
ATOM 2996 O O . GLN A 1 385 ? -0.830 22.599 -28.468 1.00 87.38 385 GLN A O 1
ATOM 3001 N N . TYR A 1 386 ? 0.802 21.774 -27.167 1.00 85.50 386 TYR A N 1
ATOM 3002 C CA . TYR A 1 386 ? 0.133 22.019 -25.880 1.00 85.50 386 TYR A CA 1
ATOM 3003 C C . TYR A 1 386 ? 0.658 23.256 -25.134 1.00 85.50 386 TYR A C 1
ATOM 3005 O O . TYR A 1 386 ? 0.387 23.430 -23.947 1.00 85.50 386 TYR A O 1
ATOM 3013 N N . SER A 1 387 ? 1.428 24.117 -25.805 1.00 85.94 387 SER A N 1
ATOM 3014 C CA . SER A 1 387 ? 2.027 25.333 -25.231 1.00 85.94 387 SER A CA 1
ATOM 3015 C C . SER A 1 387 ? 2.859 25.111 -23.949 1.00 85.94 387 SER A C 1
ATOM 3017 O O . SER A 1 387 ? 2.984 25.996 -23.101 1.00 85.94 387 SER A O 1
ATOM 3019 N N . GLN A 1 388 ? 3.487 23.941 -23.792 1.00 84.88 388 GLN A N 1
ATOM 3020 C CA . GLN A 1 388 ? 4.229 23.572 -22.581 1.00 84.88 388 GLN A CA 1
ATOM 3021 C C . GLN A 1 388 ? 5.719 23.924 -22.671 1.00 84.88 388 GLN A C 1
ATOM 3023 O O . GLN A 1 388 ? 6.580 23.078 -22.912 1.00 84.88 388 GLN A O 1
ATOM 3028 N N . ARG A 1 389 ? 6.062 25.186 -22.400 1.00 86.69 389 ARG A N 1
ATOM 3029 C CA . ARG A 1 389 ? 7.443 25.694 -22.527 1.00 86.69 389 ARG A CA 1
ATOM 3030 C C . ARG A 1 389 ? 8.493 24.896 -21.736 1.00 86.69 389 ARG A C 1
ATOM 3032 O O . ARG A 1 389 ? 9.590 24.684 -22.244 1.00 86.69 389 ARG A O 1
ATOM 3039 N N . LYS A 1 390 ? 8.173 24.432 -20.517 1.00 87.62 390 LYS A N 1
ATOM 3040 C CA . LYS A 1 390 ? 9.094 23.613 -19.697 1.00 87.62 390 LYS A CA 1
ATOM 3041 C C . LYS A 1 390 ? 9.455 22.291 -20.396 1.00 87.62 390 LYS A C 1
ATOM 3043 O O . LYS A 1 390 ? 10.624 21.922 -20.428 1.00 87.62 390 LYS A O 1
ATOM 3048 N N . VAL A 1 391 ? 8.468 21.625 -20.999 1.00 86.50 391 VAL A N 1
ATOM 3049 C CA . VAL A 1 391 ? 8.653 20.351 -21.715 1.00 86.50 391 VAL A CA 1
ATOM 3050 C C . VAL A 1 391 ? 9.441 20.553 -23.010 1.00 86.50 391 VAL A C 1
ATOM 3052 O O . VAL A 1 391 ? 10.312 19.746 -23.324 1.00 86.50 391 VAL A O 1
ATOM 3055 N N . TRP A 1 392 ? 9.218 21.671 -23.710 1.00 91.00 392 TRP A N 1
ATOM 3056 C CA . TRP A 1 392 ? 9.978 22.012 -24.917 1.00 91.00 392 TRP A CA 1
ATOM 3057 C C . TRP A 1 392 ? 11.480 22.120 -24.625 1.00 91.00 392 TRP A C 1
ATOM 3059 O O . TRP A 1 392 ? 12.292 21.497 -25.307 1.00 91.00 392 TRP A O 1
ATOM 3069 N N . PHE A 1 393 ? 11.854 22.857 -23.570 1.00 89.69 393 PHE A N 1
ATOM 3070 C CA . PHE A 1 393 ? 13.259 22.988 -23.176 1.00 89.69 393 PHE A CA 1
ATOM 3071 C C . PHE A 1 393 ? 13.853 21.668 -22.690 1.00 89.69 393 PHE A C 1
ATOM 3073 O O . PHE A 1 393 ? 15.010 21.404 -22.989 1.00 89.69 393 PHE A O 1
ATOM 3080 N N . ALA A 1 394 ? 13.081 20.816 -22.010 1.00 90.19 394 ALA A N 1
ATOM 3081 C CA . ALA A 1 394 ? 13.544 19.477 -21.650 1.00 90.19 394 ALA A CA 1
ATOM 3082 C C . ALA A 1 394 ? 13.878 18.638 -22.898 1.00 90.19 394 ALA A C 1
ATOM 3084 O O . ALA A 1 394 ? 14.949 18.032 -22.962 1.00 90.19 394 ALA A O 1
ATOM 3085 N N . GLY A 1 395 ? 13.010 18.663 -23.917 1.00 89.75 395 GLY A N 1
ATOM 3086 C CA . GLY A 1 395 ? 13.258 18.020 -25.209 1.00 89.75 395 GLY A CA 1
ATOM 3087 C C . GLY A 1 395 ? 14.500 18.579 -25.905 1.00 89.75 395 GLY A C 1
ATOM 3088 O O . GLY A 1 395 ? 15.382 17.812 -26.289 1.00 89.75 395 GLY A O 1
ATOM 3089 N N . PHE A 1 396 ? 14.628 19.903 -25.993 1.00 89.56 396 PHE A N 1
ATOM 3090 C CA . PHE A 1 396 ? 15.796 20.564 -26.584 1.00 89.56 396 PHE A CA 1
ATOM 3091 C C . PHE A 1 396 ? 17.102 20.229 -25.847 1.00 89.56 396 PHE A C 1
ATOM 3093 O O . PHE A 1 396 ? 18.105 19.895 -26.476 1.00 89.56 396 PHE A O 1
ATOM 3100 N N . SER A 1 397 ? 17.100 20.267 -24.512 1.00 90.94 397 SER A N 1
ATOM 3101 C CA . SER A 1 397 ? 18.256 19.891 -23.693 1.00 90.94 397 SER A CA 1
ATOM 3102 C C . SER A 1 397 ? 18.656 18.436 -23.921 1.00 90.94 397 SER A C 1
ATOM 3104 O O . SER A 1 397 ? 19.844 18.157 -24.072 1.00 90.94 397 SER A O 1
ATOM 3106 N N . LEU A 1 398 ? 17.688 17.519 -24.016 1.00 92.44 398 LEU A N 1
ATOM 3107 C CA . LEU A 1 398 ? 17.963 16.124 -24.354 1.00 92.44 398 LEU A CA 1
ATOM 3108 C C . LEU A 1 398 ? 18.583 15.994 -25.756 1.00 92.44 398 LEU A C 1
ATOM 3110 O O . LEU A 1 398 ? 19.544 15.244 -25.917 1.00 92.44 398 LEU A O 1
ATOM 3114 N N . LEU A 1 399 ? 18.109 16.765 -26.746 1.00 90.12 399 LEU A N 1
ATOM 3115 C CA . LEU A 1 399 ? 18.698 16.789 -28.094 1.00 90.12 399 LEU A CA 1
ATOM 3116 C C . LEU A 1 399 ? 20.159 17.235 -28.062 1.00 90.12 399 LEU A C 1
ATOM 3118 O O . LEU A 1 399 ? 21.018 16.608 -28.679 1.00 90.12 399 LEU A O 1
ATOM 3122 N N . ALA A 1 400 ? 20.436 18.314 -27.327 1.00 87.69 400 ALA A N 1
ATOM 3123 C CA . ALA A 1 400 ? 21.777 18.861 -27.176 1.00 87.69 400 ALA A CA 1
ATOM 3124 C C . ALA A 1 400 ? 22.717 17.847 -26.508 1.00 87.69 400 ALA A C 1
ATOM 3126 O O . ALA A 1 400 ? 23.840 17.663 -26.974 1.00 87.69 400 ALA A O 1
ATOM 3127 N N . ILE A 1 401 ? 22.246 17.135 -25.476 1.00 90.69 401 ILE A N 1
ATOM 3128 C CA . ILE A 1 401 ? 23.001 16.057 -24.819 1.00 90.69 401 ILE A CA 1
ATOM 3129 C C . ILE A 1 401 ? 23.341 14.944 -25.816 1.00 90.69 401 ILE A C 1
ATOM 3131 O O . ILE A 1 401 ? 24.491 14.507 -25.861 1.00 90.69 401 ILE A O 1
ATOM 3135 N N . VAL A 1 402 ? 22.384 14.501 -26.640 1.00 88.62 402 VAL A N 1
ATOM 3136 C CA . VAL A 1 402 ? 22.653 13.493 -27.681 1.00 88.62 402 VAL A CA 1
ATOM 3137 C C . VAL A 1 402 ? 23.682 14.008 -28.686 1.00 88.62 402 VAL A C 1
ATOM 3139 O O . VAL A 1 402 ? 24.617 13.282 -29.016 1.00 88.62 402 VAL A O 1
ATOM 3142 N N . GLY A 1 403 ? 23.557 15.260 -29.130 1.00 84.44 403 GLY A N 1
ATOM 3143 C CA . GLY A 1 403 ? 24.520 15.887 -30.034 1.00 84.44 403 GLY A CA 1
ATOM 3144 C C . GLY A 1 403 ? 25.940 15.875 -29.464 1.00 84.44 403 GLY A C 1
ATOM 3145 O O . GLY A 1 403 ? 26.859 15.366 -30.100 1.00 84.44 403 GLY A O 1
ATOM 3146 N N . VAL A 1 404 ? 26.115 16.344 -28.225 1.00 85.19 404 VAL A N 1
ATOM 3147 C CA . VAL A 1 404 ? 27.414 16.318 -27.532 1.00 85.19 404 VAL A CA 1
ATOM 3148 C C . VAL A 1 404 ? 27.942 14.887 -27.398 1.00 85.19 404 VAL A C 1
ATOM 3150 O O . VAL A 1 404 ? 29.111 14.641 -27.698 1.00 85.19 404 VAL A O 1
ATOM 3153 N N . LYS A 1 405 ? 27.090 13.925 -27.0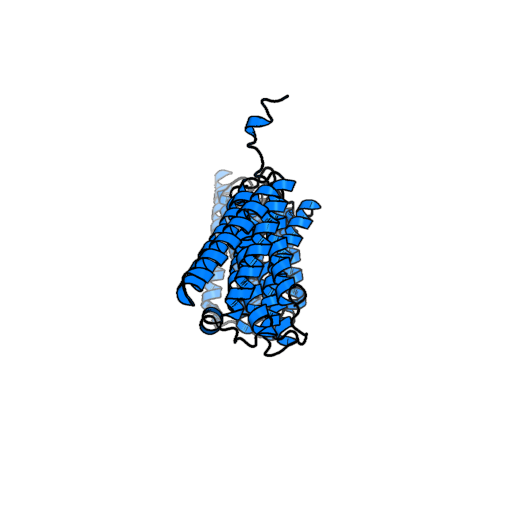16 1.00 84.69 405 LYS A N 1
ATOM 3154 C CA . LYS A 1 405 ? 27.460 12.505 -26.904 1.00 84.69 405 LYS A CA 1
ATOM 3155 C C . LYS A 1 405 ? 28.006 11.959 -28.226 1.00 84.69 405 LYS A C 1
ATOM 3157 O O . LYS A 1 405 ? 29.061 11.330 -28.230 1.00 84.69 405 LYS A O 1
ATOM 3162 N N . LEU A 1 406 ? 27.307 12.196 -29.337 1.00 81.69 406 LEU A N 1
ATOM 3163 C CA . LEU A 1 406 ? 27.731 11.735 -30.662 1.00 81.69 406 LEU A CA 1
ATOM 3164 C C . LEU A 1 406 ? 29.062 12.375 -31.076 1.00 81.69 406 LEU A C 1
ATOM 3166 O O . LEU A 1 406 ? 29.959 11.669 -31.528 1.00 81.69 406 LEU A O 1
ATOM 3170 N N . MET A 1 407 ? 29.243 13.675 -30.815 1.00 75.50 407 MET A N 1
ATOM 3171 C CA . MET A 1 407 ? 30.508 14.363 -31.092 1.00 75.50 407 MET A CA 1
ATOM 3172 C C . MET A 1 407 ? 31.687 13.776 -30.316 1.00 75.50 407 MET A C 1
ATOM 3174 O O . MET A 1 407 ? 32.770 13.651 -30.880 1.00 75.50 407 MET A O 1
ATOM 3178 N N . MET A 1 408 ? 31.502 13.416 -29.042 1.00 78.00 408 MET A N 1
ATOM 3179 C CA . MET A 1 408 ? 32.563 12.809 -28.229 1.00 78.00 408 MET A CA 1
ATOM 3180 C C . MET A 1 408 ? 32.964 11.420 -28.741 1.00 78.00 408 MET A C 1
ATOM 3182 O O . MET A 1 408 ? 34.148 11.086 -28.729 1.00 78.00 408 MET A O 1
ATOM 3186 N N . ILE A 1 409 ? 31.998 10.626 -29.211 1.00 69.81 409 ILE A N 1
ATOM 3187 C CA . ILE A 1 409 ? 32.249 9.297 -29.789 1.00 69.81 409 ILE A CA 1
ATOM 3188 C C . ILE A 1 409 ? 32.986 9.421 -31.130 1.00 69.81 409 ILE A C 1
ATOM 3190 O O . ILE A 1 409 ? 33.950 8.693 -31.368 1.00 69.81 409 ILE A O 1
ATOM 3194 N N . ASP A 1 410 ? 32.589 10.375 -31.974 1.00 63.53 410 ASP A N 1
ATOM 3195 C CA . ASP A 1 410 ? 33.242 10.632 -33.262 1.00 63.53 410 ASP A CA 1
ATOM 3196 C C . ASP A 1 410 ? 34.658 11.205 -33.095 1.00 63.53 410 ASP A C 1
ATOM 3198 O O . ASP A 1 410 ? 35.551 10.882 -33.881 1.00 63.53 410 ASP A O 1
ATOM 3202 N N . LEU A 1 411 ? 34.908 11.976 -32.026 1.00 59.09 411 LEU A N 1
ATOM 3203 C CA . LEU A 1 411 ? 36.239 12.490 -31.680 1.00 59.09 411 LEU A CA 1
ATOM 3204 C C . LEU A 1 411 ? 37.242 11.367 -31.370 1.00 59.09 411 LEU A C 1
ATOM 3206 O O . LEU A 1 411 ? 38.437 11.521 -31.615 1.00 59.09 411 LEU A O 1
ATOM 3210 N N . ALA A 1 412 ? 36.762 10.241 -30.838 1.00 57.97 412 ALA A N 1
ATOM 3211 C CA . ALA A 1 412 ? 37.597 9.112 -30.446 1.00 57.97 412 ALA A CA 1
ATOM 3212 C C . ALA A 1 412 ? 37.987 8.195 -31.621 1.00 57.97 412 ALA A C 1
ATOM 3214 O O . ALA A 1 412 ? 38.904 7.391 -31.462 1.00 57.97 412 ALA A O 1
ATOM 3215 N N . ASN A 1 413 ? 37.316 8.287 -32.783 1.00 55.50 413 ASN A N 1
ATOM 3216 C CA . ASN A 1 413 ? 37.318 7.187 -33.755 1.00 55.50 413 ASN A CA 1
ATOM 3217 C C . ASN A 1 413 ? 37.673 7.488 -35.225 1.00 55.50 413 ASN A C 1
ATOM 3219 O O . ASN A 1 413 ? 37.714 6.503 -35.960 1.00 55.50 413 ASN A O 1
ATOM 3223 N N . LYS A 1 414 ? 37.957 8.728 -35.690 1.00 48.88 414 LYS A N 1
ATOM 3224 C CA . LYS A 1 414 ? 38.670 9.048 -36.975 1.00 48.88 414 LYS A CA 1
ATOM 3225 C C . LYS A 1 414 ? 38.708 10.561 -37.307 1.00 48.88 414 LYS A C 1
ATOM 3227 O O . LYS A 1 414 ? 38.013 11.356 -36.696 1.00 4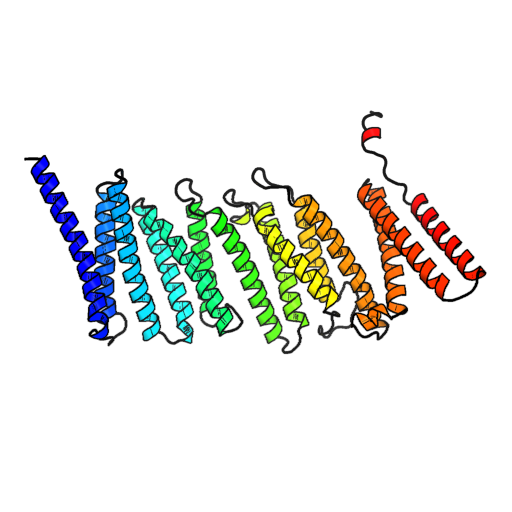8.88 414 LYS A O 1
ATOM 3232 N N . GLY A 1 415 ? 39.554 10.935 -38.282 1.00 62.88 415 GLY A N 1
ATOM 3233 C CA . GLY A 1 415 ? 40.054 12.295 -38.576 1.00 62.88 415 GLY A CA 1
ATOM 3234 C C . GLY A 1 415 ? 39.060 13.418 -38.935 1.00 62.88 415 GLY A C 1
ATOM 3235 O O . GLY A 1 415 ? 37.865 13.210 -39.128 1.00 62.88 415 GLY A O 1
ATOM 3236 N N . THR A 1 416 ? 39.614 14.632 -39.068 1.00 63.50 416 THR A N 1
ATOM 3237 C CA . THR A 1 416 ? 38.947 15.953 -39.059 1.00 63.50 416 THR A CA 1
ATOM 3238 C C . THR A 1 416 ? 37.707 16.088 -39.953 1.00 63.50 416 THR A C 1
ATOM 3240 O O . THR A 1 416 ? 36.780 16.805 -39.597 1.00 63.50 416 THR A O 1
ATOM 3243 N N . VAL A 1 417 ? 37.649 15.384 -41.089 1.00 70.56 417 VAL A N 1
ATOM 3244 C CA . VAL A 1 417 ? 36.545 15.492 -42.062 1.00 70.56 417 VAL A CA 1
ATOM 3245 C C . VAL A 1 417 ? 35.246 14.848 -41.562 1.00 70.56 417 VAL A C 1
ATOM 3247 O O . VAL A 1 417 ? 34.187 15.461 -41.692 1.00 70.56 417 VAL A O 1
ATOM 3250 N N . MET A 1 418 ? 35.300 13.646 -40.969 1.00 65.56 418 MET A N 1
ATOM 3251 C CA . MET A 1 418 ? 34.087 13.006 -40.428 1.00 65.56 418 MET A CA 1
ATOM 3252 C C . MET A 1 418 ? 33.544 13.787 -39.233 1.00 65.56 418 MET A C 1
ATOM 3254 O O . MET A 1 418 ? 32.339 13.981 -39.123 1.00 65.56 418 MET A O 1
ATOM 3258 N N . TRP A 1 419 ? 34.439 14.335 -38.411 1.00 66.06 419 TRP A N 1
ATOM 3259 C CA . TRP A 1 419 ? 34.067 15.197 -37.296 1.00 66.06 419 TRP A CA 1
ATOM 3260 C C . TRP A 1 419 ? 33.308 16.457 -37.746 1.00 66.06 419 TRP A C 1
ATOM 3262 O O . TRP A 1 419 ? 32.242 16.758 -37.207 1.00 66.06 419 TRP A O 1
ATOM 3272 N N . THR A 1 420 ? 33.797 17.175 -38.766 1.00 71.94 420 THR A N 1
ATOM 3273 C CA . THR A 1 420 ? 33.094 18.355 -39.302 1.00 71.94 420 THR A CA 1
ATOM 3274 C C . THR A 1 420 ? 31.733 17.984 -39.899 1.00 71.94 420 THR A C 1
ATOM 3276 O O . THR A 1 420 ? 30.760 18.705 -39.685 1.00 71.94 420 THR A O 1
ATOM 3279 N N . ALA A 1 421 ? 31.634 16.850 -40.601 1.00 72.25 421 ALA A N 1
ATOM 3280 C CA . ALA A 1 421 ? 30.373 16.374 -41.168 1.00 72.25 421 ALA A CA 1
ATOM 3281 C C . ALA A 1 421 ? 29.332 16.031 -40.083 1.00 72.25 421 ALA A C 1
ATOM 3283 O O . ALA A 1 421 ? 28.180 16.453 -40.198 1.00 72.25 421 ALA A O 1
ATOM 3284 N N . SER A 1 422 ? 29.731 15.348 -39.004 1.00 68.44 422 SER A N 1
ATOM 3285 C CA . SER A 1 422 ? 28.852 15.058 -37.861 1.00 68.44 422 SER A CA 1
ATOM 3286 C C . SER A 1 422 ? 28.376 16.330 -37.157 1.00 68.44 422 SER A C 1
ATOM 3288 O O . SER A 1 422 ? 27.203 16.440 -36.803 1.00 68.44 422 SER A O 1
ATOM 3290 N N . LEU A 1 423 ? 29.254 17.329 -37.011 1.00 74.12 423 LEU A N 1
ATOM 3291 C CA . LEU A 1 423 ? 28.928 18.622 -36.399 1.00 74.12 423 LEU A CA 1
ATOM 3292 C C . LEU A 1 423 ? 27.875 19.380 -37.220 1.00 74.12 423 LEU A C 1
ATOM 3294 O O . LEU A 1 423 ? 26.899 19.886 -36.665 1.00 74.12 423 LEU A O 1
ATOM 3298 N N . ILE A 1 424 ? 28.021 19.386 -38.549 1.00 79.44 424 ILE A N 1
ATOM 3299 C CA . ILE A 1 424 ? 27.021 19.942 -39.471 1.00 79.44 424 ILE A CA 1
ATOM 3300 C C . ILE A 1 424 ? 25.706 19.160 -39.377 1.00 79.44 424 ILE A C 1
ATOM 3302 O O . ILE A 1 424 ? 24.644 19.773 -39.299 1.00 79.44 424 ILE A O 1
ATOM 3306 N N . GLY A 1 425 ? 25.755 17.826 -39.335 1.00 76.81 425 GLY A N 1
ATOM 3307 C CA . GLY A 1 425 ? 24.565 16.980 -39.209 1.00 76.81 425 GLY A CA 1
ATOM 3308 C C . GLY A 1 425 ? 23.761 17.270 -37.938 1.00 76.81 425 GLY A C 1
ATOM 3309 O O . GLY A 1 425 ? 22.548 17.460 -38.000 1.00 76.81 425 GLY A O 1
ATOM 3310 N N . ILE A 1 426 ? 24.436 17.384 -36.792 1.00 74.56 426 ILE A N 1
ATOM 3311 C CA . ILE A 1 426 ? 23.810 17.736 -35.510 1.00 74.56 426 ILE A CA 1
ATOM 3312 C C . ILE A 1 426 ? 23.251 19.160 -35.553 1.00 74.56 426 ILE A C 1
ATOM 3314 O O . ILE A 1 426 ? 22.110 19.376 -35.147 1.00 74.56 426 ILE A O 1
ATOM 3318 N N . ALA A 1 427 ? 24.015 20.127 -36.070 1.00 77.44 427 ALA A N 1
ATOM 3319 C CA . ALA A 1 427 ? 23.553 21.506 -36.201 1.00 77.44 427 ALA A CA 1
ATOM 3320 C C . ALA A 1 427 ? 22.287 21.591 -37.069 1.00 77.44 427 ALA A C 1
ATOM 3322 O O . ALA A 1 427 ? 21.321 22.246 -36.681 1.00 77.44 427 ALA A O 1
ATOM 3323 N N . LEU A 1 428 ? 22.249 20.872 -38.193 1.00 81.00 428 LEU A N 1
ATOM 3324 C CA . LEU A 1 428 ? 21.073 20.785 -39.059 1.00 81.00 428 LEU A CA 1
ATOM 3325 C C . LEU A 1 428 ? 19.884 20.122 -38.358 1.00 81.00 428 LEU A C 1
ATOM 3327 O O . LEU A 1 428 ? 18.770 20.618 -38.493 1.00 81.00 428 LEU A O 1
ATOM 3331 N N . LEU A 1 429 ? 20.097 19.055 -37.583 1.00 77.06 429 LEU A N 1
ATOM 3332 C CA . LEU A 1 429 ? 19.035 18.410 -36.801 1.00 77.06 429 LEU A CA 1
ATOM 3333 C C . LEU A 1 429 ? 18.448 19.350 -35.742 1.00 77.06 429 LEU A C 1
ATOM 3335 O O . LEU A 1 429 ? 17.229 19.423 -35.602 1.00 77.06 429 LEU A O 1
ATOM 3339 N N . VAL A 1 430 ? 19.290 20.103 -35.031 1.00 77.31 430 VAL A N 1
ATOM 3340 C CA . VAL A 1 430 ? 18.849 21.087 -34.029 1.00 77.31 430 VAL A CA 1
ATOM 3341 C C . VAL A 1 430 ? 18.094 22.243 -34.688 1.00 77.31 430 VAL A C 1
ATOM 3343 O O . VAL A 1 430 ? 17.049 22.660 -34.180 1.00 77.31 430 VAL A O 1
ATOM 3346 N N . ILE A 1 431 ? 18.580 22.739 -35.832 1.00 81.06 431 ILE A N 1
ATOM 3347 C CA . ILE A 1 431 ? 17.902 23.781 -36.615 1.00 81.06 431 ILE A CA 1
ATOM 3348 C C . ILE A 1 431 ? 16.549 23.269 -37.113 1.00 81.06 431 ILE A C 1
ATOM 3350 O O . ILE A 1 431 ? 15.546 23.950 -36.924 1.00 81.06 431 ILE A O 1
ATOM 3354 N N . ALA A 1 432 ? 16.497 22.068 -37.690 1.00 78.44 432 ALA A N 1
ATOM 3355 C CA . ALA A 1 432 ? 15.262 21.463 -38.176 1.00 78.44 432 ALA A CA 1
ATOM 3356 C C . ALA A 1 432 ? 14.252 21.275 -37.037 1.00 78.44 432 ALA A C 1
ATOM 3358 O O . ALA A 1 432 ? 13.110 21.714 -37.154 1.00 78.44 432 ALA A O 1
ATOM 3359 N N . ALA A 1 433 ? 14.675 20.706 -35.905 1.00 75.69 433 ALA A N 1
ATOM 3360 C CA . ALA A 1 433 ? 13.814 20.529 -34.739 1.00 75.69 433 ALA A CA 1
ATOM 3361 C C . ALA A 1 433 ? 13.271 21.869 -34.210 1.00 75.69 433 ALA A C 1
ATOM 3363 O O . ALA A 1 433 ? 12.087 21.973 -33.902 1.00 75.69 433 ALA A O 1
ATOM 3364 N N . SER A 1 434 ? 14.106 22.912 -34.159 1.00 74.38 434 SER A N 1
ATOM 3365 C CA . SER A 1 434 ? 13.703 24.243 -33.675 1.00 74.38 434 SER A CA 1
ATOM 3366 C C . SER A 1 434 ? 12.823 25.007 -34.672 1.00 74.38 434 SER A C 1
ATOM 3368 O O . SER A 1 434 ? 11.974 25.793 -34.258 1.00 74.38 434 SER A O 1
ATOM 3370 N N . TYR A 1 435 ? 13.008 24.780 -35.975 1.00 81.19 435 TYR A N 1
ATOM 3371 C CA . TYR A 1 435 ? 12.202 25.376 -37.042 1.00 81.19 435 TYR A CA 1
ATOM 3372 C C . TYR A 1 435 ? 10.806 24.747 -37.119 1.00 81.19 435 TYR A C 1
ATOM 3374 O O . TYR A 1 435 ? 9.811 25.466 -37.170 1.00 81.19 435 TYR A O 1
ATOM 3382 N N . PHE A 1 436 ? 10.719 23.412 -37.088 1.00 77.50 436 PHE A N 1
ATOM 3383 C CA . PHE A 1 436 ? 9.440 22.696 -37.159 1.00 77.50 436 PHE A CA 1
ATOM 3384 C C . PHE A 1 436 ? 8.668 22.698 -35.837 1.00 77.50 436 PHE A C 1
ATOM 3386 O O . PHE A 1 436 ? 7.456 22.495 -35.836 1.00 77.50 436 PHE A O 1
ATOM 3393 N N . SER A 1 437 ? 9.349 22.949 -34.720 1.00 78.94 437 SER A N 1
ATOM 3394 C CA . SER A 1 437 ? 8.749 22.986 -33.391 1.00 78.94 437 SER A CA 1
ATOM 3395 C C . SER A 1 437 ? 9.153 24.274 -32.667 1.00 78.94 437 SER A C 1
ATOM 3397 O O . SER A 1 437 ? 10.016 24.234 -31.786 1.00 78.94 437 SER A O 1
ATOM 3399 N N . PRO A 1 438 ? 8.569 25.436 -33.017 1.00 79.62 438 PRO A N 1
ATOM 3400 C CA . PRO A 1 438 ? 8.907 26.697 -32.369 1.00 79.62 438 PRO A CA 1
ATOM 3401 C C . PRO A 1 438 ? 8.568 26.666 -30.874 1.00 79.62 438 PRO A C 1
ATOM 3403 O O . PRO A 1 438 ? 7.591 26.041 -30.443 1.00 79.62 438 PRO A O 1
ATOM 3406 N N . ALA A 1 439 ? 9.384 27.357 -30.076 1.00 80.62 439 ALA A N 1
ATOM 3407 C CA . ALA A 1 439 ? 9.181 27.448 -28.637 1.00 80.62 439 ALA A CA 1
ATOM 3408 C C . ALA A 1 439 ? 7.864 28.190 -28.321 1.00 80.62 439 ALA A C 1
ATOM 3410 O O . ALA A 1 439 ? 7.644 29.279 -28.859 1.00 80.62 439 ALA A O 1
ATOM 3411 N N . PRO A 1 440 ? 7.010 27.658 -27.425 1.00 80.06 440 PRO A N 1
ATOM 3412 C CA . PRO A 1 440 ? 5.768 28.325 -27.044 1.00 80.06 440 PRO A CA 1
ATOM 3413 C C . PRO A 1 440 ? 5.998 29.740 -26.473 1.00 80.06 440 PRO A C 1
ATOM 3415 O O . PRO A 1 440 ? 6.959 29.937 -25.711 1.00 80.06 440 PRO A O 1
ATOM 3418 N N . PRO A 1 441 ? 5.128 30.722 -26.791 1.00 76.12 441 PRO A N 1
ATOM 3419 C CA . PRO A 1 441 ? 5.231 32.084 -26.269 1.00 76.12 441 PRO A CA 1
ATOM 3420 C C . PRO A 1 441 ? 5.058 32.123 -24.741 1.00 76.12 441 PRO A C 1
ATOM 3422 O O . PRO A 1 441 ? 4.464 31.235 -24.132 1.00 76.12 441 PRO A O 1
ATOM 3425 N N . LYS A 1 442 ? 5.600 33.160 -24.089 1.00 72.06 442 LYS A N 1
ATOM 3426 C CA . LYS A 1 442 ? 5.402 33.373 -22.644 1.00 72.06 442 LYS A CA 1
ATOM 3427 C C . LYS A 1 442 ? 3.967 33.851 -22.378 1.00 72.06 442 LYS A C 1
ATOM 3429 O O . LYS A 1 442 ? 3.480 34.715 -23.100 1.00 72.06 442 LYS A O 1
ATOM 3434 N N . HIS A 1 443 ? 3.343 33.351 -21.308 1.00 61.19 443 HIS A N 1
ATOM 3435 C CA . HIS A 1 443 ? 1.961 33.676 -20.906 1.00 61.19 443 HIS A CA 1
ATOM 3436 C C . HIS A 1 443 ? 1.677 35.190 -20.772 1.00 61.19 443 HIS A C 1
ATOM 3438 O O . HIS A 1 443 ? 0.550 35.618 -20.995 1.00 61.19 443 HIS A O 1
ATOM 3444 N N . GLU A 1 444 ? 2.696 36.006 -20.476 1.00 53.53 444 GLU A N 1
ATOM 3445 C CA . GLU A 1 444 ? 2.590 37.472 -20.362 1.00 53.53 444 GLU A CA 1
ATOM 3446 C C . GLU A 1 444 ? 2.210 38.179 -21.676 1.00 53.53 444 GLU A C 1
ATOM 3448 O O . GLU A 1 444 ? 1.664 39.276 -21.638 1.00 53.53 444 GLU A O 1
ATOM 3453 N N . LEU A 1 445 ? 2.450 37.565 -22.841 1.00 52.06 445 LEU A N 1
ATOM 3454 C CA . LEU A 1 445 ? 2.138 38.170 -24.143 1.00 52.06 445 LEU A CA 1
ATOM 3455 C C . LEU A 1 445 ? 0.696 37.923 -24.613 1.00 52.06 445 LE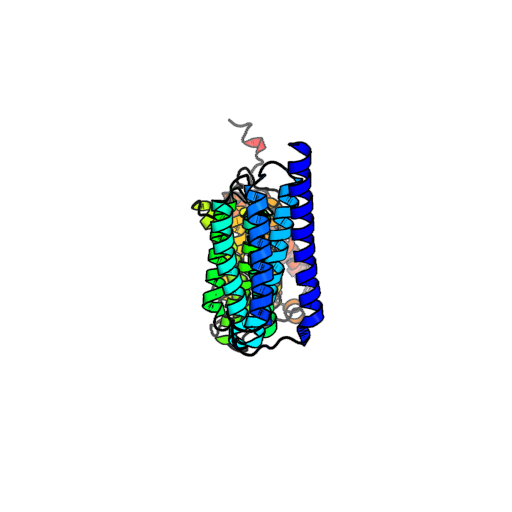U A C 1
ATOM 3457 O O . LEU A 1 445 ? 0.258 38.602 -25.534 1.00 52.06 445 LEU A O 1
ATOM 3461 N N . MET A 1 446 ? -0.051 36.997 -23.996 1.00 49.16 446 MET A N 1
ATOM 3462 C CA . MET A 1 446 ? -1.465 36.776 -24.348 1.00 49.16 446 MET A CA 1
ATOM 3463 C C . MET A 1 446 ? -2.421 37.722 -23.610 1.00 49.16 446 MET A C 1
ATOM 3465 O O . MET A 1 446 ? -3.455 38.070 -24.159 1.00 49.16 446 MET A O 1
ATOM 3469 N N . ALA A 1 447 ? -2.064 38.203 -22.413 1.00 45.94 447 ALA A N 1
ATOM 3470 C CA . ALA A 1 447 ? -2.881 39.170 -21.665 1.00 45.94 447 ALA A CA 1
ATOM 3471 C C . ALA A 1 447 ? -2.729 40.626 -22.156 1.00 45.94 447 ALA A C 1
ATOM 3473 O O . ALA A 1 447 ? -3.510 41.488 -21.773 1.00 45.94 447 ALA A O 1
ATOM 3474 N N . ALA A 1 448 ? -1.720 40.913 -22.986 1.00 48.47 448 ALA A N 1
ATOM 3475 C CA . ALA A 1 448 ? -1.472 42.241 -23.558 1.00 48.47 448 ALA A CA 1
ATOM 3476 C C . ALA A 1 448 ? -2.020 42.398 -24.993 1.00 48.47 448 ALA A C 1
ATOM 3478 O O . ALA A 1 448 ? -1.737 43.403 -25.644 1.00 48.47 448 ALA A O 1
ATOM 3479 N N . GLY A 1 449 ? -2.744 41.391 -25.496 1.00 52.53 449 GLY A N 1
ATOM 3480 C CA . GLY A 1 449 ? -3.251 41.328 -26.870 1.00 52.53 449 GLY A CA 1
ATOM 3481 C C . GLY A 1 449 ? -4.760 41.097 -27.006 1.00 52.53 449 GLY A C 1
ATOM 3482 O O . GLY A 1 449 ? -5.194 40.853 -28.130 1.00 52.53 449 GLY A O 1
ATOM 3483 N N . GLU A 1 450 ? -5.531 41.164 -25.912 1.00 37.97 450 GLU A N 1
ATOM 3484 C CA . GLU A 1 450 ? -7.004 41.268 -25.944 1.00 37.97 450 GLU A CA 1
ATOM 3485 C C . GLU A 1 450 ? -7.470 42.716 -25.771 1.00 37.97 450 GLU A C 1
ATOM 3487 O O . GLU A 1 450 ? -6.936 43.409 -24.871 1.00 37.97 450 GLU A O 1
#

Sequence (450 aa):
MLILFLQLRYLARLTGIALQALAGFYFLAHFHELSRSAPVFNDVYVGSFIIAMAGMSSGLMLHLWDKKNTNTQTIANLLLYWGLFWWAGASISEVDMFVSYTYQHASWLGLSAAAAVLFEVAGKNWNWTAMRATALVHFAAIALIAAASLMQHEHVLYGALTLVLPAAVAVHYWILARHEQPALGLLLAQRHLLMLWMLTGLAANEIAWVADTLAPGNPLWPILAWGATLAAAIHIVSAARRFKLWPAASIAADYRSTGCVPIIIACAGWLVIACTQYSGAGSGLPYIPLLNPFDLVALFVLHACWKWTESEPGASESDSWHEPVTLGCYLGAFLWLTTLAARMAHYWGDVPFAFDMLMHSYLMHAILSLIWTVTSISLMIYATQYSQRKVWFAGFSLLAIVGVKLMMIDLANKGTVMWTASLIGIALLVIAASYFSPAPPKHELMAAGE

pLDDT: mean 89.33, std 11.24, range [36.19, 98.81]

Radius of gyration: 32.03 Å; chains: 1; bounding box: 67×73×99 Å

Foldseek 3Di:
DVVVVVVVVVVVLVVLVVVLVVLVVVCVVCVVVWDPDDQCPTPLNVSLQVSLCSLQVSLLVLCLVPVPDPVSNVSSLVSNVRSVVSNLVSQLVSLVPPPDPQCSLLSNLQVLLVLLVVLCVVCVVSVNQSSNVSLVVSLVSLVVSQVVCCVPPVARCRDNSVPRSVSSLVSSQVSLVVQLDPVRLDCSQVSVQVSLVVVLVRQLSHQLVVQCVVQPPQNLRSLLSNLQSLLVSLVVLLVCCVVCHPPSVPPSYPCLPSRNVVSLVVNLVSLVCLLQPPLLPDPPDQDDPCPRSSNVSLVSSLVSLVVSLVDDDDPNHDCPCNVVSVVSSVVSVLSNLLSSLVSCCCRVVVQPSDPVSLVPDPSSLVSNLVSLLVVLLVQLQVCLVVVPLVSNVVSLVSLVVSLVVVLVVVVVPDDDPVSVVSNVVSVVSSVVSCVVRPRRDDPVVVVVPD